Protein AF-A0A4U0UNI5-F1 (afdb_monomer_lite)

Sequence (519 aa):
MIDRSFALWQAINNDSYVEPMATLDQTYSFATGQVVNATLVQRPVWMQPNNVADIPSALEPFHSDAAGDFWTSTSARSIRTLGYTYADLGDGSVSAVKAAVNTLYGNSAGSSALSRRRDSHSEIERELPGASNPDAQAPAQVTNGKYQEYLANIVSQKFALNGSYAIYVFMGAFNDTPSEWSMSPNLVGTHAVFAALSTVDAASNPQMTRRQMDNGIQVSGTLPLTSMLLTKVQSGELPCMDIPTVTTYLLDNLQWRVGDFGGSEIPVEDVADLTITVVSAEVEPASAADEFPTWGDFTVLTNVTEGRPGDHTYSAAVTADQRTALTRTGTADATWTQIPAASIQAPTPLLEIRTITDENHPAAGQRGLFATQHLAPDSFICLYLGRVHTNTMSDQDPHSDYDLNLDHDLGLSVDAALSGNETRCTNDYRGIAERPNAEFRDCYVQVPCAKRSSGMKWERRVAVFVLSAGKAGKRKTGVKAGEEVLVSYGKGYWEGRKAVASFRRDEEMLRIAQLALDS

Organism: NCBI:txid329885

Structure (mmCIF, N/CA/C/O backbone):
data_AF-A0A4U0UNI5-F1
#
_entry.id   AF-A0A4U0UNI5-F1
#
loop_
_atom_site.group_PDB
_atom_site.id
_atom_site.type_symbol
_atom_site.label_atom_id
_atom_site.label_alt_id
_atom_site.label_comp_id
_atom_site.label_asym_id
_atom_site.label_entity_id
_atom_site.label_seq_id
_atom_site.pdbx_PDB_ins_code
_atom_site.Cartn_x
_atom_site.Cartn_y
_atom_site.Cartn_z
_atom_site.occupancy
_atom_site.B_iso_or_equiv
_atom_site.auth_seq_id
_atom_site.auth_comp_id
_atom_site.auth_asym_id
_atom_site.auth_atom_id
_atom_site.pdbx_PDB_model_num
ATOM 1 N N . MET A 1 1 ? 23.589 -11.539 -12.419 1.00 88.38 1 MET A N 1
ATOM 2 C CA . MET A 1 1 ? 22.417 -12.043 -11.665 1.00 88.38 1 MET A CA 1
ATOM 3 C C . MET A 1 1 ? 21.119 -11.375 -12.100 1.00 88.38 1 MET A C 1
ATOM 5 O O . MET A 1 1 ? 20.240 -12.118 -12.495 1.00 88.38 1 MET A O 1
ATOM 9 N N . ILE A 1 2 ? 20.995 -10.039 -12.107 1.00 94.62 2 ILE A N 1
ATOM 10 C CA . ILE A 1 2 ? 19.757 -9.353 -12.549 1.00 94.62 2 ILE A CA 1
ATOM 11 C C . ILE A 1 2 ? 19.350 -9.732 -13.982 1.00 94.62 2 ILE A C 1
ATOM 13 O O . ILE A 1 2 ? 18.231 -10.184 -14.193 1.00 94.62 2 ILE A O 1
ATOM 17 N N . ASP A 1 3 ? 20.282 -9.659 -14.937 1.00 95.56 3 ASP A N 1
ATOM 18 C CA . ASP A 1 3 ? 20.032 -10.073 -16.328 1.00 95.56 3 ASP A CA 1
ATOM 19 C C . ASP A 1 3 ? 19.614 -11.554 -16.445 1.00 95.56 3 ASP A C 1
ATOM 21 O O . ASP A 1 3 ? 18.668 -11.887 -17.149 1.00 95.56 3 ASP A O 1
ATOM 25 N N . ARG A 1 4 ? 20.241 -12.448 -15.664 1.00 95.75 4 ARG A N 1
ATOM 26 C CA . ARG A 1 4 ? 19.843 -13.865 -15.574 1.00 95.75 4 ARG A CA 1
ATOM 27 C C . ARG A 1 4 ? 18.408 -14.027 -15.077 1.00 95.75 4 ARG A C 1
ATOM 29 O O . ARG A 1 4 ? 17.668 -14.818 -15.649 1.00 95.75 4 ARG A O 1
ATOM 36 N N . SER A 1 5 ? 18.014 -13.301 -14.031 1.00 96.19 5 SER A N 1
ATOM 37 C CA . SER A 1 5 ? 16.638 -13.334 -13.522 1.00 96.19 5 SER A CA 1
ATOM 38 C C . SER A 1 5 ? 15.641 -12.840 -14.570 1.00 96.19 5 SER A C 1
ATOM 40 O O . SER A 1 5 ? 14.587 -13.448 -14.731 1.00 96.19 5 SER A O 1
ATOM 42 N N . PHE A 1 6 ? 15.993 -11.794 -15.324 1.00 95.56 6 PHE A N 1
ATOM 43 C CA . PHE A 1 6 ? 15.170 -11.309 -16.429 1.00 95.56 6 PHE A CA 1
ATOM 44 C C . PHE A 1 6 ? 15.046 -12.348 -17.551 1.00 95.56 6 PHE A C 1
ATOM 46 O O . PHE A 1 6 ? 13.936 -12.615 -17.996 1.00 95.56 6 PHE A O 1
ATOM 53 N N . ALA A 1 7 ? 16.136 -13.019 -17.933 1.00 95.56 7 ALA A N 1
ATOM 54 C CA . ALA A 1 7 ? 16.102 -14.078 -18.942 1.00 95.56 7 ALA A CA 1
ATOM 55 C C . ALA A 1 7 ? 15.221 -15.274 -18.525 1.00 95.56 7 ALA A C 1
ATOM 57 O O . ALA A 1 7 ? 14.460 -15.789 -19.343 1.00 95.56 7 ALA A O 1
ATOM 58 N N . LEU A 1 8 ? 15.282 -15.696 -17.254 1.00 96.19 8 LEU A N 1
ATOM 59 C CA . LEU A 1 8 ? 14.390 -16.731 -16.710 1.00 96.19 8 LEU A CA 1
ATOM 60 C C . LEU A 1 8 ? 12.924 -16.271 -16.750 1.00 96.19 8 LEU A C 1
ATOM 62 O O . LEU A 1 8 ? 12.052 -17.019 -17.189 1.00 96.19 8 LEU A O 1
ATOM 66 N N . TRP A 1 9 ? 12.656 -15.025 -16.346 1.00 96.19 9 TRP A N 1
ATOM 67 C CA . TRP A 1 9 ? 11.313 -14.446 -16.388 1.00 96.19 9 TRP A CA 1
ATOM 68 C C . TRP A 1 9 ? 10.768 -14.356 -17.817 1.00 96.19 9 TRP A C 1
ATOM 70 O O . TRP A 1 9 ? 9.623 -14.741 -18.036 1.00 96.19 9 TRP A O 1
ATOM 80 N N . GLN A 1 10 ? 11.578 -13.917 -18.787 1.00 94.94 10 GLN A N 1
ATOM 81 C CA . GLN A 1 10 ? 11.199 -13.838 -20.202 1.00 94.94 10 GLN A CA 1
ATOM 82 C C . GLN A 1 10 ? 10.888 -15.215 -20.791 1.00 94.94 10 GLN A C 1
ATOM 84 O O . GLN A 1 10 ? 9.986 -15.331 -21.614 1.00 94.94 10 GLN A O 1
ATOM 89 N N . ALA A 1 11 ? 11.623 -16.257 -20.391 1.00 95.12 11 ALA A N 1
ATOM 90 C CA . ALA A 1 11 ? 11.355 -17.612 -20.860 1.00 95.12 11 ALA A CA 1
ATOM 91 C C . ALA A 1 11 ? 10.009 -18.143 -20.342 1.00 95.12 11 ALA A C 1
ATOM 93 O O . ALA A 1 11 ? 9.309 -18.831 -21.077 1.00 95.12 11 ALA A O 1
ATOM 94 N N . ILE A 1 12 ? 9.628 -17.792 -19.107 1.00 95.88 12 ILE A N 1
ATOM 95 C CA . ILE A 1 12 ? 8.339 -18.170 -18.505 1.00 95.88 12 ILE A CA 1
ATOM 96 C C . ILE A 1 12 ? 7.184 -17.301 -19.033 1.00 95.88 12 ILE A C 1
ATOM 98 O O . ILE A 1 12 ? 6.089 -17.812 -19.246 1.00 95.88 12 ILE A O 1
ATOM 102 N N . ASN A 1 13 ? 7.422 -16.004 -19.250 1.00 94.62 13 ASN A N 1
ATOM 103 C CA . ASN A 1 13 ? 6.436 -15.001 -19.667 1.00 94.62 13 ASN A CA 1
ATOM 104 C C . ASN A 1 13 ? 6.743 -14.519 -21.091 1.00 94.62 13 ASN A C 1
ATOM 106 O O . ASN A 1 13 ? 6.965 -13.333 -21.334 1.00 94.62 13 ASN A O 1
ATOM 110 N N . ASN A 1 14 ? 6.812 -15.457 -22.031 1.00 88.94 14 ASN A N 1
ATOM 111 C CA . ASN A 1 14 ? 7.265 -15.211 -23.402 1.00 88.94 14 ASN A CA 1
ATOM 112 C C . ASN A 1 14 ? 6.404 -14.200 -24.184 1.00 88.94 14 ASN A C 1
ATOM 114 O O . ASN A 1 14 ? 6.926 -13.546 -25.088 1.00 88.94 14 ASN A O 1
ATOM 118 N N . ASP A 1 15 ? 5.138 -14.027 -23.810 1.00 89.12 15 ASP A N 1
ATOM 119 C CA . ASP A 1 15 ? 4.211 -13.079 -24.435 1.00 89.12 15 ASP A CA 1
ATOM 120 C C . ASP A 1 15 ? 4.256 -11.673 -23.807 1.00 89.12 15 ASP A C 1
ATOM 122 O O . ASP A 1 15 ? 3.679 -10.736 -24.356 1.00 89.12 15 ASP A O 1
ATOM 126 N N . SER A 1 16 ? 4.991 -11.493 -22.706 1.00 89.69 16 SER A N 1
ATOM 127 C CA . SER A 1 16 ? 5.115 -10.215 -21.998 1.00 89.69 16 SER A CA 1
ATOM 128 C C . SER A 1 16 ? 6.476 -9.570 -22.251 1.00 89.69 16 SER A C 1
ATOM 130 O O . SER A 1 16 ? 7.529 -10.203 -22.121 1.00 89.69 16 SER A O 1
ATOM 132 N N . TYR A 1 17 ? 6.485 -8.283 -22.598 1.00 89.00 17 TYR A N 1
ATOM 133 C CA . TYR A 1 17 ? 7.721 -7.523 -22.771 1.00 89.00 17 TYR A CA 1
ATOM 134 C C . TYR A 1 17 ? 7.521 -6.030 -22.473 1.00 89.00 17 TYR A C 1
ATOM 136 O O . TYR A 1 17 ? 6.522 -5.642 -21.880 1.00 89.00 17 TYR A O 1
ATOM 144 N N . VAL A 1 18 ? 8.510 -5.198 -22.809 1.00 86.75 18 VAL A N 1
ATOM 145 C CA . VAL A 1 18 ? 8.486 -3.750 -22.565 1.00 86.75 18 VAL A CA 1
ATOM 146 C C . VAL A 1 18 ? 7.312 -3.099 -23.302 1.00 86.75 18 VAL A C 1
ATOM 148 O O . VAL A 1 18 ? 7.299 -3.039 -24.531 1.00 86.75 18 VAL A O 1
ATOM 151 N N . GLU A 1 19 ? 6.375 -2.560 -22.529 1.00 84.38 19 GLU A N 1
ATOM 152 C CA . GLU A 1 19 ? 5.235 -1.781 -23.010 1.00 84.38 19 GLU A CA 1
ATOM 153 C C . GLU A 1 19 ? 5.532 -0.270 -22.973 1.00 84.38 19 GLU A C 1
ATOM 155 O O . GLU A 1 19 ? 6.396 0.170 -22.206 1.00 84.38 19 GLU A O 1
ATOM 160 N N . PRO A 1 20 ? 4.829 0.552 -23.774 1.00 81.75 20 PRO A N 1
ATOM 161 C CA . PRO A 1 20 ? 4.984 2.002 -23.745 1.00 81.75 20 PRO A CA 1
ATOM 162 C C . PRO A 1 20 ? 4.701 2.588 -22.354 1.00 81.75 20 PRO A C 1
ATOM 164 O O . PRO A 1 20 ? 3.594 2.453 -21.832 1.00 81.75 20 PRO A O 1
ATOM 167 N N . MET A 1 21 ? 5.675 3.295 -21.777 1.00 80.31 21 MET A N 1
ATOM 168 C CA . MET A 1 21 ? 5.549 3.907 -20.451 1.00 80.31 21 MET A CA 1
ATOM 169 C C . MET A 1 21 ? 6.150 5.312 -20.430 1.00 80.31 21 MET A C 1
ATOM 171 O O . MET A 1 21 ? 7.213 5.550 -20.999 1.00 80.31 21 MET A O 1
ATOM 175 N N . ALA A 1 22 ? 5.483 6.251 -19.757 1.00 81.62 22 ALA A N 1
ATOM 176 C CA . ALA A 1 22 ? 6.056 7.566 -19.488 1.00 81.62 22 ALA A CA 1
ATOM 177 C C . ALA A 1 22 ? 7.154 7.456 -18.419 1.00 81.62 22 ALA A C 1
ATOM 179 O O . ALA A 1 22 ? 6.966 6.828 -17.376 1.00 81.62 22 ALA A O 1
ATOM 180 N N . THR A 1 23 ? 8.301 8.080 -18.663 1.00 75.81 23 THR A N 1
ATOM 181 C CA . THR A 1 23 ? 9.397 8.160 -17.695 1.00 75.81 23 THR A CA 1
ATOM 182 C C . THR A 1 23 ? 8.963 8.942 -16.455 1.00 75.81 23 THR A C 1
ATOM 184 O O . THR A 1 23 ? 8.591 10.113 -16.522 1.00 75.81 23 THR A O 1
ATOM 187 N N . LEU A 1 24 ? 9.026 8.292 -15.293 1.00 76.38 24 LEU A N 1
ATOM 188 C CA . LEU A 1 24 ? 8.694 8.922 -14.009 1.00 76.38 24 LEU A CA 1
ATOM 189 C C . LEU A 1 24 ? 9.840 9.791 -13.476 1.00 76.38 24 LEU A C 1
ATOM 191 O O . LEU A 1 24 ? 9.609 10.754 -12.752 1.00 76.38 24 LEU A O 1
ATOM 195 N N . ASP A 1 25 ? 11.075 9.469 -13.857 1.00 74.19 25 ASP A N 1
ATOM 196 C CA . ASP A 1 25 ? 12.273 10.221 -13.497 1.00 74.19 25 ASP A CA 1
ATOM 197 C C . ASP A 1 25 ? 13.109 10.512 -14.741 1.00 74.19 25 ASP A C 1
ATOM 199 O O . ASP A 1 25 ? 13.105 9.751 -15.713 1.00 74.19 25 ASP A O 1
ATOM 203 N N . GLN A 1 26 ? 13.823 11.629 -14.695 1.00 76.75 26 GLN A N 1
ATOM 204 C CA . GLN A 1 26 ? 14.698 12.052 -15.773 1.00 76.75 26 GLN A CA 1
ATOM 205 C C . GLN A 1 26 ? 15.964 11.195 -15.788 1.00 76.75 26 GLN A C 1
ATOM 207 O O . GLN A 1 26 ? 16.600 10.963 -14.761 1.00 76.75 26 GLN A O 1
ATOM 212 N N . THR A 1 27 ? 16.367 10.795 -16.987 1.00 79.44 27 THR A N 1
ATOM 213 C CA . THR A 1 27 ? 17.672 10.190 -17.258 1.00 79.44 27 THR A CA 1
ATOM 214 C C . THR A 1 27 ? 18.502 11.134 -18.126 1.00 79.44 27 THR A C 1
ATOM 216 O O . THR A 1 27 ? 18.058 12.230 -18.469 1.00 79.44 27 THR A O 1
ATOM 219 N N . TYR A 1 28 ? 19.716 10.720 -18.492 1.00 80.56 28 TYR A N 1
ATOM 220 C CA . TYR A 1 28 ? 20.535 11.488 -19.429 1.00 80.56 28 TYR A CA 1
ATOM 221 C C . TYR A 1 28 ? 19.838 11.683 -20.790 1.00 80.56 28 TYR A C 1
ATOM 223 O O . TYR A 1 28 ? 19.841 12.791 -21.318 1.00 80.56 28 TYR A O 1
ATOM 231 N N . SER A 1 29 ? 19.199 10.631 -21.313 1.00 80.25 29 SER A N 1
ATOM 232 C CA . SER A 1 29 ? 18.622 10.612 -22.669 1.00 80.25 29 SER A CA 1
ATOM 233 C C . SER A 1 29 ? 17.116 10.878 -22.717 1.00 80.25 29 SER A C 1
ATOM 235 O O . SER A 1 29 ? 16.588 11.225 -23.769 1.00 80.25 29 SER A O 1
ATOM 237 N N . PHE A 1 30 ? 16.412 10.739 -21.589 1.00 78.75 30 PHE A N 1
ATOM 238 C CA . PHE A 1 30 ? 14.956 10.883 -21.527 1.00 78.75 30 PHE A CA 1
ATOM 239 C C . PHE A 1 30 ? 14.531 11.868 -20.440 1.00 78.75 30 PHE A C 1
ATOM 241 O O . PHE A 1 30 ? 14.861 11.691 -19.264 1.00 78.75 30 PHE A O 1
ATOM 248 N N . ALA A 1 31 ? 13.754 12.880 -20.827 1.00 77.06 31 ALA A N 1
ATOM 249 C CA . ALA A 1 31 ? 13.111 13.800 -19.892 1.00 77.06 31 ALA A CA 1
ATOM 250 C C . ALA A 1 31 ? 11.922 13.124 -19.199 1.00 77.06 31 ALA A C 1
ATOM 252 O O . ALA A 1 31 ? 11.341 12.195 -19.754 1.00 77.06 31 ALA A O 1
ATOM 253 N N . THR A 1 32 ? 11.531 13.597 -18.012 1.00 75.12 32 THR A N 1
ATOM 254 C CA . THR A 1 32 ? 10.307 13.144 -17.329 1.00 75.12 32 THR A CA 1
ATOM 255 C C . THR A 1 32 ? 9.075 13.340 -18.218 1.00 75.12 32 THR A C 1
ATOM 257 O O . THR A 1 32 ? 8.927 14.377 -18.864 1.00 75.12 32 THR A O 1
ATOM 260 N N . GLY A 1 33 ? 8.184 12.349 -18.240 1.00 73.50 33 GLY A N 1
ATOM 261 C CA . GLY A 1 33 ? 6.959 12.348 -19.041 1.00 73.50 33 GLY A CA 1
ATOM 262 C C . GLY A 1 33 ? 7.153 11.909 -20.496 1.00 73.50 33 GLY A C 1
ATOM 263 O O . GLY A 1 33 ? 6.165 11.685 -21.195 1.00 73.50 33 GLY A O 1
ATOM 264 N N . GLN A 1 34 ? 8.396 11.740 -20.958 1.00 76.88 34 GLN A N 1
ATOM 265 C CA . GLN A 1 34 ? 8.668 11.179 -22.277 1.00 76.88 34 GLN A CA 1
ATOM 266 C C . GLN A 1 34 ? 8.271 9.700 -22.302 1.00 76.88 34 GLN A C 1
ATOM 268 O O . GLN A 1 34 ? 8.616 8.937 -21.401 1.00 76.88 34 GLN A O 1
ATOM 273 N N . VAL A 1 35 ? 7.539 9.283 -23.335 1.00 81.31 35 VAL A N 1
ATOM 274 C CA . VAL A 1 35 ? 7.165 7.876 -23.507 1.00 81.31 35 VAL A CA 1
ATOM 275 C C . VAL A 1 35 ? 8.355 7.108 -24.071 1.00 81.31 35 VAL A C 1
ATOM 277 O O . VAL A 1 35 ? 8.865 7.456 -25.135 1.00 81.31 35 VAL A O 1
ATOM 280 N N . VAL A 1 36 ? 8.766 6.055 -23.368 1.00 82.38 36 VAL A N 1
ATOM 281 C CA . VAL A 1 36 ? 9.725 5.057 -23.849 1.00 82.38 36 VAL A CA 1
ATOM 282 C C . VAL A 1 36 ? 8.982 3.784 -24.241 1.00 82.38 36 VAL A C 1
ATOM 284 O O . VAL A 1 36 ? 8.024 3.396 -23.575 1.00 82.38 36 VAL A O 1
ATOM 287 N N . ASN A 1 37 ? 9.384 3.145 -25.339 1.00 80.75 37 ASN A N 1
ATOM 288 C CA . ASN A 1 37 ? 8.737 1.939 -25.861 1.00 80.75 37 ASN A CA 1
ATOM 289 C C . ASN A 1 37 ? 9.750 0.991 -26.530 1.00 80.75 37 ASN A C 1
ATOM 291 O O . ASN A 1 37 ? 10.853 1.398 -26.903 1.00 80.75 37 ASN A O 1
ATOM 295 N N . ALA A 1 38 ? 9.367 -0.280 -26.692 1.00 73.94 38 ALA A N 1
ATOM 296 C CA . ALA A 1 38 ? 10.158 -1.267 -27.432 1.00 73.94 38 ALA A CA 1
ATOM 297 C C . ALA A 1 38 ? 9.664 -1.514 -28.866 1.00 73.94 38 ALA A C 1
ATOM 299 O O . ALA A 1 38 ? 10.417 -2.043 -29.685 1.00 73.94 38 ALA A O 1
ATOM 300 N N . THR A 1 39 ? 8.430 -1.144 -29.193 1.00 61.56 39 THR A N 1
ATOM 301 C CA . THR A 1 39 ? 7.760 -1.487 -30.454 1.00 61.56 39 THR A CA 1
ATOM 302 C C . THR A 1 39 ? 7.202 -0.252 -31.140 1.00 61.56 39 THR A C 1
ATOM 304 O O . THR A 1 39 ? 6.859 0.729 -30.488 1.00 61.56 39 THR A O 1
ATOM 307 N N . LEU A 1 40 ? 7.043 -0.344 -32.466 1.00 55.25 40 LEU A N 1
ATOM 308 C CA . LEU A 1 40 ? 6.265 0.629 -33.227 1.00 55.25 40 LEU A CA 1
ATOM 309 C C . LEU A 1 40 ? 4.813 0.606 -32.744 1.00 55.25 40 LEU A C 1
ATOM 311 O O . LEU A 1 40 ? 4.056 -0.302 -33.092 1.00 55.25 40 LEU A O 1
ATOM 315 N N . VAL A 1 41 ? 4.414 1.592 -31.946 1.00 51.53 41 VAL A N 1
ATOM 316 C CA . VAL A 1 41 ? 3.010 1.755 -31.562 1.00 51.53 41 VAL A CA 1
ATOM 317 C C . VAL A 1 41 ? 2.323 2.507 -32.696 1.00 51.53 41 VAL A C 1
ATOM 319 O O . VAL A 1 41 ? 2.562 3.690 -32.893 1.00 51.53 41 VAL A O 1
ATOM 322 N N . GLN A 1 42 ? 1.464 1.853 -33.479 1.00 47.59 42 GLN A N 1
ATOM 323 C CA . GLN A 1 42 ? 0.624 2.593 -34.426 1.00 47.59 42 GLN A CA 1
ATOM 324 C C . GLN A 1 42 ? -0.464 3.343 -33.652 1.00 47.59 42 GLN A C 1
ATOM 326 O O . GLN A 1 42 ? -1.515 2.783 -33.342 1.00 47.59 42 GLN A O 1
ATOM 331 N N . ARG A 1 43 ? -0.219 4.616 -33.327 1.00 53.91 43 ARG A N 1
ATOM 332 C CA . ARG A 1 43 ? -1.251 5.513 -32.795 1.00 53.91 43 ARG A CA 1
ATOM 333 C C . ARG A 1 43 ? -1.892 6.336 -33.914 1.00 53.91 43 ARG A C 1
ATOM 335 O O . ARG A 1 43 ? -1.195 6.779 -34.827 1.00 53.91 43 ARG A O 1
ATOM 342 N N . PRO A 1 44 ? -3.216 6.570 -33.867 1.00 50.72 44 PRO A N 1
ATOM 343 C CA . PRO A 1 44 ? -3.853 7.507 -34.780 1.00 50.72 44 PRO A CA 1
ATOM 344 C C . PRO A 1 44 ? -3.316 8.933 -34.553 1.00 50.72 44 PRO A C 1
ATOM 346 O O . PRO A 1 44 ? -3.096 9.350 -33.419 1.00 50.72 44 PRO A O 1
ATOM 349 N N . VAL A 1 45 ? -3.119 9.682 -35.643 1.00 49.19 45 VAL A N 1
ATOM 350 C CA . VAL A 1 45 ? -2.361 10.954 -35.713 1.00 49.19 45 VAL A CA 1
ATOM 351 C C . VAL A 1 45 ? -2.801 12.011 -34.683 1.00 49.19 45 VAL A C 1
ATOM 353 O O . VAL A 1 45 ? -1.984 12.775 -34.185 1.00 49.19 45 VAL A O 1
ATOM 356 N N . TRP A 1 46 ? -4.078 12.038 -34.301 1.00 54.28 46 TRP A N 1
ATOM 357 C CA . TRP A 1 46 ? -4.627 12.964 -33.297 1.00 54.28 46 TRP A CA 1
ATOM 358 C C . TRP A 1 46 ? -4.255 12.630 -31.838 1.00 54.28 46 TRP A C 1
ATOM 360 O O . TRP A 1 46 ? -4.534 13.429 -30.950 1.00 54.28 46 TRP A O 1
ATOM 370 N N . MET A 1 47 ? -3.622 11.481 -31.579 1.00 51.03 47 MET A N 1
ATOM 371 C CA . MET A 1 47 ? -3.081 11.075 -30.271 1.00 51.03 47 MET A CA 1
ATOM 372 C C . MET A 1 47 ? -1.556 11.246 -30.159 1.00 51.03 47 MET A C 1
ATOM 374 O O . MET A 1 47 ? -0.975 10.812 -29.164 1.00 51.03 47 MET A O 1
ATOM 378 N N . GLN A 1 48 ? -0.900 11.858 -31.151 1.00 52.94 48 GLN A N 1
ATOM 379 C CA . GLN A 1 48 ? 0.540 12.129 -31.134 1.00 52.94 48 GLN A CA 1
ATOM 380 C C . GLN A 1 48 ? 0.807 13.590 -30.735 1.00 52.94 48 GLN A C 1
ATOM 382 O O . GLN A 1 48 ? 0.862 14.464 -31.606 1.00 52.94 48 GLN A O 1
ATOM 387 N N . PRO A 1 49 ? 0.978 13.914 -29.438 1.00 42.81 49 PRO A N 1
ATOM 388 C CA . PRO A 1 49 ? 1.457 15.233 -29.063 1.00 42.81 49 PRO A CA 1
ATOM 389 C C . PRO A 1 49 ? 2.903 15.384 -29.559 1.00 42.81 49 PRO A C 1
ATOM 391 O O . PRO A 1 49 ? 3.767 14.560 -29.273 1.00 42.81 49 PRO A O 1
ATOM 394 N N . ASN A 1 50 ? 3.166 16.456 -30.306 1.00 45.81 50 ASN A N 1
ATOM 395 C CA . ASN A 1 50 ? 4.503 16.912 -30.710 1.00 45.81 50 ASN A CA 1
ATOM 396 C C . ASN A 1 50 ? 5.266 16.080 -31.757 1.00 45.81 50 ASN A C 1
ATOM 398 O O . ASN A 1 50 ? 6.482 16.227 -31.854 1.00 45.81 50 ASN A O 1
ATOM 402 N N . ASN A 1 51 ? 4.588 15.298 -32.608 1.00 42.72 51 ASN A N 1
ATOM 403 C CA . ASN A 1 51 ? 5.215 14.709 -33.806 1.00 42.72 51 ASN A CA 1
ATOM 404 C C . ASN A 1 51 ? 6.420 13.783 -33.496 1.00 42.72 51 ASN A C 1
ATOM 406 O O . ASN A 1 51 ? 7.328 13.635 -34.316 1.00 42.72 51 ASN A O 1
ATOM 410 N N . VAL A 1 52 ? 6.452 13.179 -32.302 1.00 49.12 52 VAL A N 1
ATOM 411 C CA . VAL A 1 52 ? 7.456 12.173 -31.940 1.00 49.12 52 VAL A CA 1
ATOM 412 C C . VAL A 1 52 ? 6.977 10.851 -32.522 1.00 49.12 52 VAL A C 1
ATOM 414 O O . VAL A 1 52 ? 5.959 10.315 -32.093 1.00 49.12 52 VAL A O 1
ATOM 417 N N . ALA A 1 53 ? 7.664 10.359 -33.549 1.00 46.69 53 ALA A N 1
ATOM 418 C CA . ALA A 1 53 ? 7.368 9.050 -34.104 1.00 46.69 53 ALA A CA 1
ATOM 419 C C . ALA A 1 53 ? 7.508 7.988 -32.997 1.00 46.69 53 ALA A C 1
ATOM 421 O O . ALA A 1 53 ? 8.494 7.999 -32.261 1.00 46.69 53 ALA A O 1
ATOM 422 N N . ASP A 1 54 ? 6.528 7.086 -32.896 1.00 57.03 54 ASP A N 1
ATOM 423 C CA . ASP A 1 54 ? 6.478 5.943 -31.973 1.00 57.03 54 ASP A CA 1
ATOM 424 C C . ASP A 1 54 ? 7.556 4.889 -32.325 1.00 57.03 54 ASP A C 1
ATOM 426 O O . ASP A 1 54 ? 7.249 3.727 -32.554 1.00 57.03 54 ASP A O 1
ATOM 430 N N . ILE A 1 55 ? 8.818 5.295 -32.463 1.00 64.19 55 ILE A N 1
ATOM 431 C CA . ILE A 1 55 ? 9.965 4.454 -32.826 1.00 64.19 55 ILE A CA 1
ATOM 432 C C . ILE A 1 55 ? 10.505 3.795 -31.548 1.00 64.19 55 ILE A C 1
ATOM 434 O O . ILE A 1 55 ? 10.540 4.470 -30.512 1.00 64.19 55 ILE A O 1
ATOM 438 N N . PRO A 1 56 ? 10.954 2.521 -31.604 1.00 80.19 56 PRO A N 1
ATOM 439 C CA . PRO A 1 56 ? 11.652 1.876 -30.498 1.00 80.19 56 PRO A CA 1
ATOM 440 C C . PRO A 1 56 ? 12.703 2.800 -29.889 1.00 80.19 56 PRO A C 1
ATOM 442 O O . PRO A 1 56 ? 13.569 3.326 -30.591 1.00 80.19 56 PRO A O 1
ATOM 445 N N . SER A 1 57 ? 12.613 3.011 -28.581 1.00 87.75 57 SER A N 1
ATOM 446 C CA . SER A 1 57 ? 13.500 3.934 -27.881 1.00 87.75 57 SER A CA 1
ATOM 447 C C . SER A 1 57 ? 14.935 3.405 -27.882 1.00 87.75 57 SER A C 1
ATOM 449 O O . SER A 1 57 ? 15.183 2.243 -27.545 1.00 87.75 57 SER A O 1
ATOM 451 N N . ALA A 1 58 ? 15.878 4.266 -28.267 1.00 90.12 58 ALA A N 1
ATOM 452 C CA . ALA A 1 58 ? 17.301 3.958 -28.247 1.00 90.12 58 ALA A CA 1
ATOM 453 C C . ALA A 1 58 ? 17.793 3.788 -26.803 1.00 90.12 58 ALA A C 1
ATOM 455 O O . ALA A 1 58 ? 17.548 4.630 -25.939 1.00 90.12 58 ALA A O 1
ATOM 456 N N . LEU A 1 59 ? 18.516 2.704 -26.540 1.00 91.19 59 LEU A N 1
ATOM 457 C CA . LEU A 1 59 ? 19.213 2.458 -25.282 1.00 91.19 59 LEU A CA 1
ATOM 458 C C . LEU A 1 59 ? 20.581 3.136 -25.343 1.00 91.19 59 LEU A C 1
ATOM 460 O O . LEU A 1 59 ? 21.622 2.490 -25.436 1.00 91.19 59 LEU A O 1
ATOM 464 N N . GLU A 1 60 ? 20.582 4.462 -25.346 1.00 90.56 60 GLU A N 1
ATOM 465 C CA . GLU A 1 60 ? 21.822 5.228 -25.340 1.00 90.56 60 GLU A CA 1
ATOM 466 C C . GLU A 1 60 ? 22.652 4.952 -24.067 1.00 90.56 60 GLU A C 1
ATOM 468 O O . GLU A 1 60 ? 22.090 4.734 -22.989 1.00 90.56 60 GLU A O 1
ATOM 473 N N . PRO A 1 61 ? 23.995 4.977 -24.156 1.00 93.50 61 PRO A N 1
ATOM 474 C CA . PRO A 1 61 ? 24.818 5.231 -25.343 1.00 93.50 61 PRO A CA 1
ATOM 475 C C . PRO A 1 61 ? 25.248 3.933 -26.061 1.00 93.50 61 PRO A C 1
ATOM 477 O O . PRO A 1 61 ? 26.329 3.869 -26.647 1.00 93.50 61 PRO A O 1
ATOM 480 N N . PHE A 1 62 ? 24.469 2.852 -25.963 1.00 95.19 62 PHE A N 1
ATOM 481 C CA . PHE A 1 62 ? 24.896 1.535 -26.433 1.00 95.19 62 PHE A CA 1
ATOM 482 C C . PHE A 1 62 ? 24.666 1.381 -27.937 1.00 95.19 62 PHE A C 1
ATOM 484 O O . PHE A 1 62 ? 23.546 1.138 -28.382 1.00 95.19 62 PHE A O 1
ATOM 491 N N . HIS A 1 63 ? 25.737 1.473 -28.722 1.00 95.12 63 HIS A N 1
ATOM 492 C CA . HIS A 1 63 ? 25.682 1.248 -30.165 1.00 95.12 63 HIS A CA 1
ATOM 493 C C . HIS A 1 63 ? 25.628 -0.251 -30.513 1.00 95.12 63 HIS A C 1
ATOM 495 O O . HIS A 1 63 ? 26.345 -1.062 -29.918 1.00 95.12 63 HIS A O 1
ATOM 501 N N . SER A 1 64 ? 24.780 -0.620 -31.474 1.00 93.56 64 SER A N 1
ATOM 502 C CA . SER A 1 64 ? 24.605 -1.985 -31.983 1.00 93.56 64 SER A CA 1
ATOM 503 C C . SER A 1 64 ? 25.530 -2.336 -33.139 1.00 93.56 64 SER A C 1
ATOM 505 O O . SER A 1 64 ? 25.767 -3.517 -33.390 1.00 93.56 64 SER A O 1
ATOM 507 N N . ASP A 1 65 ? 26.078 -1.338 -33.828 1.00 93.25 65 ASP A N 1
ATOM 508 C CA . ASP A 1 65 ? 26.982 -1.549 -34.950 1.00 93.25 65 ASP A CA 1
ATOM 509 C C . ASP A 1 65 ? 27.998 -0.409 -35.135 1.00 93.25 65 ASP A C 1
ATOM 511 O O . ASP A 1 65 ? 28.060 0.554 -34.371 1.00 93.25 65 ASP A O 1
ATOM 515 N N . ALA A 1 66 ? 28.834 -0.551 -36.166 1.00 93.81 66 ALA A N 1
ATOM 516 C CA . ALA A 1 66 ? 29.848 0.431 -36.536 1.00 93.81 66 ALA A CA 1
ATOM 517 C C . ALA A 1 66 ? 29.286 1.652 -37.288 1.00 93.81 66 ALA A C 1
ATOM 519 O O . ALA A 1 66 ? 30.015 2.628 -37.465 1.00 93.81 66 ALA A O 1
ATOM 520 N N . ALA A 1 67 ? 28.033 1.600 -37.759 1.00 93.38 67 ALA A N 1
ATOM 521 C CA . ALA A 1 67 ? 27.368 2.739 -38.389 1.00 93.38 67 ALA A CA 1
ATOM 522 C C . ALA A 1 67 ? 26.880 3.756 -37.344 1.00 93.38 67 ALA A C 1
ATOM 524 O O . ALA A 1 67 ? 26.667 4.921 -37.677 1.00 93.38 67 ALA A O 1
ATOM 525 N N . GLY A 1 68 ? 26.789 3.332 -36.082 1.00 91.62 68 GLY A N 1
ATOM 526 C CA . GLY A 1 68 ? 26.384 4.166 -34.960 1.00 91.62 68 GLY A CA 1
ATOM 527 C C . GLY A 1 68 ? 24.919 3.986 -34.583 1.00 91.62 68 GLY A C 1
ATOM 528 O O . GLY A 1 68 ? 24.429 4.761 -33.762 1.00 91.62 68 GLY A O 1
ATOM 529 N N . ASP A 1 69 ? 24.237 2.967 -35.112 1.00 91.56 69 ASP A N 1
ATOM 530 C CA . ASP A 1 69 ? 22.880 2.640 -34.678 1.00 91.56 69 ASP A CA 1
ATOM 531 C C . ASP A 1 69 ? 22.891 2.211 -33.208 1.00 91.56 69 ASP A C 1
ATOM 533 O O . ASP A 1 69 ? 23.878 1.663 -32.713 1.00 91.56 69 ASP A O 1
ATOM 537 N N . PHE A 1 70 ? 21.808 2.491 -32.485 1.00 93.38 70 PHE A N 1
ATOM 538 C CA . PHE A 1 70 ? 21.682 2.151 -31.069 1.00 93.38 70 PHE A CA 1
ATOM 539 C C . PHE A 1 70 ? 20.943 0.831 -30.868 1.00 93.38 70 PHE A C 1
ATOM 541 O O . PHE A 1 70 ? 19.967 0.526 -31.558 1.00 93.38 70 PHE A O 1
ATOM 548 N N . TRP A 1 71 ? 21.342 0.092 -29.832 1.00 93.88 71 TRP A N 1
ATOM 549 C CA . TRP A 1 71 ? 20.519 -0.984 -29.299 1.00 93.88 71 TRP A CA 1
ATOM 550 C C . TRP A 1 71 ? 19.159 -0.433 -28.866 1.00 9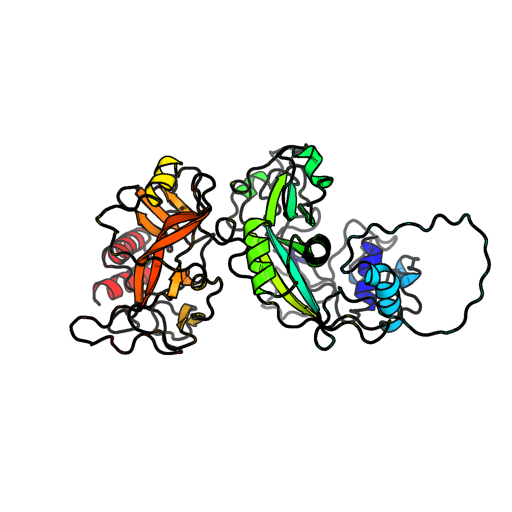3.88 71 TRP A C 1
ATOM 552 O O . TRP A 1 71 ? 19.041 0.645 -28.296 1.00 93.88 71 TRP A O 1
ATOM 562 N N . THR A 1 72 ? 18.123 -1.223 -29.089 1.00 92.00 72 THR A N 1
ATOM 563 C CA . THR A 1 72 ? 16.766 -1.043 -28.562 1.00 92.00 72 THR A CA 1
ATOM 564 C C . THR A 1 72 ? 16.405 -2.254 -27.710 1.00 92.00 72 THR A C 1
ATOM 566 O O . THR A 1 72 ? 16.968 -3.339 -27.912 1.00 92.00 72 THR A O 1
ATOM 569 N N . SER A 1 73 ? 15.421 -2.128 -26.812 1.00 91.25 73 SER A N 1
ATOM 570 C CA . SER A 1 73 ? 14.918 -3.278 -26.044 1.00 91.25 73 SER A CA 1
ATOM 571 C C . SER A 1 73 ? 14.528 -4.442 -26.963 1.00 91.25 73 SER A C 1
ATOM 573 O O . SER A 1 73 ? 14.859 -5.586 -26.681 1.00 91.25 73 SER A O 1
ATOM 575 N N . THR A 1 74 ? 13.926 -4.164 -28.123 1.00 89.75 74 THR A N 1
ATOM 576 C CA . THR A 1 74 ? 13.577 -5.205 -29.102 1.00 89.75 74 THR A CA 1
ATOM 577 C C . THR A 1 74 ? 14.803 -5.903 -29.684 1.00 89.75 74 THR A C 1
ATOM 579 O O . THR A 1 74 ? 14.858 -7.132 -29.678 1.00 89.75 74 THR A O 1
ATOM 582 N N . SER A 1 75 ? 15.815 -5.158 -30.137 1.00 91.06 75 SER A N 1
ATOM 583 C CA . SER A 1 75 ? 17.044 -5.768 -30.676 1.00 91.06 75 SER A CA 1
ATOM 584 C C . SER A 1 75 ? 17.847 -6.547 -29.624 1.00 91.06 75 SER A C 1
ATOM 586 O O . SER A 1 75 ? 18.513 -7.524 -29.961 1.00 91.06 75 SER A O 1
ATOM 588 N N . ALA A 1 76 ? 17.732 -6.163 -28.347 1.00 92.44 76 ALA A N 1
ATOM 589 C CA . ALA A 1 76 ? 18.392 -6.811 -27.217 1.00 92.44 76 ALA A CA 1
ATOM 590 C C . ALA A 1 76 ? 17.532 -7.894 -26.534 1.00 92.44 76 ALA A C 1
ATOM 592 O O . ALA A 1 76 ? 17.975 -8.502 -25.562 1.00 92.44 76 ALA A O 1
ATOM 593 N N . ARG A 1 77 ? 16.312 -8.173 -27.025 1.00 91.81 77 ARG A N 1
ATOM 594 C CA . ARG A 1 77 ? 15.367 -9.092 -26.365 1.00 91.81 77 ARG A CA 1
ATOM 595 C C . ARG A 1 77 ? 15.923 -10.504 -26.192 1.00 91.81 77 ARG A C 1
ATOM 597 O O . ARG A 1 77 ? 15.613 -11.160 -25.200 1.00 91.81 77 ARG A O 1
ATOM 604 N N . SER A 1 78 ? 16.703 -10.975 -27.165 1.00 92.00 78 SER A N 1
ATOM 605 C CA . SER A 1 78 ? 17.390 -12.263 -27.100 1.00 92.00 78 SER A CA 1
ATOM 606 C C . SER A 1 78 ? 18.837 -12.059 -26.673 1.00 92.00 78 SER A C 1
ATOM 608 O O . SER A 1 78 ? 19.654 -11.554 -27.441 1.00 92.00 78 SER A O 1
ATOM 610 N N . ILE A 1 79 ? 19.186 -12.548 -25.485 1.00 92.81 79 ILE A N 1
ATOM 611 C CA . ILE A 1 79 ? 20.568 -12.526 -24.981 1.00 92.81 79 ILE A CA 1
ATOM 612 C C . ILE A 1 79 ? 21.552 -13.285 -25.888 1.00 92.81 79 ILE A C 1
ATOM 614 O O . ILE A 1 79 ? 22.746 -12.991 -25.910 1.00 92.81 79 ILE A O 1
ATOM 618 N N . ARG A 1 80 ? 21.056 -14.219 -26.714 1.00 94.00 80 ARG A N 1
ATOM 619 C CA . ARG A 1 80 ? 21.883 -14.941 -27.692 1.00 94.00 80 ARG A CA 1
ATOM 620 C C . ARG A 1 80 ? 22.406 -14.024 -28.794 1.00 94.00 80 ARG A C 1
ATOM 622 O O . ARG A 1 80 ? 23.488 -14.282 -29.311 1.00 94.00 80 ARG A O 1
ATOM 629 N N . THR A 1 81 ? 21.688 -12.945 -29.112 1.00 94.00 81 THR A N 1
ATOM 630 C CA . THR A 1 81 ? 22.161 -11.892 -30.027 1.00 94.00 81 THR A CA 1
ATOM 631 C C . THR A 1 81 ? 23.433 -11.230 -29.496 1.00 94.00 81 THR A C 1
ATOM 633 O O . THR A 1 81 ? 24.290 -10.824 -30.272 1.00 94.00 81 THR A O 1
ATOM 636 N N . LEU A 1 82 ? 23.592 -11.189 -28.171 1.00 94.12 82 LEU A N 1
ATOM 637 C CA . LEU A 1 82 ? 24.759 -10.641 -27.481 1.00 94.12 82 LEU A CA 1
ATOM 638 C C . LEU A 1 82 ? 25.848 -11.701 -27.220 1.00 94.12 82 LEU A C 1
ATOM 640 O O . LEU A 1 82 ? 26.833 -11.429 -26.538 1.00 94.12 82 LEU A O 1
ATOM 644 N N . GLY A 1 83 ? 25.690 -12.916 -27.758 1.00 96.00 83 GLY A N 1
ATOM 645 C CA . GLY A 1 83 ? 26.706 -13.967 -27.713 1.00 96.00 83 GLY A CA 1
ATOM 646 C C . GLY A 1 83 ? 26.765 -14.774 -26.414 1.00 96.00 83 GLY A C 1
ATOM 647 O O . GLY A 1 83 ? 27.740 -15.496 -26.210 1.00 96.00 83 GLY A O 1
ATOM 648 N N . TYR A 1 84 ? 25.751 -14.697 -25.543 1.00 96.38 84 TYR A N 1
ATOM 649 C CA . TYR A 1 84 ? 25.725 -15.465 -24.292 1.00 96.38 84 TYR A CA 1
ATOM 650 C C . TYR A 1 84 ? 24.377 -16.150 -24.008 1.00 96.38 84 TYR A C 1
ATOM 652 O O . TYR A 1 84 ? 23.369 -15.930 -24.679 1.00 96.38 84 TYR A O 1
ATOM 660 N N . THR A 1 85 ? 24.384 -17.054 -23.022 1.00 96.00 85 THR A N 1
ATOM 661 C CA . THR A 1 85 ? 23.204 -17.760 -22.497 1.00 96.00 85 THR A CA 1
ATOM 662 C C . THR A 1 85 ? 23.439 -18.187 -21.045 1.00 96.00 85 THR A C 1
ATOM 664 O O . THR A 1 85 ? 24.569 -18.137 -20.556 1.00 96.00 85 THR A O 1
ATOM 667 N N . TYR A 1 86 ? 22.388 -18.659 -20.372 1.00 96.94 86 TYR A N 1
ATOM 668 C CA . TYR A 1 86 ? 22.452 -19.238 -19.027 1.00 96.94 86 TYR A CA 1
ATOM 669 C C . TYR A 1 86 ? 22.160 -20.739 -19.050 1.00 96.94 86 TYR A C 1
ATOM 671 O O . TYR A 1 86 ? 21.326 -21.189 -19.833 1.00 96.94 86 TYR A O 1
ATOM 679 N N . ALA A 1 87 ? 22.836 -21.505 -18.187 1.00 95.06 87 ALA A N 1
ATOM 680 C CA . ALA A 1 87 ? 22.646 -22.955 -18.082 1.00 95.06 87 ALA A CA 1
ATOM 681 C C . ALA A 1 87 ? 21.222 -23.319 -17.630 1.00 95.06 87 ALA A C 1
ATOM 683 O O . ALA A 1 87 ? 20.623 -24.254 -18.150 1.00 95.06 87 ALA A O 1
ATOM 684 N N . ASP A 1 88 ? 20.654 -22.521 -16.726 1.00 94.81 88 ASP A N 1
ATOM 685 C CA . ASP A 1 88 ? 19.331 -22.753 -16.131 1.00 94.81 88 ASP A CA 1
ATOM 686 C C . ASP A 1 88 ? 18.168 -22.455 -17.088 1.00 94.81 88 ASP A C 1
ATOM 688 O O . ASP A 1 88 ? 17.013 -22.681 -16.745 1.00 94.81 88 ASP A O 1
ATOM 692 N N . LEU A 1 89 ? 18.465 -21.956 -18.296 1.00 95.06 89 LEU A N 1
ATOM 693 C CA . LEU A 1 89 ? 17.477 -21.873 -19.368 1.00 95.06 89 LEU A CA 1
ATOM 694 C C . LEU A 1 89 ? 17.210 -23.239 -20.011 1.00 95.06 89 LEU A C 1
ATOM 696 O O . LEU A 1 89 ? 16.209 -23.376 -20.702 1.00 95.06 89 LEU A O 1
ATOM 700 N N . GLY A 1 90 ? 18.080 -24.236 -19.804 1.00 90.06 90 GLY A N 1
ATOM 701 C CA . GLY A 1 90 ? 17.927 -25.566 -20.389 1.00 90.06 90 GLY A CA 1
ATOM 702 C C . GLY A 1 90 ? 17.778 -25.512 -21.912 1.00 90.06 90 GLY A C 1
ATOM 703 O O . GLY A 1 90 ? 18.612 -24.935 -22.613 1.00 90.06 90 GLY A O 1
ATOM 704 N N . ASP A 1 91 ? 16.694 -26.098 -22.416 1.00 90.38 91 ASP A N 1
ATOM 705 C CA . ASP A 1 91 ? 16.295 -26.051 -23.828 1.00 90.38 91 ASP A CA 1
ATOM 706 C C . ASP A 1 91 ? 15.508 -24.778 -24.212 1.00 90.38 91 ASP A C 1
ATOM 708 O O . ASP A 1 91 ? 15.164 -24.585 -25.377 1.00 90.38 91 ASP A O 1
ATOM 712 N N . GLY A 1 92 ? 15.265 -23.883 -23.253 1.00 88.75 92 GLY A N 1
ATOM 713 C CA . GLY A 1 92 ? 14.491 -22.653 -23.402 1.00 88.75 92 GLY A CA 1
ATOM 714 C C . GLY A 1 92 ? 12.983 -22.836 -23.227 1.00 88.75 92 GLY A C 1
ATOM 715 O O . GLY A 1 92 ? 12.248 -21.860 -23.374 1.00 88.75 92 GLY A O 1
ATOM 716 N N . SER A 1 93 ? 12.506 -24.049 -22.928 1.00 94.00 93 SER A N 1
ATOM 717 C CA . SER A 1 93 ? 11.085 -24.305 -22.697 1.00 94.00 93 SER A CA 1
ATOM 718 C C . SER A 1 93 ? 10.622 -23.772 -21.337 1.00 94.00 93 SER A C 1
ATOM 720 O O . SER A 1 93 ? 11.354 -23.808 -20.347 1.00 94.00 93 SER A O 1
ATOM 722 N N . VAL A 1 94 ? 9.363 -23.324 -21.264 1.00 95.62 94 VAL A N 1
ATOM 723 C CA . VAL A 1 94 ? 8.737 -22.855 -20.012 1.00 95.62 94 VAL A CA 1
ATOM 724 C C . VAL A 1 94 ? 8.838 -23.918 -18.912 1.00 95.62 94 VAL A C 1
ATOM 726 O O . VAL A 1 94 ? 9.168 -23.587 -17.778 1.00 95.62 94 VAL A O 1
ATOM 729 N N . SER A 1 95 ? 8.596 -25.190 -19.249 1.00 95.00 95 SER A N 1
ATOM 730 C CA . SER A 1 95 ? 8.665 -26.316 -18.307 1.00 95.00 95 SER A CA 1
ATOM 731 C C . SER A 1 95 ? 10.082 -26.498 -17.746 1.00 95.00 95 SER A C 1
ATOM 733 O O . SER A 1 95 ? 10.261 -26.477 -16.526 1.00 95.00 95 SER A O 1
ATOM 735 N N . ALA A 1 96 ? 11.113 -26.556 -18.602 1.00 94.81 96 ALA A N 1
ATOM 736 C CA . ALA A 1 96 ? 12.497 -26.708 -18.144 1.00 94.81 96 ALA A CA 1
ATOM 737 C C . ALA A 1 96 ? 12.940 -25.550 -17.238 1.00 94.81 96 ALA A C 1
ATOM 739 O O . ALA A 1 96 ? 13.596 -25.770 -16.217 1.00 94.81 96 ALA A O 1
ATOM 740 N N . VAL A 1 97 ? 12.544 -24.320 -17.577 1.00 96.25 97 VAL A N 1
ATOM 741 C CA . VAL A 1 97 ? 12.874 -23.135 -16.779 1.00 96.25 97 VAL A CA 1
ATOM 742 C C . VAL A 1 97 ? 12.140 -23.136 -15.438 1.00 96.25 97 VAL A C 1
ATOM 744 O O . VAL A 1 97 ? 12.763 -22.848 -14.416 1.00 96.25 97 VAL A O 1
ATOM 747 N N . LYS A 1 98 ? 10.853 -23.507 -15.394 1.00 94.88 98 LYS A N 1
ATOM 748 C CA . LYS A 1 98 ? 10.113 -23.661 -14.128 1.00 94.88 98 LYS A CA 1
ATOM 749 C C . LYS A 1 98 ? 10.753 -24.719 -13.229 1.00 94.88 98 LYS A C 1
ATOM 751 O O . LYS A 1 98 ? 10.984 -24.449 -12.051 1.00 94.88 98 LYS A O 1
ATOM 756 N N . ALA A 1 99 ? 11.144 -25.862 -13.794 1.00 92.81 99 ALA A N 1
ATOM 757 C CA . ALA A 1 99 ? 11.852 -26.912 -13.062 1.00 92.81 99 ALA A CA 1
ATOM 758 C C . ALA A 1 99 ? 13.198 -26.445 -12.495 1.00 92.81 99 ALA A C 1
ATOM 760 O O . ALA A 1 99 ? 13.522 -26.728 -11.336 1.00 92.81 99 ALA A O 1
ATOM 761 N N . ALA A 1 100 ? 13.966 -25.682 -13.276 1.00 93.88 100 ALA A N 1
ATOM 762 C CA . ALA A 1 100 ? 15.212 -25.088 -12.809 1.00 93.88 100 ALA A CA 1
ATOM 763 C C . ALA A 1 100 ? 14.969 -24.076 -11.675 1.00 93.88 100 ALA A C 1
ATOM 765 O O . ALA A 1 100 ? 15.660 -24.121 -10.656 1.00 93.88 100 ALA A O 1
ATOM 766 N N . VAL A 1 101 ? 13.962 -23.204 -11.806 1.00 92.75 101 VAL A N 1
ATOM 767 C CA . VAL A 1 101 ? 13.580 -22.234 -10.765 1.00 92.75 101 VAL A CA 1
ATOM 768 C C . VAL A 1 101 ? 13.183 -22.946 -9.471 1.00 92.75 101 VAL A C 1
ATOM 770 O O . VAL A 1 101 ? 13.704 -22.597 -8.413 1.00 92.75 101 VAL A O 1
ATOM 773 N N . ASN A 1 102 ? 12.342 -23.976 -9.539 1.00 89.31 102 ASN A N 1
ATOM 774 C CA . ASN A 1 102 ? 11.935 -24.742 -8.361 1.00 89.31 102 ASN A CA 1
ATOM 775 C C . ASN A 1 102 ? 13.110 -25.473 -7.706 1.00 89.31 102 ASN A C 1
ATOM 777 O O . ASN A 1 102 ? 13.252 -25.443 -6.487 1.00 89.31 102 ASN A O 1
ATOM 781 N N . THR A 1 103 ? 14.003 -26.062 -8.501 1.00 89.00 103 THR A N 1
ATOM 782 C CA . THR A 1 103 ? 15.198 -26.743 -7.980 1.00 89.00 103 THR A CA 1
ATOM 783 C C . THR A 1 103 ? 16.128 -25.777 -7.242 1.00 89.00 103 THR A C 1
ATOM 785 O O . THR A 1 103 ? 16.677 -26.111 -6.194 1.00 89.00 103 THR A O 1
ATOM 788 N N . LEU A 1 104 ? 16.315 -24.572 -7.784 1.00 89.62 104 LEU A N 1
ATOM 789 C CA . LEU A 1 104 ? 17.246 -23.584 -7.239 1.00 89.62 104 LEU A CA 1
ATOM 790 C C . LEU A 1 104 ? 16.661 -22.781 -6.073 1.00 89.62 104 LEU A C 1
ATOM 792 O O . LEU A 1 104 ? 17.399 -22.414 -5.158 1.00 89.62 104 LEU A O 1
ATOM 796 N N . TYR A 1 105 ? 15.363 -22.476 -6.120 1.00 86.50 105 TYR A N 1
ATOM 797 C CA . TYR A 1 105 ? 14.731 -21.491 -5.238 1.00 86.50 105 TYR A CA 1
ATOM 798 C C . TYR A 1 105 ? 13.519 -22.033 -4.472 1.00 86.50 105 TYR A C 1
ATOM 800 O O . TYR A 1 105 ? 13.198 -21.493 -3.415 1.00 86.50 105 TYR A O 1
ATOM 808 N N . GLY A 1 106 ? 12.889 -23.115 -4.936 1.00 74.75 106 GLY A N 1
ATOM 809 C CA . GLY A 1 106 ? 11.669 -23.676 -4.341 1.00 74.75 106 GLY A CA 1
ATOM 810 C C . GLY A 1 106 ? 11.866 -24.172 -2.910 1.00 74.75 106 GLY A C 1
ATOM 811 O O . GLY A 1 106 ? 11.053 -23.876 -2.045 1.00 74.75 106 GLY A O 1
ATOM 812 N N . ASN A 1 107 ? 13.004 -24.807 -2.610 1.00 61.22 107 ASN A N 1
ATOM 813 C CA . ASN A 1 107 ? 13.313 -25.264 -1.246 1.00 61.22 107 ASN A CA 1
ATOM 814 C C . ASN A 1 107 ? 13.633 -24.122 -0.263 1.00 61.22 107 ASN A C 1
ATOM 816 O O . ASN A 1 107 ? 13.710 -24.372 0.933 1.00 61.22 107 ASN A O 1
ATOM 820 N N . SER A 1 108 ? 13.868 -22.897 -0.751 1.00 51.97 108 SER A N 1
ATOM 821 C CA . SER A 1 108 ? 14.145 -21.716 0.087 1.00 51.97 108 SER A CA 1
ATOM 822 C C . SER A 1 108 ? 12.922 -20.804 0.240 1.00 51.97 108 SER A C 1
ATOM 824 O O . SER A 1 108 ? 12.934 -19.894 1.071 1.00 51.97 108 SER A O 1
ATOM 826 N N . ALA A 1 109 ? 11.869 -21.026 -0.553 1.00 48.84 109 ALA A N 1
ATOM 827 C CA . ALA A 1 109 ? 10.623 -20.273 -0.510 1.00 48.84 109 ALA A CA 1
ATOM 828 C C . ALA A 1 109 ? 9.795 -20.722 0.708 1.00 48.84 109 ALA A C 1
ATOM 830 O O . ALA A 1 109 ? 8.930 -21.581 0.602 1.00 48.84 109 ALA A O 1
ATOM 831 N N . GLY A 1 110 ? 10.133 -20.198 1.891 1.00 44.94 110 GLY A N 1
ATOM 832 C CA . GLY A 1 110 ? 9.436 -20.502 3.152 1.00 44.94 110 GLY A CA 1
ATOM 833 C C . GLY A 1 110 ? 10.318 -21.035 4.288 1.00 44.94 110 GLY A C 1
ATOM 834 O O . GLY A 1 110 ? 9.835 -21.215 5.405 1.00 44.94 110 GLY A O 1
ATOM 835 N N . SER A 1 111 ? 11.618 -21.251 4.058 1.00 38.97 111 SER A N 1
ATOM 836 C CA . SER A 1 111 ? 12.556 -21.670 5.107 1.00 38.97 111 SER A CA 1
ATOM 837 C C . SER A 1 111 ? 13.766 -20.738 5.176 1.00 38.97 111 SER A C 1
ATOM 839 O O . SER A 1 111 ? 14.686 -20.823 4.368 1.00 38.97 111 SER A O 1
ATOM 841 N N . SER A 1 112 ? 13.812 -19.884 6.196 1.00 33.84 112 SER A N 1
ATOM 842 C CA . SER A 1 112 ? 14.993 -19.093 6.577 1.00 33.84 112 SER A CA 1
ATOM 843 C C . SER A 1 112 ? 16.040 -19.917 7.346 1.00 33.84 112 SER A C 1
ATOM 845 O O . SER A 1 112 ? 16.908 -19.365 8.022 1.00 33.84 112 SER A O 1
ATOM 847 N N . ALA A 1 113 ? 16.012 -21.249 7.243 1.00 34.56 113 ALA A N 1
ATOM 848 C CA . ALA A 1 113 ? 17.097 -22.071 7.748 1.00 34.56 113 ALA A CA 1
ATOM 849 C C . ALA A 1 113 ? 18.275 -21.967 6.773 1.00 34.56 113 ALA A C 1
ATOM 851 O O . ALA A 1 113 ? 18.268 -22.576 5.704 1.00 34.56 113 ALA A O 1
ATOM 852 N N . LEU A 1 114 ? 19.285 -21.182 7.158 1.00 30.73 114 LEU A N 1
ATOM 853 C CA . LEU A 1 114 ? 20.629 -21.193 6.583 1.00 30.73 114 LEU A CA 1
ATOM 854 C C . LEU A 1 114 ? 20.987 -22.612 6.127 1.00 30.73 114 LEU A C 1
ATOM 856 O O . LEU A 1 114 ? 21.089 -23.526 6.949 1.00 30.73 114 LEU A O 1
ATOM 860 N N . SER A 1 115 ? 21.163 -22.783 4.816 1.00 31.61 115 SER A N 1
ATOM 861 C CA . SER A 1 115 ? 21.655 -24.011 4.202 1.00 31.61 115 SER A CA 1
ATOM 862 C C . SER A 1 115 ? 22.891 -24.486 4.966 1.00 31.61 115 SER A C 1
ATOM 864 O O . SER A 1 115 ? 23.987 -23.954 4.769 1.00 31.61 115 SER A O 1
ATOM 866 N N . ARG A 1 116 ? 22.745 -25.505 5.826 1.00 27.62 116 ARG A N 1
ATOM 867 C CA . ARG A 1 116 ? 23.897 -26.266 6.310 1.00 27.62 116 ARG A CA 1
ATOM 868 C C . ARG A 1 116 ? 24.503 -26.908 5.074 1.00 27.62 116 ARG A C 1
ATOM 870 O O . ARG A 1 116 ? 24.010 -27.929 4.598 1.00 27.62 116 ARG A O 1
ATOM 877 N N . ARG A 1 117 ? 25.556 -26.289 4.533 1.00 28.86 117 ARG A N 1
ATOM 878 C CA . ARG A 1 117 ? 26.480 -26.983 3.640 1.00 28.86 117 ARG A CA 1
ATOM 879 C C . ARG A 1 117 ? 26.835 -28.284 4.354 1.00 28.86 117 ARG A C 1
ATOM 881 O O . ARG A 1 117 ? 27.356 -28.248 5.465 1.00 28.86 117 ARG A O 1
ATOM 888 N N . ARG A 1 118 ? 26.474 -29.424 3.761 1.00 28.80 118 ARG A N 1
ATOM 889 C CA . ARG A 1 118 ? 27.042 -30.710 4.163 1.00 28.80 118 ARG A CA 1
ATOM 890 C C . ARG A 1 118 ? 28.542 -30.578 3.941 1.00 28.80 118 ARG A C 1
ATOM 892 O O . ARG A 1 118 ? 28.984 -30.614 2.797 1.00 28.80 118 ARG A O 1
ATOM 899 N N . ASP A 1 119 ? 29.295 -30.397 5.018 1.00 28.95 119 ASP A N 1
ATOM 900 C CA . ASP A 1 119 ? 30.723 -30.673 5.003 1.00 28.95 119 ASP A CA 1
ATOM 901 C C . ASP A 1 119 ? 30.885 -32.156 4.671 1.00 28.95 119 ASP A C 1
ATOM 903 O O . ASP A 1 119 ? 30.585 -33.054 5.461 1.00 28.95 119 ASP A O 1
ATOM 907 N N . SER A 1 120 ? 31.286 -32.413 3.433 1.00 34.28 120 SER A N 1
ATOM 908 C CA . SER A 1 120 ? 31.617 -33.731 2.925 1.00 34.28 120 SER A CA 1
ATOM 909 C C . SER A 1 120 ? 32.999 -34.129 3.437 1.00 34.28 120 SER A C 1
ATOM 911 O O . SER A 1 120 ? 33.994 -33.977 2.737 1.00 34.28 120 SER A O 1
ATOM 913 N N . HIS A 1 121 ? 33.051 -34.638 4.666 1.00 32.19 121 HIS A N 1
ATOM 914 C CA . HIS A 1 121 ? 34.109 -35.540 5.121 1.00 32.19 121 HIS A CA 1
ATOM 915 C C . HIS A 1 121 ? 33.544 -36.527 6.152 1.00 32.19 121 HIS A C 1
ATOM 917 O O . HIS A 1 121 ? 33.726 -36.393 7.357 1.00 32.19 121 HIS A O 1
ATOM 923 N N . SER A 1 122 ? 32.825 -37.536 5.668 1.00 28.92 122 SER A N 1
ATOM 924 C CA . SER A 1 122 ? 32.886 -38.889 6.234 1.00 28.92 122 SER A CA 1
ATOM 925 C C . SER A 1 122 ? 32.284 -39.879 5.239 1.00 28.92 122 SER A C 1
ATOM 927 O O . SER A 1 122 ? 31.097 -39.845 4.922 1.00 28.92 122 SER A O 1
ATOM 929 N N . GLU A 1 123 ? 33.154 -40.733 4.709 1.00 32.81 123 GLU A N 1
ATOM 930 C CA . GLU A 1 123 ? 32.806 -41.937 3.967 1.00 32.81 123 GLU A CA 1
ATOM 931 C C . GLU A 1 123 ? 32.196 -42.949 4.938 1.00 32.81 123 GLU A C 1
ATOM 933 O O . GLU A 1 123 ? 32.915 -43.499 5.767 1.00 32.81 123 GLU A O 1
ATOM 938 N N . ILE A 1 124 ? 30.895 -43.217 4.821 1.00 28.80 124 ILE A N 1
ATOM 939 C CA . ILE A 1 124 ? 30.348 -44.561 5.030 1.00 28.80 124 ILE A CA 1
ATOM 940 C C . ILE A 1 124 ? 29.257 -44.759 3.981 1.00 28.80 124 ILE A C 1
ATOM 942 O O . ILE A 1 124 ? 28.189 -44.150 4.036 1.00 28.80 124 ILE A O 1
ATOM 946 N N . GLU A 1 125 ? 29.565 -45.619 3.017 1.00 30.16 125 GLU A N 1
ATOM 947 C CA . GLU A 1 125 ? 28.642 -46.161 2.031 1.00 30.16 125 GLU A CA 1
ATOM 948 C C . GLU A 1 125 ? 27.404 -46.754 2.715 1.00 30.16 125 GLU A C 1
ATOM 950 O O . GLU A 1 125 ? 27.498 -47.609 3.602 1.00 30.16 125 GLU A O 1
ATOM 955 N N . ARG A 1 126 ? 26.220 -46.343 2.260 1.00 26.09 126 ARG A N 1
ATOM 956 C CA . ARG A 1 126 ? 25.061 -47.231 2.250 1.00 26.09 126 ARG A CA 1
ATOM 957 C C . ARG A 1 126 ? 24.139 -46.865 1.094 1.00 26.09 126 ARG A C 1
ATOM 959 O O . ARG A 1 126 ? 23.743 -45.716 0.928 1.00 26.09 126 ARG A O 1
ATOM 966 N N . GLU A 1 127 ? 23.908 -47.880 0.278 1.00 22.92 127 GLU A N 1
ATOM 967 C CA . GLU A 1 127 ? 23.252 -47.877 -1.020 1.00 22.92 127 GLU A CA 1
ATOM 968 C C . GLU A 1 127 ? 21.840 -47.273 -1.008 1.00 22.92 127 GLU A C 1
ATOM 970 O O . GLU A 1 127 ? 21.073 -47.424 -0.056 1.00 22.92 127 GLU A O 1
ATOM 975 N N . LEU A 1 128 ? 21.499 -46.630 -2.128 1.00 25.58 128 LEU A N 1
ATOM 976 C CA . LEU A 1 128 ? 20.141 -46.258 -2.520 1.00 25.58 128 LEU A CA 1
ATOM 977 C C . LEU A 1 128 ? 19.257 -47.507 -2.647 1.00 25.58 128 LEU A C 1
ATOM 979 O O . LEU A 1 128 ? 19.659 -48.488 -3.274 1.00 25.58 128 LEU A O 1
ATOM 983 N N . PRO A 1 129 ? 18.000 -47.419 -2.194 1.00 24.91 129 PRO A N 1
ATOM 984 C CA . PRO A 1 129 ? 16.922 -47.755 -3.119 1.00 24.91 129 PRO A CA 1
ATOM 985 C C . PRO A 1 129 ? 15.738 -46.781 -3.036 1.00 24.91 129 PRO A C 1
ATOM 987 O O . PRO A 1 129 ? 15.253 -46.458 -1.956 1.00 24.91 129 PRO A O 1
ATOM 990 N N . GLY A 1 130 ? 15.212 -46.415 -4.207 1.00 21.86 130 GLY A N 1
ATOM 991 C CA . GLY A 1 130 ? 13.829 -45.955 -4.359 1.00 21.86 130 GLY A CA 1
ATOM 992 C C . GLY A 1 130 ? 13.670 -44.483 -4.723 1.00 21.86 130 GLY A C 1
ATOM 993 O O . GLY A 1 130 ? 13.712 -43.602 -3.874 1.00 21.86 130 GLY A O 1
ATOM 994 N N . ALA A 1 131 ? 13.420 -44.236 -6.007 1.00 31.56 131 ALA A N 1
ATOM 995 C CA . ALA A 1 131 ? 12.848 -42.996 -6.500 1.00 31.56 131 ALA A CA 1
ATOM 996 C C . ALA A 1 131 ? 11.418 -42.825 -5.955 1.00 31.56 131 ALA A C 1
ATOM 998 O O . ALA A 1 131 ? 10.514 -43.517 -6.414 1.00 31.56 131 ALA A O 1
ATOM 999 N N . SER A 1 132 ? 11.227 -41.918 -4.995 1.00 25.38 132 SER A N 1
ATOM 1000 C CA . SER A 1 132 ? 9.928 -41.318 -4.643 1.00 25.38 132 SER A CA 1
ATOM 1001 C C . SER A 1 132 ? 10.110 -40.287 -3.523 1.00 25.38 132 SER A C 1
ATOM 1003 O O . SER A 1 132 ? 10.206 -40.666 -2.358 1.00 25.38 132 SER A O 1
ATOM 1005 N N . ASN A 1 133 ? 10.239 -39.009 -3.898 1.00 25.88 133 ASN A N 1
ATOM 1006 C CA . ASN A 1 133 ? 9.549 -37.854 -3.296 1.00 25.88 133 ASN A CA 1
ATOM 1007 C C . ASN A 1 133 ? 10.189 -36.544 -3.791 1.00 25.88 133 ASN A C 1
ATOM 1009 O O . ASN A 1 133 ? 11.225 -36.140 -3.259 1.00 25.88 133 ASN A O 1
ATOM 1013 N N . PRO A 1 134 ? 9.591 -35.854 -4.777 1.00 32.00 134 PRO A N 1
ATOM 1014 C CA . PRO A 1 134 ? 9.857 -34.453 -5.039 1.00 32.00 134 PRO A CA 1
ATOM 1015 C C . PRO A 1 134 ? 8.829 -33.610 -4.272 1.00 32.00 134 PRO A C 1
ATOM 1017 O O . PRO A 1 134 ? 8.098 -32.839 -4.875 1.00 32.00 134 PRO A O 1
ATOM 1020 N N . ASP A 1 135 ? 8.733 -33.773 -2.953 1.00 29.64 135 ASP A N 1
ATOM 1021 C CA . ASP A 1 135 ? 7.948 -32.829 -2.161 1.00 29.64 135 ASP A CA 1
ATOM 1022 C C . ASP A 1 135 ? 8.870 -31.663 -1.820 1.00 29.64 135 ASP A C 1
ATOM 1024 O O . ASP A 1 135 ? 9.722 -31.756 -0.931 1.00 29.64 135 ASP A O 1
ATOM 1028 N N . ALA A 1 136 ? 8.703 -30.560 -2.552 1.00 37.09 136 ALA A N 1
ATOM 1029 C CA . ALA A 1 136 ? 8.990 -29.241 -2.013 1.00 37.09 136 ALA A CA 1
ATOM 1030 C C . ALA A 1 136 ? 8.196 -29.150 -0.703 1.00 37.09 136 ALA A C 1
ATOM 1032 O O . ALA A 1 136 ? 6.974 -29.024 -0.722 1.00 37.09 136 ALA A O 1
ATOM 1033 N N . GLN A 1 137 ? 8.867 -29.385 0.427 1.00 37.00 137 GLN A N 1
ATOM 1034 C CA . GLN A 1 137 ? 8.205 -29.513 1.719 1.00 37.00 137 GLN A CA 1
ATOM 1035 C C . GLN A 1 137 ? 7.495 -28.204 2.037 1.00 37.00 137 GLN A C 1
ATOM 1037 O O . GLN A 1 137 ? 8.117 -27.208 2.401 1.00 37.00 137 GLN A O 1
ATOM 1042 N N . ALA A 1 138 ? 6.175 -28.242 1.882 1.00 37.81 138 ALA A N 1
ATOM 1043 C CA . ALA A 1 138 ? 5.282 -27.199 2.316 1.00 37.81 138 ALA A CA 1
ATOM 1044 C C . ALA A 1 138 ? 5.522 -26.896 3.806 1.00 37.81 138 ALA A C 1
ATOM 1046 O O . ALA A 1 138 ? 5.876 -27.798 4.581 1.00 37.81 138 ALA A O 1
ATOM 1047 N N . PRO A 1 139 ? 5.338 -25.639 4.232 1.00 45.75 139 PRO A N 1
ATOM 1048 C CA . PRO A 1 139 ? 5.454 -25.287 5.636 1.00 45.75 139 PRO A CA 1
ATOM 1049 C C . PRO A 1 139 ? 4.510 -26.149 6.485 1.00 45.75 139 PRO A C 1
ATOM 1051 O O . PRO A 1 139 ? 3.419 -26.506 6.049 1.00 45.75 139 PRO A O 1
ATOM 1054 N N . ALA A 1 140 ? 4.951 -26.511 7.694 1.00 49.66 140 ALA A N 1
ATOM 1055 C CA . ALA A 1 140 ? 4.457 -27.630 8.513 1.00 49.66 140 ALA A CA 1
ATOM 1056 C C . ALA A 1 140 ? 2.959 -27.625 8.923 1.00 49.66 140 ALA A C 1
ATOM 1058 O O . ALA A 1 140 ? 2.544 -28.474 9.710 1.00 49.66 140 ALA A O 1
ATOM 1059 N N . GLN A 1 141 ? 2.134 -26.714 8.403 1.00 56.34 141 GLN A N 1
ATOM 1060 C CA . GLN A 1 141 ? 0.680 -26.692 8.571 1.00 56.34 141 GLN A CA 1
ATOM 1061 C C . GLN A 1 141 ? -0.020 -26.618 7.206 1.00 56.34 141 GLN A C 1
ATOM 1063 O O . GLN A 1 141 ? -0.613 -25.605 6.844 1.00 56.34 141 GLN A O 1
ATOM 1068 N N . VAL A 1 142 ? 0.044 -27.714 6.446 1.00 62.25 142 VAL A N 1
ATOM 1069 C CA . VAL A 1 142 ? -0.801 -27.909 5.261 1.00 62.25 142 VAL A CA 1
ATOM 1070 C C . VAL A 1 142 ? -2.156 -28.453 5.708 1.00 62.25 142 VAL A C 1
ATOM 1072 O O . VAL A 1 142 ? -2.228 -29.537 6.288 1.00 62.25 142 VAL A O 1
ATOM 1075 N N . THR A 1 143 ? -3.234 -27.730 5.418 1.00 61.12 143 THR A N 1
ATOM 1076 C CA . THR A 1 143 ? -4.615 -28.171 5.649 1.00 61.12 143 THR A CA 1
ATOM 1077 C C . THR A 1 143 ? -5.295 -28.367 4.298 1.00 61.12 143 THR A C 1
ATOM 1079 O O . THR A 1 143 ? -5.275 -27.475 3.460 1.00 61.12 143 THR A O 1
ATOM 1082 N N . ASN A 1 144 ? -5.877 -29.546 4.052 1.00 67.19 144 ASN A N 1
ATOM 1083 C CA . ASN A 1 144 ? -6.520 -29.894 2.772 1.00 67.19 144 ASN A CA 1
ATOM 1084 C C . ASN A 1 144 ? -5.635 -29.674 1.524 1.00 67.19 144 ASN A C 1
ATOM 1086 O O . ASN A 1 144 ? -6.134 -29.298 0.469 1.00 67.19 144 ASN A O 1
ATOM 1090 N N . GLY A 1 145 ? -4.324 -29.907 1.638 1.00 73.00 145 GLY A N 1
ATOM 1091 C CA . GLY A 1 145 ? -3.381 -29.726 0.527 1.00 73.00 145 GLY A CA 1
ATOM 1092 C C . GLY A 1 145 ? -2.951 -28.278 0.283 1.00 73.00 145 GLY A C 1
ATOM 1093 O O . GLY A 1 145 ? -2.175 -28.041 -0.631 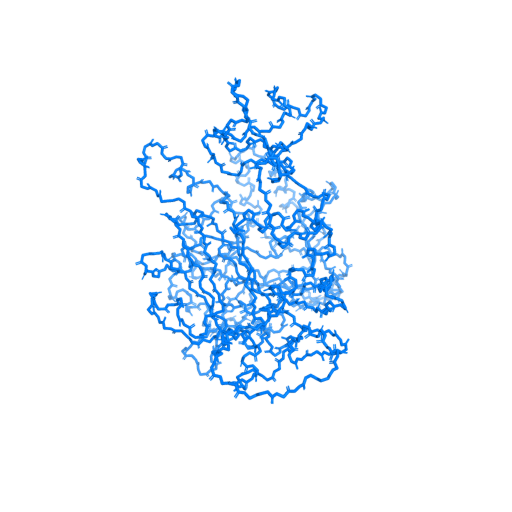1.00 73.00 145 GLY A O 1
ATOM 1094 N N . LYS A 1 146 ? -3.394 -27.324 1.107 1.00 81.06 146 LYS A N 1
ATOM 1095 C CA . LYS A 1 146 ? -3.037 -25.907 1.000 1.00 81.06 146 LYS A CA 1
ATOM 1096 C C . LYS A 1 146 ? -2.411 -25.378 2.283 1.00 81.06 146 LYS A C 1
ATOM 1098 O O . LYS A 1 146 ? -2.576 -25.969 3.349 1.00 81.06 146 LYS A O 1
ATOM 1103 N N . TYR A 1 147 ? -1.686 -24.273 2.191 1.00 82.81 147 TYR A N 1
ATOM 1104 C CA . TYR A 1 147 ? -1.038 -23.629 3.330 1.00 82.81 147 TYR A CA 1
ATOM 1105 C C . TYR A 1 147 ? -1.238 -22.113 3.297 1.00 82.81 147 TYR A C 1
ATOM 1107 O O . TYR A 1 147 ? -1.552 -21.543 2.257 1.00 82.81 147 TYR A O 1
ATOM 1115 N N . GLN A 1 148 ? -1.075 -21.462 4.447 1.00 84.81 148 GLN A N 1
ATOM 1116 C CA . GLN A 1 148 ? -1.257 -20.019 4.568 1.00 84.81 148 GLN A CA 1
ATOM 1117 C C . GLN A 1 148 ? 0.080 -19.288 4.412 1.00 84.81 148 GLN A C 1
ATOM 1119 O O . GLN A 1 148 ? 1.037 -19.573 5.134 1.00 84.81 148 GLN A O 1
ATOM 1124 N N . GLU A 1 149 ? 0.119 -18.315 3.508 1.00 90.19 149 GLU A N 1
ATOM 1125 C CA . GLU A 1 149 ? 1.224 -17.371 3.349 1.00 90.19 149 GLU A CA 1
ATOM 1126 C C . GLU A 1 149 ? 0.861 -16.007 3.938 1.00 90.19 149 GLU A C 1
ATOM 1128 O O . GLU A 1 149 ? -0.289 -15.572 3.861 1.00 90.19 149 GLU A O 1
ATOM 1133 N N . TYR A 1 150 ? 1.861 -15.325 4.499 1.00 92.44 150 TYR A N 1
ATOM 1134 C CA . TYR A 1 150 ? 1.776 -13.987 5.075 1.00 92.44 150 TYR A CA 1
ATOM 1135 C C . TYR A 1 150 ? 2.886 -13.104 4.511 1.00 92.44 150 TYR A C 1
ATOM 1137 O O . TYR A 1 150 ? 4.066 -13.464 4.544 1.00 92.44 150 TYR A O 1
ATOM 1145 N N . LEU A 1 151 ? 2.520 -11.916 4.037 1.00 91.94 151 LEU A N 1
ATOM 1146 C CA . LEU A 1 151 ? 3.431 -10.964 3.408 1.00 91.94 151 LEU A CA 1
ATOM 1147 C C . LEU A 1 151 ? 3.251 -9.575 4.023 1.00 91.94 151 LEU A C 1
ATOM 1149 O O . LEU A 1 151 ? 2.126 -9.153 4.279 1.00 91.94 151 LEU A O 1
ATOM 1153 N N . ALA A 1 152 ? 4.346 -8.842 4.203 1.00 91.56 152 ALA A N 1
ATOM 1154 C CA . ALA A 1 152 ? 4.326 -7.408 4.464 1.00 91.56 152 ALA A CA 1
ATOM 1155 C C . ALA A 1 152 ? 4.619 -6.656 3.162 1.00 91.56 152 ALA A C 1
ATOM 1157 O O . ALA A 1 152 ? 5.729 -6.726 2.633 1.00 91.56 152 ALA A O 1
ATOM 1158 N N . ASN A 1 153 ? 3.630 -5.930 2.654 1.00 88.81 153 ASN A N 1
ATOM 1159 C CA . ASN A 1 153 ? 3.784 -5.001 1.544 1.00 88.81 153 ASN A CA 1
ATOM 1160 C C . ASN A 1 153 ? 4.179 -3.633 2.087 1.00 88.81 153 ASN A C 1
ATOM 1162 O O . ASN A 1 153 ? 3.596 -3.156 3.054 1.00 88.81 153 ASN A O 1
ATOM 1166 N N . ILE A 1 154 ? 5.170 -3.013 1.467 1.00 88.50 154 ILE A N 1
ATOM 1167 C CA . ILE A 1 154 ? 5.747 -1.738 1.875 1.00 88.50 154 ILE A CA 1
ATOM 1168 C C . ILE A 1 154 ? 5.601 -0.782 0.703 1.00 88.50 154 ILE A C 1
ATOM 1170 O O . ILE A 1 154 ? 5.948 -1.145 -0.419 1.00 88.50 154 ILE A O 1
ATOM 1174 N N . VAL A 1 155 ? 5.113 0.424 0.965 1.00 86.44 155 VAL A N 1
ATOM 1175 C CA . VAL A 1 155 ? 5.096 1.544 0.022 1.00 86.44 155 VAL A CA 1
ATOM 1176 C C . VAL A 1 155 ? 5.797 2.719 0.685 1.00 86.44 155 VAL A C 1
ATOM 1178 O O . VAL A 1 155 ? 5.577 2.973 1.864 1.00 86.44 155 VAL A O 1
ATOM 1181 N N . SER A 1 156 ? 6.658 3.416 -0.048 1.00 84.19 156 SER A N 1
ATOM 1182 C CA . SER A 1 156 ? 7.301 4.652 0.405 1.00 84.19 156 SER A CA 1
ATOM 1183 C C . SER A 1 156 ? 7.716 5.508 -0.791 1.00 84.19 156 SER A C 1
ATOM 1185 O O . SER A 1 156 ? 7.644 5.060 -1.937 1.00 84.19 156 SER A O 1
ATOM 1187 N N . GLN A 1 157 ? 8.166 6.746 -0.573 1.00 83.81 157 GLN A N 1
ATOM 1188 C CA . GLN A 1 157 ? 8.672 7.567 -1.679 1.00 83.81 157 GLN A CA 1
ATOM 1189 C C . GLN A 1 157 ? 10.173 7.361 -1.929 1.00 83.81 157 GLN A C 1
ATOM 1191 O O . GLN A 1 157 ? 10.997 7.461 -1.016 1.00 83.81 157 GLN A O 1
ATOM 1196 N N . LYS A 1 158 ? 10.564 7.182 -3.198 1.00 83.12 158 LYS A N 1
ATOM 1197 C CA . LYS A 1 158 ? 11.963 7.016 -3.635 1.00 83.12 158 LYS A CA 1
ATOM 1198 C C . LYS A 1 158 ? 12.877 8.137 -3.138 1.00 83.12 158 LYS A C 1
ATOM 1200 O O . LYS A 1 158 ? 14.021 7.886 -2.783 1.00 83.12 158 LYS A O 1
ATOM 1205 N N . PHE A 1 159 ? 12.359 9.364 -3.116 1.00 80.56 159 PHE A N 1
ATOM 1206 C CA . PHE A 1 159 ? 13.089 10.577 -2.741 1.00 80.56 159 PHE A CA 1
ATOM 1207 C C . PHE A 1 159 ? 12.590 11.193 -1.429 1.00 80.56 159 PHE A C 1
ATOM 1209 O O . PHE A 1 159 ? 12.813 12.381 -1.202 1.00 80.56 159 PHE A O 1
ATOM 1216 N N . ALA A 1 160 ? 11.941 10.395 -0.565 1.00 74.44 160 ALA A N 1
ATOM 1217 C CA . ALA A 1 160 ? 11.514 10.834 0.770 1.00 74.44 160 ALA A CA 1
ATOM 1218 C C . ALA A 1 160 ? 12.672 11.480 1.553 1.00 74.44 160 ALA A C 1
ATOM 1220 O O . ALA A 1 160 ? 12.482 12.409 2.332 1.00 74.44 160 ALA A O 1
ATOM 1221 N N . LEU A 1 161 ? 13.893 10.994 1.313 1.00 75.44 161 LEU A N 1
ATOM 1222 C CA . LEU A 1 161 ? 15.108 11.384 2.011 1.00 75.44 161 LEU A CA 1
ATOM 1223 C C . LEU A 1 161 ? 16.185 11.822 1.009 1.00 75.44 161 LEU A C 1
ATOM 1225 O O . LEU A 1 161 ? 16.128 11.507 -0.179 1.00 75.44 161 LEU A O 1
ATOM 1229 N N . ASN A 1 162 ? 17.188 12.571 1.481 1.00 71.06 162 ASN A N 1
ATOM 1230 C CA . ASN A 1 162 ? 18.287 13.087 0.649 1.00 71.06 162 ASN A CA 1
ATOM 1231 C C . ASN A 1 162 ? 19.346 12.015 0.315 1.00 71.06 162 ASN A C 1
ATOM 1233 O O . ASN A 1 162 ? 20.548 12.255 0.440 1.00 71.06 162 ASN A O 1
ATOM 1237 N N . GLY A 1 163 ? 18.903 10.815 -0.043 1.00 79.12 163 GLY A N 1
ATOM 1238 C CA . GLY A 1 163 ? 19.763 9.670 -0.284 1.00 79.12 163 GLY A CA 1
ATOM 1239 C C . GLY A 1 163 ? 19.014 8.353 -0.148 1.00 79.12 163 GLY A C 1
ATOM 1240 O O . GLY A 1 163 ? 17.809 8.313 0.097 1.00 79.12 163 GLY A O 1
ATOM 1241 N N . SER A 1 164 ? 19.761 7.269 -0.325 1.00 88.94 164 SER A N 1
ATOM 1242 C CA . SER A 1 164 ? 19.243 5.921 -0.115 1.00 88.94 164 SER A CA 1
ATOM 1243 C C . SER A 1 164 ? 18.946 5.679 1.366 1.00 88.94 164 SER A C 1
ATOM 1245 O O . SER A 1 164 ? 19.675 6.153 2.238 1.00 88.94 164 SER A O 1
ATOM 1247 N N . TYR A 1 165 ? 17.911 4.896 1.638 1.00 91.12 165 TYR A N 1
ATOM 1248 C CA . TYR A 1 165 ? 17.526 4.488 2.986 1.00 91.12 165 TYR A CA 1
ATOM 1249 C C . TYR A 1 165 ? 17.019 3.049 2.981 1.00 91.12 165 TYR A C 1
ATOM 1251 O O . TYR A 1 165 ? 16.746 2.473 1.926 1.00 91.12 165 TYR A O 1
ATOM 1259 N N . ALA A 1 166 ? 16.910 2.453 4.159 1.00 93.88 166 ALA A N 1
ATOM 1260 C CA . ALA A 1 166 ? 16.446 1.089 4.332 1.00 93.88 166 ALA A CA 1
ATOM 1261 C C . ALA A 1 166 ? 15.362 1.022 5.407 1.00 93.88 166 ALA A C 1
ATOM 1263 O O . ALA A 1 166 ? 15.483 1.640 6.462 1.00 93.88 166 ALA A O 1
ATOM 1264 N N . ILE A 1 167 ? 14.318 0.247 5.130 1.00 94.50 167 ILE A N 1
ATOM 1265 C CA . ILE A 1 167 ? 13.240 -0.072 6.062 1.00 94.50 167 ILE A CA 1
ATOM 1266 C C . ILE A 1 167 ? 13.488 -1.493 6.558 1.00 94.50 167 ILE A C 1
ATOM 1268 O O . ILE A 1 167 ? 13.438 -2.450 5.784 1.00 94.50 167 ILE A O 1
ATOM 1272 N N . TYR A 1 168 ? 13.786 -1.625 7.842 1.00 95.12 168 TYR A N 1
ATOM 1273 C CA . TYR A 1 168 ? 14.049 -2.893 8.514 1.00 95.12 168 TYR A CA 1
ATOM 1274 C C . TYR A 1 168 ? 12.776 -3.347 9.206 1.00 95.12 168 TYR A C 1
ATOM 1276 O O . TYR A 1 168 ? 12.248 -2.599 10.023 1.00 95.12 168 TYR A O 1
ATOM 1284 N N . VAL A 1 169 ? 12.291 -4.549 8.898 1.00 95.38 169 VAL A N 1
ATOM 1285 C CA . VAL A 1 169 ? 11.091 -5.121 9.519 1.00 95.38 169 VAL A CA 1
ATOM 1286 C C . VAL A 1 169 ? 11.497 -6.272 10.431 1.00 95.38 169 VAL A C 1
ATOM 1288 O O . VAL A 1 169 ? 12.176 -7.205 10.004 1.00 95.38 169 VAL A O 1
ATOM 1291 N N . PHE A 1 170 ? 11.069 -6.211 11.685 1.00 93.56 170 PHE A N 1
ATOM 1292 C CA . PHE A 1 170 ? 11.377 -7.143 12.761 1.00 93.56 170 PHE A CA 1
ATOM 1293 C C . PHE A 1 170 ? 10.112 -7.842 13.261 1.00 93.56 170 PHE A C 1
ATOM 1295 O O . PHE A 1 170 ? 9.031 -7.257 13.265 1.00 93.56 170 PHE A O 1
ATOM 1302 N N . MET A 1 171 ? 10.266 -9.076 13.733 1.00 91.94 171 MET A N 1
ATOM 1303 C CA . MET A 1 171 ? 9.226 -9.877 14.372 1.00 91.94 171 MET A CA 1
ATOM 1304 C C . MET A 1 171 ? 9.698 -10.306 15.765 1.00 91.94 171 MET A C 1
ATOM 1306 O O . MET A 1 171 ? 10.273 -11.380 15.951 1.00 91.94 171 MET A O 1
ATOM 1310 N N . GLY A 1 172 ? 9.498 -9.415 16.732 1.00 83.75 172 GLY A N 1
ATOM 1311 C CA . GLY A 1 172 ? 9.987 -9.512 18.104 1.00 83.75 172 GLY A CA 1
ATOM 1312 C C . GLY A 1 172 ? 11.002 -8.418 18.447 1.00 83.75 172 GLY A C 1
ATOM 1313 O O . GLY A 1 172 ? 11.137 -7.417 17.744 1.00 83.75 172 GLY A O 1
ATOM 1314 N N . ALA A 1 173 ? 11.720 -8.610 19.555 1.00 81.31 173 ALA A N 1
ATOM 1315 C CA . ALA A 1 173 ? 12.691 -7.641 20.059 1.00 81.31 173 ALA A CA 1
ATOM 1316 C C . ALA A 1 173 ? 13.894 -7.460 19.116 1.00 81.31 173 ALA A C 1
ATOM 1318 O O . ALA A 1 173 ? 14.384 -8.421 18.523 1.00 81.31 173 ALA A O 1
ATOM 1319 N N . PHE A 1 174 ? 14.423 -6.245 19.037 1.00 86.69 174 PHE A N 1
ATOM 1320 C CA . PHE A 1 174 ? 15.641 -5.916 18.298 1.00 86.69 174 PHE A CA 1
ATOM 1321 C C . PHE A 1 174 ? 16.502 -4.944 19.130 1.00 86.69 174 PHE A C 1
ATOM 1323 O O . PHE A 1 174 ? 16.034 -4.418 20.139 1.00 86.69 174 PHE A O 1
ATOM 1330 N N . ASN A 1 175 ? 17.774 -4.753 18.763 1.00 82.62 175 ASN A N 1
ATOM 1331 C CA . ASN A 1 175 ? 18.657 -3.790 19.436 1.00 82.62 175 ASN A CA 1
ATOM 1332 C C . ASN A 1 175 ? 18.396 -2.377 18.894 1.00 82.62 175 ASN A C 1
ATOM 1334 O O . ASN A 1 175 ? 18.374 -2.202 17.682 1.00 82.62 175 ASN A O 1
ATOM 1338 N N . ASP A 1 176 ? 18.280 -1.364 19.753 1.00 81.69 176 ASP A N 1
ATOM 1339 C CA . ASP A 1 176 ? 18.106 0.037 19.337 1.00 81.69 176 ASP A CA 1
ATOM 1340 C C . ASP A 1 176 ? 19.315 0.619 18.571 1.00 81.69 176 ASP A C 1
ATOM 1342 O O . ASP A 1 176 ? 19.233 1.708 18.018 1.00 81.69 176 ASP A O 1
ATOM 1346 N N . THR A 1 177 ? 20.437 -0.102 18.492 1.00 85.94 177 THR A N 1
ATOM 1347 C CA . THR A 1 177 ? 21.645 0.307 17.758 1.00 85.94 177 THR A CA 1
ATOM 1348 C C . THR A 1 177 ? 21.489 0.076 16.243 1.00 85.94 177 THR A C 1
ATOM 1350 O O . THR A 1 177 ? 21.501 -1.083 15.814 1.00 85.94 177 THR A O 1
ATOM 1353 N N . PRO A 1 178 ? 21.427 1.124 15.390 1.00 89.12 178 PRO A N 1
ATOM 1354 C CA . PRO A 1 178 ? 21.074 0.964 13.973 1.00 89.12 178 PRO A CA 1
ATOM 1355 C C . PRO A 1 178 ? 22.053 0.128 13.146 1.00 89.12 178 PRO A C 1
ATOM 1357 O O . PRO A 1 178 ? 21.652 -0.609 12.246 1.00 89.12 178 PRO A O 1
ATOM 1360 N N . SER A 1 179 ? 23.343 0.180 13.477 1.00 87.25 179 SER A N 1
ATOM 1361 C CA . SER A 1 179 ? 24.375 -0.622 12.813 1.00 87.25 179 SER A CA 1
ATOM 1362 C C . SER A 1 179 ? 24.225 -2.132 13.044 1.00 87.25 179 SER A C 1
ATOM 1364 O O . SER A 1 179 ? 24.776 -2.921 12.278 1.00 87.25 179 SER A O 1
ATOM 1366 N N . GLU A 1 180 ? 23.462 -2.551 14.058 1.00 87.94 180 GLU A N 1
ATOM 1367 C CA . GLU A 1 180 ? 23.244 -3.960 14.398 1.00 87.94 180 GLU A CA 1
ATOM 1368 C C . GLU A 1 180 ? 21.947 -4.534 13.811 1.00 87.94 180 GLU A C 1
ATOM 1370 O O . GLU A 1 180 ? 21.760 -5.752 13.797 1.00 87.94 180 GLU A O 1
ATOM 1375 N N . TRP A 1 181 ? 21.052 -3.691 13.286 1.00 92.19 181 TRP A N 1
ATOM 1376 C CA . TRP A 1 181 ? 19.726 -4.104 12.812 1.00 92.19 181 TRP A CA 1
ATOM 1377 C C . TRP A 1 181 ? 19.762 -5.195 11.747 1.00 92.19 181 TRP A C 1
ATOM 1379 O O . TRP A 1 181 ? 18.976 -6.138 11.814 1.00 92.19 181 TRP A O 1
ATOM 1389 N N . SER A 1 182 ? 20.707 -5.102 10.807 1.00 90.75 182 SER A N 1
ATOM 1390 C CA . SER A 1 182 ? 20.896 -6.089 9.732 1.00 90.75 182 SER A CA 1
ATOM 1391 C C . SER A 1 182 ? 21.237 -7.498 10.235 1.00 90.75 182 SER A C 1
ATOM 1393 O O . SER A 1 182 ? 21.016 -8.473 9.521 1.00 90.75 182 SER A O 1
ATOM 1395 N N . MET A 1 183 ? 21.744 -7.607 11.465 1.00 89.31 183 MET A N 1
ATOM 1396 C CA . MET A 1 183 ? 22.158 -8.860 12.098 1.00 89.31 183 MET A CA 1
ATOM 1397 C C . MET A 1 183 ? 21.188 -9.307 13.200 1.00 89.31 183 MET A C 1
ATOM 1399 O O . MET A 1 183 ? 21.454 -10.295 13.887 1.00 89.31 183 MET A O 1
ATOM 1403 N N . SER A 1 184 ? 20.077 -8.588 13.397 1.00 91.38 184 SER A N 1
ATOM 1404 C CA . SER A 1 184 ? 19.095 -8.922 14.427 1.00 91.38 184 SER A CA 1
ATOM 1405 C C . SER A 1 184 ? 18.485 -10.306 14.162 1.00 91.38 184 SER A C 1
ATOM 1407 O O . SER A 1 184 ? 18.016 -10.561 13.052 1.00 91.38 184 SER A O 1
ATOM 1409 N N . PRO A 1 185 ? 18.411 -11.198 15.170 1.00 89.25 185 PRO A N 1
ATOM 1410 C CA . PRO A 1 185 ? 17.836 -12.534 15.000 1.00 89.25 185 PRO A CA 1
ATOM 1411 C C . PRO A 1 185 ? 16.332 -12.503 14.700 1.00 89.25 185 PRO A C 1
ATOM 1413 O O . PRO A 1 185 ? 15.796 -13.461 14.154 1.00 89.25 185 PRO A O 1
ATOM 1416 N N . ASN A 1 186 ? 15.657 -11.405 15.050 1.00 91.88 186 ASN A N 1
ATOM 1417 C CA . ASN A 1 186 ? 14.241 -11.190 14.770 1.00 91.88 186 ASN A CA 1
ATOM 1418 C C . ASN A 1 186 ? 14.017 -10.342 13.505 1.00 91.88 186 ASN A C 1
ATOM 1420 O O . ASN A 1 186 ? 12.881 -9.957 13.242 1.00 91.88 186 ASN A O 1
ATOM 1424 N N . LEU A 1 187 ? 15.055 -10.018 12.720 1.00 94.62 187 LEU A N 1
ATOM 1425 C CA . LEU A 1 187 ? 14.876 -9.345 11.431 1.00 94.62 187 LEU A CA 1
ATOM 1426 C C . LEU A 1 187 ? 14.162 -10.290 10.454 1.00 94.62 187 LEU A C 1
ATOM 1428 O O . LEU A 1 187 ? 14.661 -11.366 10.133 1.00 94.62 187 LEU A O 1
ATOM 1432 N N . VAL A 1 188 ? 12.999 -9.868 9.964 1.00 94.50 188 VAL A N 1
ATOM 1433 C CA . VAL A 1 188 ? 12.266 -10.554 8.891 1.00 94.50 188 VAL A CA 1
ATOM 1434 C C . VAL A 1 188 ? 12.919 -10.248 7.550 1.00 94.50 188 VAL A C 1
ATOM 1436 O O . VAL A 1 188 ? 13.149 -11.141 6.739 1.00 94.50 188 VAL A O 1
ATOM 1439 N N . GLY A 1 189 ? 13.209 -8.971 7.308 1.00 94.00 189 GLY A N 1
ATOM 1440 C CA . GLY A 1 189 ? 13.797 -8.526 6.058 1.00 94.00 189 GLY A CA 1
ATOM 1441 C C . GLY A 1 189 ? 14.003 -7.021 6.002 1.00 94.00 189 GLY A C 1
ATOM 1442 O O . GLY A 1 189 ? 13.581 -6.268 6.883 1.00 94.00 189 GLY A O 1
ATOM 1443 N N . THR A 1 190 ? 14.654 -6.595 4.926 1.00 95.06 190 THR A N 1
ATOM 1444 C CA . THR A 1 190 ? 15.000 -5.198 4.677 1.00 95.06 190 THR A CA 1
ATOM 1445 C C . THR A 1 190 ? 14.500 -4.790 3.300 1.00 95.06 190 THR A C 1
ATOM 1447 O O . THR A 1 190 ? 14.833 -5.429 2.302 1.00 95.06 190 THR A O 1
ATOM 1450 N N . HIS A 1 191 ? 13.742 -3.698 3.235 1.00 94.62 191 HIS A N 1
ATOM 1451 C CA . HIS A 1 191 ? 13.424 -3.025 1.982 1.00 94.62 191 HIS A CA 1
ATOM 1452 C C . HIS A 1 191 ? 14.355 -1.826 1.798 1.00 94.62 191 HIS A C 1
ATOM 1454 O O . HIS A 1 191 ? 14.247 -0.829 2.508 1.00 94.62 191 HIS A O 1
ATOM 1460 N N . ALA A 1 192 ? 15.305 -1.948 0.873 1.00 93.19 192 ALA A N 1
ATOM 1461 C CA . ALA A 1 192 ? 16.266 -0.897 0.562 1.00 93.19 192 ALA A CA 1
ATOM 1462 C C . ALA A 1 192 ? 15.759 -0.027 -0.592 1.00 93.19 192 ALA A C 1
ATOM 1464 O O . ALA A 1 192 ? 15.558 -0.513 -1.707 1.00 93.19 192 ALA A O 1
ATOM 1465 N N . VAL A 1 193 ? 15.613 1.269 -0.336 1.00 91.25 193 VAL A N 1
ATOM 1466 C CA . VAL A 1 193 ? 15.265 2.265 -1.346 1.00 91.25 193 VAL A CA 1
ATOM 1467 C C . VAL A 1 193 ? 16.546 2.864 -1.903 1.00 91.25 193 VAL A C 1
ATOM 1469 O O . VAL A 1 193 ? 17.278 3.580 -1.218 1.00 91.25 193 VAL A O 1
ATOM 1472 N N . PHE A 1 194 ? 16.818 2.551 -3.169 1.00 87.81 194 PHE A N 1
ATOM 1473 C CA . PHE A 1 194 ? 17.990 3.043 -3.878 1.00 87.81 194 PHE A CA 1
ATOM 1474 C C . PHE A 1 194 ? 17.697 4.390 -4.550 1.00 87.81 194 PHE A C 1
ATOM 1476 O O . PHE A 1 194 ? 16.975 4.475 -5.550 1.00 87.81 194 PHE A O 1
ATOM 1483 N N . ALA A 1 195 ? 18.292 5.443 -4.000 1.00 81.88 195 ALA A N 1
ATOM 1484 C CA . ALA A 1 195 ? 18.227 6.807 -4.505 1.00 81.88 195 ALA A CA 1
ATOM 1485 C C . ALA A 1 195 ? 19.638 7.395 -4.647 1.00 81.88 195 ALA A C 1
ATOM 1487 O O . ALA A 1 195 ? 20.527 7.124 -3.833 1.00 81.88 195 ALA A O 1
ATOM 1488 N N . ALA A 1 196 ? 19.845 8.199 -5.692 1.00 66.50 196 ALA A N 1
ATOM 1489 C CA . ALA A 1 196 ? 21.125 8.852 -5.941 1.00 66.50 196 ALA A CA 1
ATOM 1490 C C . ALA A 1 196 ? 21.500 9.802 -4.788 1.00 66.50 196 ALA A C 1
ATOM 1492 O O . ALA A 1 196 ? 20.642 10.482 -4.227 1.00 66.50 196 ALA A O 1
ATOM 1493 N N . LEU A 1 197 ? 22.792 9.859 -4.449 1.00 52.19 197 LEU A N 1
ATOM 1494 C CA . LEU A 1 197 ? 23.333 10.839 -3.506 1.00 52.19 197 LEU A CA 1
ATOM 1495 C C . LEU A 1 197 ? 23.299 12.233 -4.147 1.00 52.19 197 LEU A C 1
ATOM 1497 O O . LEU A 1 197 ? 23.731 12.404 -5.285 1.00 52.19 197 LEU A O 1
ATOM 1501 N N . SER A 1 198 ? 22.851 13.248 -3.408 1.00 49.25 198 SER A N 1
ATOM 1502 C CA . SER A 1 198 ? 22.762 14.645 -3.870 1.00 49.25 198 SER A CA 1
ATOM 1503 C C . SER A 1 198 ? 24.111 15.363 -4.038 1.00 49.25 198 SER A C 1
ATOM 1505 O O . SER A 1 198 ? 24.149 16.584 -4.170 1.00 49.25 198 SER A O 1
ATOM 1507 N N . THR A 1 199 ? 25.234 14.640 -4.055 1.00 40.19 199 THR A N 1
ATOM 1508 C CA . THR A 1 199 ? 26.600 15.195 -4.022 1.00 40.19 199 THR A CA 1
ATOM 1509 C C . THR A 1 199 ? 27.110 15.721 -5.370 1.00 40.19 199 THR A C 1
ATOM 1511 O O . THR A 1 199 ? 28.315 15.756 -5.599 1.00 40.19 199 THR A O 1
ATOM 1514 N N . VAL A 1 200 ? 26.225 16.150 -6.267 1.00 37.88 200 VAL A N 1
ATOM 1515 C CA . VAL A 1 200 ? 26.584 16.872 -7.497 1.00 37.88 200 VAL A CA 1
ATOM 1516 C C . VAL A 1 200 ? 25.820 18.193 -7.534 1.00 37.88 200 VAL A C 1
ATOM 1518 O O . VAL A 1 200 ? 24.600 18.204 -7.384 1.00 37.88 200 VAL A O 1
ATOM 1521 N N . ASP A 1 201 ? 26.588 19.284 -7.644 1.00 40.31 20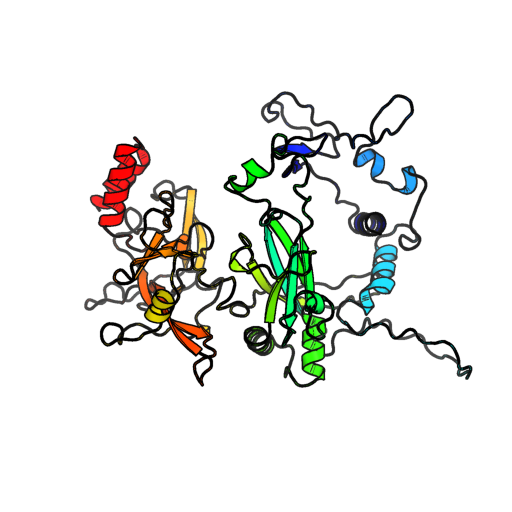1 ASP A N 1
ATOM 1522 C CA . ASP A 1 201 ? 26.222 20.705 -7.563 1.00 40.31 201 ASP A CA 1
ATOM 1523 C C . ASP A 1 201 ? 24.719 21.018 -7.529 1.00 40.31 201 ASP A C 1
ATOM 1525 O O . ASP A 1 201 ? 24.008 20.929 -8.536 1.00 40.31 201 ASP A O 1
ATOM 1529 N N . ALA A 1 202 ? 24.268 21.507 -6.370 1.00 40.62 202 ALA A N 1
ATOM 1530 C CA . ALA A 1 202 ? 22.896 21.929 -6.083 1.00 40.62 202 ALA A CA 1
ATOM 1531 C C . ALA A 1 202 ? 22.307 22.927 -7.104 1.00 40.62 202 ALA A C 1
ATOM 1533 O O . ALA A 1 202 ? 21.092 22.997 -7.253 1.00 40.62 202 ALA A O 1
ATOM 1534 N N . ALA A 1 203 ? 23.147 23.669 -7.835 1.00 39.97 203 ALA A N 1
ATOM 1535 C CA . ALA A 1 203 ? 22.723 24.614 -8.872 1.00 39.97 203 ALA A CA 1
ATOM 1536 C C . ALA A 1 203 ? 22.318 23.948 -10.205 1.00 39.97 203 ALA A C 1
ATOM 1538 O O . ALA A 1 203 ? 21.668 24.579 -11.034 1.00 39.97 203 ALA A O 1
ATOM 1539 N N . SER A 1 204 ? 22.691 22.683 -10.412 1.00 45.59 204 SER A N 1
ATOM 1540 C CA . SER A 1 204 ? 22.380 21.894 -11.614 1.00 45.59 204 SER A CA 1
ATOM 1541 C C . SER A 1 204 ? 21.480 20.692 -11.325 1.00 45.59 204 SER A C 1
ATOM 1543 O O . SER A 1 204 ? 21.129 19.956 -12.244 1.00 45.59 204 SER A O 1
ATOM 1545 N N . ASN A 1 205 ? 21.103 20.492 -10.057 1.00 44.62 205 ASN A N 1
ATOM 1546 C CA . ASN A 1 205 ? 20.361 19.325 -9.613 1.00 44.62 205 ASN A CA 1
ATOM 1547 C C . ASN A 1 205 ? 18.844 19.609 -9.587 1.00 44.62 205 ASN A C 1
ATOM 1549 O O . ASN A 1 205 ? 18.353 20.222 -8.633 1.00 44.62 205 ASN A O 1
ATOM 1553 N N . PRO A 1 206 ? 18.062 19.129 -10.574 1.00 47.06 206 PRO A N 1
ATOM 1554 C CA . PRO A 1 206 ? 16.609 19.271 -10.574 1.00 47.06 206 PRO A CA 1
ATOM 1555 C C . PRO A 1 206 ? 15.914 18.510 -9.429 1.00 47.06 206 PRO A C 1
ATOM 1557 O O . PRO A 1 206 ? 14.694 18.558 -9.353 1.00 47.06 206 PRO A O 1
ATOM 1560 N N . GLN A 1 207 ? 16.631 17.807 -8.540 1.00 48.12 207 GLN A N 1
ATOM 1561 C CA . GLN A 1 207 ? 16.051 17.098 -7.391 1.00 48.12 207 GLN A CA 1
ATOM 1562 C C . GLN A 1 207 ? 15.773 17.993 -6.169 1.00 48.12 207 GLN A C 1
ATOM 1564 O O . GLN A 1 207 ? 14.853 17.685 -5.413 1.00 48.12 207 GLN A O 1
ATOM 1569 N N . MET A 1 208 ? 16.479 19.121 -5.973 1.00 40.78 208 MET A N 1
ATOM 1570 C CA . MET A 1 208 ? 16.159 20.047 -4.863 1.00 40.78 208 MET A CA 1
ATOM 1571 C C . MET A 1 208 ? 14.805 20.740 -5.061 1.00 40.78 208 MET A C 1
ATOM 1573 O O . MET A 1 208 ? 14.052 20.900 -4.105 1.00 40.78 208 MET A O 1
ATOM 1577 N N . THR A 1 209 ? 14.459 21.083 -6.302 1.00 45.00 209 THR A N 1
ATOM 1578 C CA . THR A 1 209 ? 13.139 21.617 -6.675 1.00 45.00 209 THR A CA 1
ATOM 1579 C C . THR A 1 209 ? 12.031 20.556 -6.653 1.00 45.00 209 THR A C 1
ATOM 1581 O O . THR A 1 209 ? 10.857 20.910 -6.671 1.00 45.00 209 THR A O 1
ATOM 1584 N N . ARG A 1 210 ? 12.365 19.257 -6.568 1.00 50.88 210 ARG A N 1
ATOM 1585 C CA . ARG A 1 210 ? 11.399 18.138 -6.563 1.00 50.88 210 ARG A CA 1
ATOM 1586 C C . ARG A 1 210 ? 10.936 17.689 -5.180 1.00 50.88 210 ARG A C 1
ATOM 1588 O O . ARG A 1 210 ? 9.930 16.996 -5.110 1.00 50.88 210 ARG A O 1
ATOM 1595 N N . ARG A 1 211 ? 11.571 18.142 -4.088 1.00 46.66 211 ARG A N 1
ATOM 1596 C CA . ARG A 1 211 ? 10.954 18.069 -2.743 1.00 46.66 211 ARG A CA 1
ATOM 1597 C C . ARG A 1 211 ? 9.625 18.838 -2.663 1.00 46.66 211 ARG A C 1
ATOM 1599 O O . ARG A 1 211 ? 8.890 18.659 -1.705 1.00 46.66 211 ARG A O 1
ATOM 1606 N N . GLN A 1 212 ? 9.355 19.704 -3.644 1.00 42.38 212 GLN A N 1
ATOM 1607 C CA . GLN A 1 212 ? 8.147 20.523 -3.770 1.00 42.38 212 GLN A CA 1
ATOM 1608 C C . GLN A 1 212 ? 7.178 20.030 -4.862 1.00 42.38 212 GLN A C 1
ATOM 1610 O O . GLN A 1 212 ? 6.244 20.753 -5.195 1.00 42.38 212 GLN A O 1
ATOM 1615 N N . MET A 1 213 ? 7.389 18.851 -5.466 1.00 43.84 213 MET A N 1
ATOM 1616 C CA . MET A 1 213 ? 6.379 18.271 -6.362 1.00 43.84 213 MET A CA 1
ATOM 1617 C C . MET A 1 213 ? 5.324 17.525 -5.539 1.00 43.84 213 MET A C 1
ATOM 1619 O O . MET A 1 213 ? 5.674 16.628 -4.780 1.00 43.84 213 MET A O 1
ATOM 1623 N N . ASP A 1 214 ? 4.049 17.860 -5.755 1.00 43.59 214 ASP A N 1
ATOM 1624 C CA . ASP A 1 214 ? 2.864 17.333 -5.048 1.00 43.59 214 ASP A CA 1
ATOM 1625 C C . ASP A 1 214 ? 2.684 15.798 -5.089 1.00 43.59 214 ASP A C 1
ATOM 1627 O O . ASP A 1 214 ? 1.837 15.278 -4.377 1.00 43.59 214 ASP A O 1
ATOM 1631 N N . ASN A 1 215 ? 3.465 15.052 -5.884 1.00 53.09 215 ASN A N 1
ATOM 1632 C CA . ASN A 1 215 ? 3.372 13.590 -6.015 1.00 53.09 215 ASN A CA 1
ATOM 1633 C C . ASN A 1 215 ? 4.770 12.950 -6.132 1.00 53.09 215 ASN A C 1
ATOM 1635 O O . ASN A 1 215 ? 5.327 12.852 -7.230 1.00 53.09 215 ASN A O 1
ATOM 1639 N N . GLY A 1 216 ? 5.356 12.505 -5.017 1.00 67.88 216 GLY A N 1
ATOM 1640 C CA . GLY A 1 216 ? 6.637 11.789 -5.022 1.00 67.88 216 GLY A CA 1
ATOM 1641 C C . GLY A 1 216 ? 6.574 10.446 -5.769 1.00 67.88 216 GLY A C 1
ATOM 1642 O O . GLY A 1 216 ? 5.526 9.809 -5.848 1.00 67.88 216 GLY A O 1
ATOM 1643 N N . ILE A 1 217 ? 7.705 9.980 -6.319 1.00 80.50 217 ILE A N 1
ATOM 1644 C CA . ILE A 1 217 ? 7.773 8.659 -6.972 1.00 80.50 217 ILE A CA 1
ATOM 1645 C C . ILE A 1 217 ? 7.622 7.576 -5.906 1.00 80.50 217 ILE A C 1
ATOM 1647 O O . ILE A 1 217 ? 8.533 7.381 -5.099 1.00 80.50 217 ILE A O 1
ATOM 1651 N N . GLN A 1 218 ? 6.504 6.857 -5.928 1.00 84.25 218 GLN A N 1
ATOM 1652 C CA . GLN A 1 218 ? 6.282 5.725 -5.037 1.00 84.25 218 GLN A CA 1
ATOM 1653 C C . GLN A 1 218 ? 7.126 4.519 -5.458 1.00 84.25 218 GLN A C 1
ATOM 1655 O O . GLN A 1 218 ? 7.262 4.199 -6.640 1.00 84.25 218 GLN A O 1
ATOM 1660 N N . VAL A 1 219 ? 7.696 3.849 -4.466 1.00 85.88 219 VAL A N 1
ATOM 1661 C CA . VAL A 1 219 ? 8.375 2.563 -4.593 1.00 85.88 219 VAL A CA 1
ATOM 1662 C C . VAL A 1 219 ? 7.700 1.568 -3.671 1.00 85.88 219 VAL A C 1
ATOM 1664 O O . VAL A 1 219 ? 7.229 1.927 -2.592 1.00 85.88 219 VAL A O 1
ATOM 1667 N N . SER A 1 220 ? 7.646 0.317 -4.114 1.00 87.94 220 SER A N 1
ATOM 1668 C CA . SER A 1 220 ? 7.019 -0.761 -3.368 1.00 87.94 220 SER A CA 1
ATOM 1669 C C . SER A 1 220 ? 7.965 -1.936 -3.170 1.00 87.94 220 SER A C 1
ATOM 1671 O O . SER A 1 220 ? 8.796 -2.239 -4.029 1.00 87.94 220 SER A O 1
ATOM 1673 N N . GLY A 1 221 ? 7.787 -2.647 -2.064 1.00 87.25 221 GLY A N 1
ATOM 1674 C CA . GLY A 1 221 ? 8.453 -3.912 -1.786 1.00 87.25 221 GLY A CA 1
ATOM 1675 C C . GLY A 1 221 ? 7.535 -4.884 -1.066 1.00 87.25 221 GLY A C 1
ATOM 1676 O O . GLY A 1 221 ? 6.559 -4.483 -0.442 1.00 87.25 221 GLY A O 1
ATOM 1677 N N . THR A 1 222 ? 7.884 -6.164 -1.119 1.00 93.19 222 THR A N 1
ATOM 1678 C CA . THR A 1 222 ? 7.164 -7.224 -0.410 1.00 93.19 222 THR A CA 1
ATOM 1679 C C . THR A 1 222 ? 8.164 -8.056 0.377 1.00 93.19 222 THR A C 1
ATOM 1681 O O . THR A 1 222 ? 9.163 -8.519 -0.176 1.00 93.19 222 THR A O 1
ATOM 1684 N N . LEU A 1 223 ? 7.903 -8.237 1.670 1.00 94.50 223 LEU A N 1
ATOM 1685 C CA . LEU A 1 223 ? 8.695 -9.072 2.565 1.00 94.50 223 LEU A CA 1
ATOM 1686 C C . LEU A 1 223 ? 7.868 -10.290 3.001 1.00 94.50 223 LEU A C 1
ATOM 1688 O O . LEU A 1 223 ? 6.798 -10.110 3.587 1.00 94.50 223 LEU A O 1
ATOM 1692 N N . PRO A 1 224 ? 8.335 -11.524 2.751 1.00 93.00 224 PRO A N 1
ATOM 1693 C CA . PRO A 1 224 ? 7.659 -12.717 3.243 1.00 93.00 224 PRO A CA 1
ATOM 1694 C C . PRO A 1 224 ? 7.820 -12.846 4.764 1.00 93.00 224 PRO A C 1
ATOM 1696 O O . PRO A 1 224 ? 8.934 -12.820 5.284 1.00 93.00 224 PRO A O 1
ATOM 1699 N N . LEU A 1 225 ? 6.706 -13.007 5.480 1.00 94.44 225 LEU A N 1
ATOM 1700 C CA . LEU A 1 225 ? 6.669 -13.148 6.942 1.00 94.44 225 LEU A CA 1
ATOM 1701 C C . LEU A 1 225 ? 6.629 -14.618 7.385 1.00 94.44 225 LEU A C 1
ATOM 1703 O O . LEU A 1 225 ? 7.058 -14.947 8.492 1.00 94.44 225 LEU A O 1
ATOM 1707 N N . THR A 1 226 ? 6.127 -15.502 6.522 1.00 92.62 226 THR A N 1
ATOM 1708 C CA . THR A 1 226 ? 5.768 -16.895 6.830 1.00 92.62 226 THR A CA 1
ATOM 1709 C C . THR A 1 226 ? 6.907 -17.704 7.435 1.00 92.62 226 THR A C 1
ATOM 1711 O O . THR A 1 226 ? 6.709 -18.358 8.455 1.00 92.62 226 THR A O 1
ATOM 1714 N N . SER A 1 227 ? 8.121 -17.623 6.884 1.00 86.75 227 SER A N 1
ATOM 1715 C CA . SER A 1 227 ? 9.283 -18.360 7.408 1.00 86.75 227 SER A CA 1
ATOM 1716 C C . SER A 1 227 ? 9.595 -18.000 8.866 1.00 86.75 227 SER A C 1
ATOM 1718 O O . SER A 1 227 ? 9.905 -18.870 9.686 1.00 86.75 227 SER A O 1
ATOM 1720 N N . MET A 1 228 ? 9.498 -16.709 9.205 1.00 91.06 228 MET A N 1
ATOM 1721 C CA . MET A 1 228 ? 9.728 -16.239 10.569 1.00 91.06 228 MET A CA 1
ATOM 1722 C C . MET A 1 228 ? 8.572 -16.662 11.481 1.00 91.06 228 MET A C 1
ATOM 1724 O O . MET A 1 228 ? 8.826 -17.207 12.549 1.00 91.06 228 MET A O 1
ATOM 1728 N N . LEU A 1 229 ? 7.319 -16.527 11.035 1.00 91.62 229 LEU A N 1
ATOM 1729 C CA . LEU A 1 229 ? 6.145 -16.995 11.782 1.00 91.62 229 LEU A CA 1
ATOM 1730 C C . LEU A 1 229 ? 6.230 -18.491 12.110 1.00 91.62 229 LEU A C 1
ATOM 1732 O O . LEU A 1 229 ? 6.019 -18.882 13.252 1.00 91.62 229 LEU A O 1
ATOM 1736 N N . LEU A 1 230 ? 6.633 -19.330 11.156 1.00 88.12 230 LEU A N 1
ATOM 1737 C CA . LEU A 1 230 ? 6.841 -20.762 11.394 1.00 88.12 230 LEU A CA 1
ATOM 1738 C C . LEU A 1 230 ? 7.943 -21.027 12.416 1.00 88.12 230 LEU A C 1
ATOM 1740 O O . LEU A 1 230 ? 7.813 -21.936 13.231 1.00 88.12 230 LEU A O 1
ATOM 1744 N N . THR A 1 231 ? 9.008 -20.223 12.404 1.00 87.31 231 THR A N 1
ATOM 1745 C CA . THR A 1 231 ? 10.054 -20.292 13.433 1.00 87.31 231 THR A CA 1
ATOM 1746 C C . THR A 1 231 ? 9.474 -19.964 14.812 1.00 87.31 231 THR A C 1
ATOM 1748 O O . THR A 1 231 ? 9.790 -20.654 15.780 1.00 87.31 231 THR A O 1
ATOM 1751 N N . LYS A 1 232 ? 8.564 -18.984 14.899 1.00 86.25 232 LYS A N 1
ATOM 1752 C CA . LYS A 1 232 ? 7.834 -18.642 16.132 1.00 86.25 232 LYS A CA 1
ATOM 1753 C C . LYS A 1 232 ? 6.857 -19.735 16.569 1.00 86.25 232 LYS A C 1
ATOM 1755 O O . LYS A 1 232 ? 6.699 -19.954 17.768 1.00 86.25 232 LYS A O 1
ATOM 1760 N N . VAL A 1 233 ? 6.261 -20.479 15.633 1.00 85.94 233 VAL A N 1
ATOM 1761 C CA . VAL A 1 233 ? 5.478 -21.685 15.963 1.00 85.94 233 VAL A CA 1
ATOM 1762 C C . VAL A 1 233 ? 6.371 -22.780 16.533 1.00 85.94 233 VAL A C 1
ATOM 1764 O O . VAL A 1 233 ? 6.064 -23.361 17.570 1.00 85.94 233 VAL A O 1
ATOM 1767 N N . GLN A 1 234 ? 7.511 -23.038 15.893 1.00 85.00 234 GLN A N 1
ATOM 1768 C CA . GLN A 1 234 ? 8.461 -24.059 16.338 1.00 85.00 234 GLN A CA 1
ATOM 1769 C C . GLN A 1 234 ? 9.078 -23.741 17.707 1.00 85.00 234 GLN A C 1
ATOM 1771 O O . GLN A 1 234 ? 9.334 -24.665 18.478 1.00 85.00 234 GLN A O 1
ATOM 1776 N N . SER A 1 235 ? 9.304 -22.461 18.026 1.00 84.81 235 SER A N 1
ATOM 1777 C CA . SER A 1 235 ? 9.788 -22.036 19.346 1.00 84.81 235 SER A CA 1
ATOM 1778 C C . SER A 1 235 ? 8.699 -22.022 20.425 1.00 84.81 235 SER A C 1
ATOM 1780 O O . SER A 1 235 ? 9.025 -21.961 21.610 1.00 84.81 235 SER A O 1
ATOM 1782 N N . GLY A 1 236 ? 7.420 -22.107 20.041 1.00 83.06 236 GLY A N 1
ATOM 1783 C CA . GLY A 1 236 ? 6.271 -22.015 20.944 1.00 83.06 236 GLY A CA 1
ATOM 1784 C C . GLY A 1 236 ? 5.850 -20.582 21.296 1.00 83.06 236 GLY A C 1
ATOM 1785 O O . GLY A 1 236 ? 4.974 -20.404 22.138 1.00 83.06 236 GLY A O 1
ATOM 1786 N N . GLU A 1 237 ? 6.446 -19.565 20.664 1.00 83.50 237 GLU A N 1
ATOM 1787 C CA . GLU A 1 237 ? 6.051 -18.153 20.804 1.00 83.50 237 GLU A CA 1
ATOM 1788 C C . GLU A 1 237 ? 4.723 -17.839 20.089 1.00 83.50 237 GLU A C 1
ATOM 1790 O O . GLU A 1 237 ? 4.005 -16.930 20.501 1.00 83.50 237 GLU A O 1
ATOM 1795 N N . LEU A 1 238 ? 4.392 -18.592 19.035 1.00 84.50 238 LEU A N 1
ATOM 1796 C CA . LEU A 1 238 ? 3.153 -18.485 18.264 1.00 84.50 238 LEU A CA 1
ATOM 1797 C C . LEU A 1 238 ? 2.405 -19.834 18.297 1.00 84.50 238 LEU A C 1
ATOM 1799 O O . LEU A 1 238 ? 2.986 -20.846 17.918 1.00 84.50 238 LEU A O 1
ATOM 1803 N N . PRO A 1 239 ? 1.129 -19.906 18.713 1.00 79.12 239 PRO A N 1
ATOM 1804 C CA . PRO A 1 239 ? 0.433 -21.193 18.819 1.00 79.12 239 PRO A CA 1
ATOM 1805 C C . PRO A 1 239 ? 0.201 -21.922 17.482 1.00 79.12 239 PRO A C 1
ATOM 1807 O O . PRO A 1 239 ? 0.320 -23.146 17.415 1.00 79.12 239 PRO A O 1
ATOM 1810 N N . CYS A 1 240 ? -0.158 -21.194 16.423 1.00 82.25 240 CYS A N 1
ATOM 1811 C CA . CYS A 1 240 ? -0.508 -21.746 15.110 1.00 82.25 240 CYS A CA 1
ATOM 1812 C C . CYS A 1 240 ? -0.465 -20.667 14.014 1.00 82.25 240 CYS A C 1
ATOM 1814 O O . CYS A 1 240 ? -0.359 -19.477 14.304 1.00 82.25 240 CYS A O 1
ATOM 1816 N N . MET A 1 241 ? -0.563 -21.099 12.752 1.00 83.19 241 MET A N 1
ATOM 1817 C CA . MET A 1 241 ? -0.534 -20.236 11.564 1.00 83.19 241 MET A CA 1
ATOM 1818 C C . MET A 1 241 ? -1.922 -19.769 11.097 1.00 83.19 241 MET A C 1
ATOM 1820 O O . MET A 1 241 ? -2.033 -19.263 9.980 1.00 83.19 241 MET A O 1
ATOM 1824 N N . ASP A 1 242 ? -2.987 -19.944 11.888 1.00 80.69 242 ASP A N 1
ATOM 1825 C CA . ASP A 1 242 ? -4.303 -19.421 11.501 1.00 80.69 242 ASP A CA 1
ATOM 1826 C C . ASP A 1 242 ? -4.349 -17.886 11.547 1.00 80.69 242 ASP A C 1
ATOM 1828 O O . ASP A 1 242 ? -3.611 -17.243 12.298 1.00 80.69 242 ASP A O 1
ATOM 1832 N N . ILE A 1 243 ? -5.209 -17.303 10.707 1.00 78.62 243 ILE A N 1
ATOM 1833 C CA . ILE A 1 243 ? -5.262 -15.851 10.497 1.00 78.62 243 ILE A CA 1
ATOM 1834 C C . ILE A 1 243 ? -5.496 -15.096 11.817 1.00 78.62 243 ILE A C 1
ATOM 1836 O O . ILE A 1 243 ? -4.691 -14.217 12.115 1.00 78.62 243 ILE A O 1
ATOM 1840 N N . PRO A 1 244 ? -6.505 -15.418 12.657 1.00 74.31 244 PRO A N 1
ATOM 1841 C CA . PRO A 1 244 ? -6.727 -14.682 13.906 1.00 74.31 244 PRO A CA 1
ATOM 1842 C C . PRO A 1 244 ? -5.529 -14.711 14.866 1.00 74.31 244 PRO A C 1
ATOM 1844 O O . PRO A 1 244 ? -5.200 -13.692 15.486 1.00 74.31 244 PRO A O 1
ATOM 1847 N N . THR A 1 245 ? -4.861 -15.860 14.984 1.00 75.25 245 THR A N 1
ATOM 1848 C CA . THR A 1 245 ? -3.714 -16.035 15.882 1.00 75.25 245 THR A CA 1
ATOM 1849 C C . THR A 1 245 ? -2.494 -15.279 15.367 1.00 75.25 245 THR A C 1
ATOM 1851 O O . THR A 1 245 ? -1.853 -14.557 16.134 1.00 75.25 245 THR A O 1
ATOM 1854 N N . VAL A 1 246 ? -2.207 -15.372 14.066 1.00 81.06 246 VAL A N 1
ATOM 1855 C CA . VAL A 1 246 ? -1.111 -14.631 13.429 1.00 81.06 246 VAL A CA 1
ATOM 1856 C C . VAL A 1 246 ? -1.358 -13.126 13.483 1.00 81.06 246 VAL A C 1
ATOM 1858 O O . VAL A 1 246 ? -0.449 -12.388 13.854 1.00 81.06 246 VAL A O 1
ATOM 1861 N N . THR A 1 247 ? -2.575 -12.656 13.194 1.00 77.31 247 THR A N 1
ATOM 1862 C CA . THR A 1 247 ? -2.944 -11.235 13.304 1.00 77.31 247 THR A CA 1
ATOM 1863 C C . THR A 1 247 ? -2.667 -10.697 14.704 1.00 77.31 247 THR A C 1
ATOM 1865 O O . THR A 1 247 ? -1.992 -9.679 14.847 1.00 77.31 247 THR A O 1
ATOM 1868 N N . THR A 1 248 ? -3.130 -11.405 15.739 1.00 73.62 248 THR A N 1
ATOM 1869 C CA . THR A 1 248 ? -2.920 -11.002 17.140 1.00 73.62 248 THR A CA 1
ATOM 1870 C C . THR A 1 248 ? -1.435 -10.989 17.499 1.00 73.62 248 THR A C 1
ATOM 1872 O O . THR A 1 248 ? -0.953 -10.052 18.125 1.00 73.62 248 THR A O 1
ATOM 1875 N N . TYR A 1 249 ? -0.680 -11.998 17.067 1.00 79.94 249 TYR A N 1
ATOM 1876 C CA . TYR A 1 249 ? 0.754 -12.063 17.334 1.00 79.94 249 TYR A CA 1
ATOM 1877 C C . TYR A 1 249 ? 1.529 -10.929 16.655 1.00 79.94 249 TYR A C 1
ATOM 1879 O O . TYR A 1 249 ? 2.406 -10.316 17.269 1.00 79.94 249 TYR A O 1
ATOM 1887 N N . LEU A 1 250 ? 1.215 -10.643 15.390 1.00 84.56 250 LEU A N 1
ATOM 1888 C CA . LEU A 1 250 ? 1.889 -9.604 14.621 1.00 84.56 250 LEU A CA 1
ATOM 1889 C C . LEU A 1 250 ? 1.574 -8.198 15.144 1.00 84.56 250 LEU A C 1
ATOM 1891 O O . LEU A 1 250 ? 2.467 -7.359 15.091 1.00 84.56 250 LEU A O 1
ATOM 1895 N N . LEU A 1 251 ? 0.384 -7.953 15.705 1.00 74.12 251 LEU A N 1
ATOM 1896 C CA . LEU A 1 251 ? 0.049 -6.686 16.375 1.00 74.12 251 LEU A CA 1
ATOM 1897 C C . LEU A 1 251 ? 1.090 -6.315 17.448 1.00 74.12 251 LEU A C 1
ATOM 1899 O O . LEU A 1 251 ? 1.557 -5.179 17.512 1.00 74.12 251 LEU A O 1
ATOM 1903 N N . ASP A 1 252 ? 1.491 -7.289 18.267 1.00 73.31 252 ASP A N 1
ATOM 1904 C CA . ASP A 1 252 ? 2.412 -7.056 19.383 1.00 73.31 252 ASP A CA 1
ATOM 1905 C C . ASP A 1 252 ? 3.891 -7.124 18.962 1.00 73.31 252 ASP A C 1
ATOM 1907 O O . ASP A 1 252 ? 4.758 -6.480 19.565 1.00 73.31 252 ASP A O 1
ATOM 1911 N N . ASN A 1 253 ? 4.201 -7.908 17.924 1.00 84.00 253 ASN A N 1
ATOM 1912 C CA . ASN A 1 253 ? 5.574 -8.307 17.613 1.00 84.00 253 ASN A CA 1
ATOM 1913 C C . ASN A 1 253 ? 6.116 -7.752 16.295 1.00 84.00 253 ASN A C 1
ATOM 1915 O O . ASN A 1 253 ? 7.334 -7.758 16.117 1.00 84.00 253 ASN A O 1
ATOM 1919 N N . LEU A 1 254 ? 5.280 -7.256 15.379 1.00 87.19 254 LEU A N 1
ATOM 1920 C CA . LEU A 1 254 ? 5.757 -6.671 14.129 1.00 87.19 254 LEU A CA 1
ATOM 1921 C C . LEU A 1 254 ? 6.208 -5.227 14.364 1.00 87.19 254 LEU A C 1
ATOM 1923 O O . LEU A 1 254 ? 5.444 -4.347 14.766 1.00 87.19 254 LEU A O 1
ATOM 1927 N N . GLN A 1 255 ? 7.489 -4.975 14.137 1.00 85.12 255 GLN A N 1
ATOM 1928 C CA . GLN A 1 255 ? 8.111 -3.674 14.358 1.00 85.12 255 GLN A CA 1
ATOM 1929 C C . GLN A 1 255 ? 8.938 -3.304 13.136 1.00 85.12 255 GLN A C 1
ATOM 1931 O O . GLN A 1 255 ? 9.405 -4.177 12.415 1.00 85.12 255 GLN A O 1
ATOM 1936 N N . TRP A 1 256 ? 9.150 -2.020 12.887 1.00 91.62 256 TRP A N 1
ATOM 1937 C CA . TRP A 1 256 ? 10.097 -1.602 11.861 1.00 91.62 256 TRP A CA 1
ATOM 1938 C C . TRP A 1 256 ? 10.810 -0.322 12.251 1.00 91.62 256 TRP A C 1
ATOM 1940 O O . TRP A 1 256 ? 10.368 0.426 13.132 1.00 91.62 256 TRP A O 1
ATOM 1950 N N . ARG A 1 257 ? 11.943 -0.108 11.594 1.00 90.00 257 ARG A N 1
ATOM 1951 C CA . ARG A 1 257 ? 12.782 1.078 11.716 1.00 90.00 257 ARG A CA 1
ATOM 1952 C C . ARG A 1 257 ? 13.290 1.502 10.356 1.00 90.00 257 ARG A C 1
ATOM 1954 O O . ARG A 1 257 ? 13.417 0.672 9.455 1.00 90.00 257 ARG A O 1
ATOM 1961 N N . VAL A 1 258 ? 13.583 2.788 10.224 1.00 92.31 258 VAL A N 1
ATOM 1962 C CA . VAL A 1 258 ? 14.225 3.332 9.032 1.00 92.31 258 VAL A CA 1
ATOM 1963 C C . VAL A 1 258 ? 15.639 3.733 9.401 1.00 92.31 258 VAL A C 1
ATOM 1965 O O . VAL A 1 258 ? 15.875 4.293 10.466 1.00 92.31 258 VAL A O 1
ATOM 1968 N N . GLY A 1 259 ? 16.592 3.407 8.539 1.00 89.69 259 GLY A N 1
ATOM 1969 C CA . GLY A 1 259 ? 17.972 3.838 8.696 1.00 89.69 259 GLY A CA 1
ATOM 1970 C C . GLY A 1 259 ? 18.551 4.328 7.384 1.00 89.69 259 GLY A C 1
ATOM 1971 O O . GLY A 1 259 ? 18.158 3.871 6.305 1.00 89.69 259 GLY A O 1
ATOM 1972 N N . ASP A 1 260 ? 19.505 5.246 7.479 1.00 85.94 260 ASP A N 1
ATOM 1973 C CA . ASP A 1 260 ? 20.402 5.519 6.364 1.00 85.94 260 ASP A CA 1
ATOM 1974 C C . ASP A 1 260 ? 21.462 4.409 6.236 1.00 85.94 260 ASP A C 1
ATOM 1976 O O . ASP A 1 260 ? 21.590 3.505 7.066 1.00 85.94 260 ASP A O 1
ATOM 1980 N N . PHE A 1 261 ? 22.261 4.480 5.174 1.00 82.75 261 PHE A N 1
ATOM 1981 C CA . PHE A 1 261 ? 23.417 3.595 4.997 1.00 82.75 261 PHE A CA 1
ATOM 1982 C C . PHE A 1 261 ? 24.678 4.093 5.728 1.00 82.75 261 PHE A C 1
ATOM 1984 O O . PHE A 1 261 ? 25.739 3.485 5.607 1.00 82.75 261 PHE A O 1
ATOM 1991 N N . GLY A 1 262 ? 24.570 5.192 6.482 1.00 80.25 262 GLY A N 1
ATOM 1992 C CA . GLY A 1 262 ? 25.604 5.719 7.372 1.00 80.25 262 GLY A CA 1
ATOM 1993 C C . GLY A 1 262 ? 25.562 5.117 8.781 1.00 80.25 262 GLY A C 1
ATOM 1994 O O . GLY A 1 262 ? 26.466 5.381 9.571 1.00 80.25 262 GLY A O 1
ATOM 1995 N N . GLY A 1 263 ? 24.553 4.294 9.090 1.00 79.06 263 GLY A N 1
ATOM 1996 C CA . GLY A 1 263 ? 24.375 3.669 10.401 1.00 79.06 263 GLY A CA 1
ATOM 1997 C C . GLY A 1 263 ? 23.595 4.533 11.392 1.00 79.06 263 GLY A C 1
ATOM 1998 O O . GLY A 1 263 ? 23.733 4.330 12.598 1.00 79.06 263 GLY A O 1
ATOM 1999 N N . SER A 1 264 ? 22.794 5.482 10.900 1.00 85.50 264 SER A N 1
ATOM 2000 C CA . SER A 1 264 ? 21.916 6.322 11.716 1.00 85.50 264 SER A CA 1
ATOM 2001 C C . SER A 1 264 ? 20.453 5.929 11.535 1.00 85.50 264 SER A C 1
ATOM 2003 O O . SER A 1 264 ? 20.008 5.618 10.428 1.00 85.50 264 SER A O 1
ATOM 2005 N N . GLU A 1 265 ? 19.696 5.973 12.630 1.00 88.56 265 GLU A N 1
ATOM 2006 C CA . GLU A 1 265 ? 18.238 5.865 12.600 1.00 88.56 265 GLU A CA 1
ATOM 2007 C C . GLU A 1 265 ? 17.624 7.124 11.990 1.00 88.56 265 GLU A C 1
ATOM 2009 O O . GLU A 1 265 ? 18.058 8.246 12.260 1.00 88.56 265 GLU A O 1
ATOM 2014 N N . ILE A 1 266 ? 16.586 6.913 11.190 1.00 84.19 266 ILE A N 1
ATOM 2015 C CA . ILE A 1 266 ? 15.703 7.950 10.682 1.00 84.19 266 ILE A CA 1
ATOM 2016 C C . ILE A 1 266 ? 14.332 7.721 11.325 1.00 84.19 266 ILE A C 1
ATOM 2018 O O . ILE A 1 266 ? 13.799 6.609 11.211 1.00 84.19 266 ILE A O 1
ATOM 2022 N N . PRO A 1 267 ? 13.749 8.735 11.987 1.00 80.31 267 PRO A N 1
ATOM 2023 C CA . PRO A 1 267 ? 12.389 8.642 12.496 1.00 80.31 267 PRO A CA 1
ATOM 2024 C C . PRO A 1 267 ? 11.419 8.244 11.379 1.00 80.31 267 PRO A C 1
ATOM 2026 O O . PRO A 1 267 ? 11.469 8.771 10.269 1.00 80.31 267 PRO A O 1
ATOM 2029 N N . VAL A 1 268 ? 10.540 7.282 11.656 1.00 76.75 268 VAL A N 1
ATOM 2030 C CA . VAL A 1 268 ? 9.594 6.739 10.664 1.00 76.75 268 VAL A CA 1
ATOM 2031 C C . VAL A 1 268 ? 8.681 7.849 10.131 1.00 76.75 268 VAL A C 1
ATOM 2033 O O . VAL A 1 268 ? 8.343 7.855 8.951 1.00 76.75 268 VAL A O 1
ATOM 2036 N N . GLU A 1 269 ? 8.325 8.805 10.990 1.00 74.38 269 GLU A N 1
ATOM 2037 C CA . GLU A 1 269 ? 7.525 9.989 10.676 1.00 74.38 269 GLU A CA 1
ATOM 2038 C C . GLU A 1 269 ? 8.181 10.952 9.675 1.00 74.38 269 GLU A C 1
ATOM 2040 O O . GLU A 1 269 ? 7.471 11.724 9.031 1.00 74.38 269 GLU A O 1
ATOM 2045 N N . ASP A 1 270 ? 9.503 10.883 9.506 1.00 73.38 270 ASP A N 1
ATOM 2046 C CA . ASP A 1 270 ? 10.239 11.708 8.545 1.00 73.38 270 ASP A CA 1
ATOM 2047 C C . ASP A 1 270 ? 10.232 11.094 7.132 1.00 73.38 270 ASP A C 1
ATOM 2049 O O . ASP A 1 270 ? 10.732 11.700 6.180 1.00 73.38 270 ASP A O 1
ATOM 2053 N N . VAL A 1 271 ? 9.663 9.894 6.964 1.00 75.19 271 VAL A N 1
ATOM 2054 C CA . VAL A 1 271 ? 9.556 9.210 5.671 1.00 75.19 271 VAL A CA 1
ATOM 2055 C C . VAL A 1 271 ? 8.158 9.392 5.093 1.00 75.19 271 VAL A C 1
ATOM 2057 O O . VAL A 1 271 ? 7.199 8.741 5.505 1.00 75.19 271 VAL A O 1
ATOM 2060 N N . ALA A 1 272 ? 8.059 10.261 4.087 1.00 69.75 272 ALA A N 1
ATOM 2061 C CA . ALA A 1 272 ? 6.809 10.526 3.383 1.00 69.75 272 ALA A CA 1
ATOM 2062 C C . ALA A 1 272 ? 6.190 9.250 2.780 1.00 69.75 272 ALA A C 1
ATOM 2064 O O . ALA A 1 272 ? 6.883 8.428 2.166 1.00 69.75 272 ALA A O 1
ATOM 2065 N N . ASP A 1 273 ? 4.872 9.128 2.950 1.00 71.38 273 ASP A N 1
ATOM 2066 C CA . ASP A 1 273 ? 4.004 8.048 2.465 1.00 71.38 273 ASP A CA 1
ATOM 2067 C C . ASP A 1 273 ? 4.447 6.625 2.832 1.00 71.38 273 ASP A C 1
ATOM 2069 O O . ASP A 1 273 ? 4.070 5.664 2.157 1.00 71.38 273 ASP A O 1
ATOM 2073 N N . LEU A 1 274 ? 5.236 6.457 3.901 1.00 80.62 274 LEU A N 1
ATOM 2074 C CA . LEU A 1 274 ? 5.624 5.131 4.366 1.00 80.62 274 LEU A CA 1
ATOM 2075 C C . LEU A 1 274 ? 4.410 4.372 4.917 1.00 80.62 274 LEU A C 1
ATOM 2077 O O . LEU A 1 274 ? 3.932 4.634 6.020 1.00 80.62 274 LEU A O 1
ATOM 2081 N N . THR A 1 275 ? 3.957 3.379 4.158 1.00 80.44 275 THR A N 1
ATOM 2082 C CA . THR A 1 275 ? 2.867 2.476 4.524 1.00 80.44 275 THR A CA 1
ATOM 2083 C C . THR A 1 275 ? 3.364 1.042 4.537 1.00 80.44 275 THR A C 1
ATOM 2085 O O . THR A 1 275 ? 4.077 0.612 3.630 1.00 80.44 275 THR A O 1
ATOM 2088 N N . ILE A 1 276 ? 2.967 0.287 5.560 1.00 84.00 276 ILE A N 1
ATOM 2089 C CA . ILE A 1 276 ? 3.188 -1.155 5.634 1.00 84.00 276 ILE A CA 1
ATOM 2090 C C . ILE A 1 276 ? 1.821 -1.814 5.774 1.00 84.00 276 ILE A C 1
ATOM 2092 O O . ILE A 1 276 ? 1.036 -1.439 6.638 1.00 84.00 276 ILE A O 1
ATOM 2096 N N . THR A 1 277 ? 1.527 -2.787 4.921 1.00 81.94 277 THR A N 1
ATOM 2097 C CA . THR A 1 277 ? 0.267 -3.531 4.921 1.00 81.94 277 THR A CA 1
ATOM 2098 C C . THR A 1 277 ? 0.573 -5.011 4.971 1.00 81.94 277 THR A C 1
ATOM 2100 O O . THR A 1 277 ? 1.294 -5.529 4.118 1.00 81.94 277 THR A O 1
ATOM 2103 N N . VAL A 1 278 ? 0.013 -5.707 5.955 1.00 86.25 278 VAL A N 1
ATOM 2104 C CA . VAL A 1 278 ? 0.142 -7.160 6.042 1.00 86.25 278 VAL A CA 1
ATOM 2105 C C . VAL A 1 278 ? -1.028 -7.813 5.327 1.00 86.25 278 VAL A C 1
ATOM 2107 O O . VAL A 1 278 ? -2.184 -7.466 5.558 1.00 86.25 278 VAL A O 1
ATOM 2110 N N . VAL A 1 279 ? -0.723 -8.763 4.452 1.00 82.38 279 VAL A N 1
ATOM 2111 C CA . VAL A 1 279 ? -1.709 -9.566 3.730 1.00 82.38 279 VAL A CA 1
ATOM 2112 C C . VAL A 1 279 ? -1.448 -11.042 3.963 1.00 82.38 279 VAL A C 1
ATOM 2114 O O . VAL A 1 279 ? -0.329 -11.449 4.279 1.00 82.38 279 VAL A O 1
ATOM 2117 N N . SER A 1 280 ? -2.484 -11.846 3.775 1.00 88.31 280 SER A N 1
ATOM 2118 C CA . SER A 1 280 ? -2.381 -13.295 3.758 1.00 88.31 280 SER A CA 1
ATOM 2119 C C . SER A 1 280 ? -3.085 -13.877 2.543 1.00 88.31 280 SER A C 1
ATOM 2121 O O . SER A 1 280 ? -4.034 -13.281 2.040 1.00 88.31 280 SER A O 1
ATOM 2123 N N . ALA A 1 281 ? -2.622 -15.029 2.076 1.00 85.88 281 ALA A N 1
ATOM 2124 C CA . ALA A 1 281 ? -3.264 -15.780 1.005 1.00 85.88 281 ALA A CA 1
ATOM 2125 C C . ALA A 1 281 ? -3.128 -17.281 1.260 1.00 85.88 281 ALA A C 1
ATOM 2127 O O . ALA A 1 281 ? -2.117 -17.746 1.790 1.00 85.88 281 ALA A O 1
ATOM 2128 N N . GLU A 1 282 ? -4.156 -18.032 0.880 1.00 87.06 282 GLU A N 1
ATOM 2129 C CA . GLU A 1 282 ? -4.087 -19.489 0.840 1.00 87.06 282 GLU A CA 1
ATOM 2130 C C . GLU A 1 282 ? -3.333 -19.908 -0.430 1.00 87.06 282 GLU A C 1
ATOM 2132 O O . GLU A 1 282 ? -3.627 -19.414 -1.519 1.00 87.06 282 GLU A O 1
ATOM 2137 N N . VAL A 1 283 ? -2.360 -20.804 -0.299 1.00 86.38 283 VAL A N 1
ATOM 2138 C CA . VAL A 1 283 ? -1.502 -21.251 -1.398 1.00 86.38 283 VAL A CA 1
ATOM 2139 C C . VAL A 1 283 ? -1.582 -22.760 -1.546 1.00 86.38 283 VAL A C 1
ATOM 2141 O O . VAL A 1 283 ? -1.438 -23.519 -0.586 1.00 86.38 283 VAL A O 1
ATOM 2144 N N . GLU A 1 284 ? -1.804 -23.193 -2.780 1.00 86.19 284 GLU A N 1
ATOM 2145 C CA . GLU A 1 284 ? -1.716 -24.587 -3.187 1.00 86.19 284 GLU A CA 1
ATOM 2146 C C . GLU A 1 284 ? -0.302 -24.859 -3.726 1.00 86.19 284 GLU A C 1
ATOM 2148 O O . GLU A 1 284 ? 0.128 -24.171 -4.661 1.00 86.19 284 GLU A O 1
ATOM 2153 N N . PRO A 1 285 ? 0.453 -25.811 -3.144 1.00 84.19 285 PRO A N 1
ATOM 2154 C CA . PRO A 1 285 ? 1.775 -26.185 -3.632 1.00 84.19 285 PRO A CA 1
ATOM 2155 C C . PRO A 1 285 ? 1.748 -26.621 -5.100 1.00 84.19 285 PRO A C 1
ATOM 2157 O O . PRO A 1 285 ? 0.742 -27.120 -5.602 1.00 84.19 285 PRO A O 1
ATOM 2160 N N . ALA A 1 286 ? 2.885 -26.485 -5.782 1.00 84.94 286 ALA A N 1
ATOM 2161 C CA . ALA A 1 286 ? 3.048 -27.045 -7.118 1.00 84.94 286 ALA A CA 1
ATOM 2162 C C . ALA A 1 286 ? 2.884 -28.574 -7.085 1.00 84.94 286 ALA A C 1
ATOM 2164 O O . ALA A 1 286 ? 3.476 -29.240 -6.234 1.00 84.94 286 ALA A O 1
ATOM 2165 N N . SER A 1 287 ? 2.115 -29.129 -8.025 1.00 83.06 287 SER A N 1
ATOM 2166 C CA . SER A 1 287 ? 1.875 -30.577 -8.099 1.00 83.06 287 SER A CA 1
ATOM 2167 C C . SER A 1 287 ? 2.977 -31.328 -8.857 1.00 83.06 287 SER A C 1
ATOM 2169 O O . SER A 1 287 ? 3.132 -32.542 -8.709 1.00 83.06 287 SER A O 1
ATOM 2171 N N . ALA A 1 288 ? 3.776 -30.593 -9.636 1.00 86.38 288 ALA A N 1
ATOM 2172 C CA . ALA A 1 288 ? 4.900 -31.100 -10.404 1.00 86.38 288 ALA A CA 1
ATOM 2173 C C . ALA A 1 288 ? 6.122 -30.177 -10.305 1.00 86.38 288 ALA A C 1
ATOM 2175 O O . ALA A 1 288 ? 6.026 -28.987 -9.997 1.00 86.38 288 ALA A O 1
ATOM 2176 N N . ALA A 1 289 ? 7.298 -30.734 -10.605 1.00 86.94 289 ALA A N 1
ATOM 2177 C CA . ALA A 1 289 ? 8.564 -30.009 -10.529 1.00 86.94 289 ALA A CA 1
ATOM 2178 C C . ALA A 1 289 ? 8.628 -28.807 -11.483 1.00 86.94 289 ALA A C 1
ATOM 2180 O O . ALA A 1 289 ? 9.371 -27.874 -11.212 1.00 86.94 289 ALA A O 1
ATOM 2181 N N . ASP A 1 290 ? 7.865 -28.811 -12.572 1.00 90.88 290 ASP A N 1
ATOM 2182 C CA . ASP A 1 290 ? 7.790 -27.762 -13.588 1.00 90.88 290 ASP A CA 1
ATOM 2183 C C . ASP A 1 290 ? 6.523 -26.896 -13.485 1.00 90.88 290 ASP A C 1
ATOM 2185 O O . ASP A 1 290 ? 6.200 -26.139 -14.403 1.00 90.88 290 ASP A O 1
ATOM 2189 N N . GLU A 1 291 ? 5.828 -26.952 -12.352 1.00 90.12 291 GLU A N 1
ATOM 2190 C CA . GLU A 1 291 ? 4.696 -26.086 -12.031 1.00 90.12 291 GLU A CA 1
ATOM 2191 C C . GLU A 1 291 ? 5.053 -25.091 -10.925 1.00 90.12 291 GLU A C 1
ATOM 2193 O O . GLU A 1 291 ? 5.970 -25.309 -10.141 1.00 90.12 291 GLU A O 1
ATOM 2198 N N . PHE A 1 292 ? 4.332 -23.974 -10.848 1.00 89.25 292 PHE A N 1
ATOM 2199 C CA . PHE A 1 292 ? 4.453 -23.043 -9.724 1.00 89.25 292 PHE A CA 1
ATOM 2200 C C . PHE A 1 292 ? 3.240 -23.166 -8.799 1.00 89.25 292 PHE A C 1
ATOM 2202 O O . PHE A 1 292 ? 2.180 -23.587 -9.266 1.00 89.25 292 PHE A O 1
ATOM 2209 N N . PRO A 1 293 ? 3.375 -22.791 -7.513 1.00 88.06 293 PRO A N 1
ATOM 2210 C CA . PRO A 1 293 ? 2.246 -22.743 -6.594 1.00 88.06 293 PRO A CA 1
ATOM 2211 C C . PRO A 1 293 ? 1.130 -21.834 -7.110 1.00 88.06 293 PRO A C 1
ATOM 2213 O O . PRO A 1 293 ? 1.394 -20.802 -7.737 1.00 88.06 293 PRO A O 1
ATOM 2216 N N . THR A 1 294 ? -0.112 -22.190 -6.794 1.00 87.31 294 THR A N 1
ATOM 2217 C CA . THR A 1 294 ? -1.283 -21.369 -7.115 1.00 87.31 294 THR A CA 1
ATOM 2218 C C . THR A 1 294 ? -1.704 -20.587 -5.880 1.00 87.31 294 THR A C 1
ATOM 2220 O O . THR A 1 294 ? -1.936 -21.166 -4.821 1.00 87.31 294 THR A O 1
ATOM 2223 N N . TRP A 1 295 ? -1.794 -19.267 -6.015 1.00 87.62 295 TRP A N 1
ATOM 2224 C CA . TRP A 1 295 ? -2.185 -18.361 -4.938 1.00 87.62 295 TRP A CA 1
ATOM 2225 C C . TRP A 1 295 ? -3.679 -18.052 -5.026 1.00 87.62 295 TRP A C 1
ATOM 2227 O O . TRP A 1 295 ? -4.188 -17.760 -6.109 1.00 87.62 295 TRP A O 1
ATOM 2237 N N . GLY A 1 296 ? -4.370 -18.118 -3.890 1.00 83.06 296 GLY A N 1
ATOM 2238 C CA . GLY A 1 296 ? -5.728 -17.609 -3.731 1.00 83.06 296 GLY A CA 1
ATOM 2239 C C . GLY A 1 296 ? -5.767 -16.090 -3.550 1.00 83.06 296 GLY A C 1
ATOM 2240 O O . GLY A 1 296 ? -4.755 -15.397 -3.675 1.00 83.06 296 GLY A O 1
ATOM 2241 N N . ASP A 1 297 ? -6.952 -15.573 -3.226 1.00 83.44 297 ASP A N 1
ATOM 2242 C CA . ASP A 1 297 ? -7.153 -14.142 -3.004 1.00 83.44 297 ASP A CA 1
ATOM 2243 C C . ASP A 1 297 ? -6.380 -13.639 -1.778 1.00 83.44 297 ASP A C 1
ATOM 2245 O O . ASP A 1 297 ? -6.355 -14.267 -0.714 1.00 83.44 297 ASP A O 1
ATOM 2249 N N . PHE A 1 298 ? -5.779 -12.457 -1.919 1.00 79.12 298 PHE A N 1
ATOM 2250 C CA . PHE A 1 298 ? -5.107 -11.784 -0.816 1.00 79.12 298 PHE A CA 1
ATOM 2251 C C . PHE A 1 298 ? -6.124 -11.116 0.108 1.00 79.12 298 PHE A C 1
ATOM 2253 O O . PHE A 1 298 ? -6.899 -10.256 -0.306 1.00 79.12 298 PHE A O 1
ATOM 2260 N N . THR A 1 299 ? -6.061 -11.465 1.388 1.00 76.12 299 THR A N 1
ATOM 2261 C CA . THR A 1 299 ? -6.836 -10.838 2.459 1.00 76.12 299 THR A CA 1
ATOM 2262 C C . THR A 1 299 ? -5.921 -9.953 3.294 1.00 76.12 299 THR A C 1
ATOM 2264 O O . THR A 1 299 ? -4.911 -10.423 3.820 1.00 76.12 299 THR A O 1
ATOM 2267 N N . VAL A 1 300 ? -6.268 -8.673 3.436 1.00 73.00 300 VAL A N 1
ATOM 2268 C CA . VAL A 1 300 ? -5.552 -7.743 4.321 1.00 73.00 300 VAL A CA 1
ATOM 2269 C C . VAL A 1 300 ? -5.797 -8.140 5.775 1.00 73.00 300 VAL A C 1
ATOM 2271 O O . VAL A 1 300 ? -6.941 -8.291 6.202 1.00 73.00 300 VAL A O 1
ATOM 2274 N N . LEU A 1 301 ? -4.722 -8.291 6.547 1.00 68.50 301 LEU A N 1
ATOM 2275 C CA . LEU A 1 301 ? -4.794 -8.475 7.991 1.00 68.50 301 LEU A CA 1
ATOM 2276 C C . LEU A 1 301 ? -4.972 -7.105 8.635 1.00 68.50 301 LEU A C 1
ATOM 2278 O O . LEU A 1 301 ? -4.004 -6.428 8.990 1.00 68.50 301 LEU A O 1
ATOM 2282 N N . THR A 1 302 ? -6.231 -6.696 8.758 1.00 50.47 302 THR A N 1
ATOM 2283 C CA . THR A 1 302 ? -6.589 -5.453 9.434 1.00 50.47 302 THR A CA 1
ATOM 2284 C C . THR A 1 302 ? -6.048 -5.492 10.864 1.00 50.47 302 THR A C 1
ATOM 2286 O O . THR A 1 302 ? -6.051 -6.539 11.512 1.00 50.47 302 THR A O 1
ATOM 2289 N N . ASN A 1 303 ? -5.559 -4.353 11.339 1.00 52.88 303 ASN A N 1
ATOM 2290 C CA . ASN A 1 303 ? -5.094 -4.110 12.705 1.00 52.88 303 ASN A CA 1
ATOM 2291 C C . ASN A 1 303 ? -3.645 -4.507 13.024 1.00 52.88 303 ASN A C 1
ATOM 2293 O O . ASN A 1 303 ? -3.105 -4.017 14.002 1.00 52.88 303 ASN A O 1
ATOM 2297 N N . VAL A 1 304 ? -2.942 -5.290 12.197 1.00 50.75 304 VAL A N 1
ATOM 2298 C CA . VAL A 1 304 ? -1.518 -5.620 12.461 1.00 50.75 304 VAL A CA 1
ATOM 2299 C C . VAL A 1 304 ? -0.630 -4.372 12.535 1.00 50.75 304 VAL A C 1
ATOM 2301 O O . VAL A 1 304 ? 0.367 -4.344 13.253 1.00 50.75 304 VAL A O 1
ATOM 2304 N N . THR A 1 305 ? -1.002 -3.327 11.803 1.00 48.16 305 THR A N 1
ATOM 2305 C CA . THR A 1 305 ? -0.334 -2.029 11.844 1.00 48.16 305 THR A CA 1
ATOM 2306 C C . THR A 1 305 ? -1.134 -0.975 12.609 1.00 48.16 305 THR A C 1
ATOM 2308 O O . THR A 1 305 ? -0.759 0.184 12.552 1.00 48.16 305 THR A O 1
ATOM 2311 N N . GLU A 1 306 ? -2.190 -1.327 13.356 1.00 42.09 306 GLU A N 1
ATOM 2312 C CA . GLU A 1 306 ? -2.975 -0.368 14.158 1.00 42.09 306 GLU A CA 1
ATOM 2313 C C . GLU A 1 306 ? -2.091 0.304 15.226 1.00 42.09 306 GLU A C 1
ATOM 2315 O O . GLU A 1 306 ? -1.304 -0.349 15.913 1.00 42.09 306 GLU A O 1
ATOM 2320 N N . GLY A 1 307 ? -2.170 1.632 15.351 1.00 43.97 307 GLY A N 1
ATOM 2321 C CA . GLY A 1 307 ? -1.229 2.430 16.156 1.00 43.97 307 GLY A CA 1
ATOM 2322 C C . GLY A 1 307 ? 0.146 2.649 15.502 1.00 43.97 307 GLY A C 1
ATOM 2323 O O . GLY A 1 307 ? 1.063 3.181 16.135 1.00 43.97 307 GLY A O 1
ATOM 2324 N N . ARG A 1 308 ? 0.293 2.225 14.244 1.00 49.25 308 ARG A N 1
ATOM 2325 C CA . ARG A 1 308 ? 1.414 2.402 13.311 1.00 49.25 308 ARG A CA 1
ATOM 2326 C C . ARG A 1 308 ? 0.782 2.617 11.882 1.00 49.25 308 ARG A C 1
ATOM 2328 O O . ARG A 1 308 ? -0.434 2.766 11.835 1.00 49.25 308 ARG A O 1
ATOM 2335 N N . PRO A 1 309 ? 1.463 2.803 10.725 1.00 37.31 309 PRO A N 1
ATOM 2336 C CA . PRO A 1 309 ? 0.839 3.288 9.481 1.00 37.31 309 PRO A CA 1
ATOM 2337 C C . PRO A 1 309 ? -0.431 2.520 9.086 1.00 37.31 309 PRO A C 1
ATOM 2339 O O . PRO A 1 309 ? -0.410 1.293 8.972 1.00 37.31 309 PRO A O 1
ATOM 2342 N N . GLY A 1 310 ? -1.527 3.266 8.907 1.00 49.44 310 GLY A N 1
ATOM 2343 C CA . GLY A 1 310 ? -2.908 2.763 8.878 1.00 49.44 310 GLY A CA 1
ATOM 2344 C C . GLY A 1 310 ? -3.781 3.316 10.015 1.00 49.44 310 GLY A C 1
ATOM 2345 O O . GLY A 1 310 ? -4.996 3.164 9.973 1.00 49.44 310 GLY A O 1
ATOM 2346 N N . ASP A 1 311 ? -3.173 3.988 10.995 1.00 67.00 311 ASP A N 1
ATOM 2347 C CA . ASP A 1 311 ? -3.826 4.812 12.018 1.00 67.00 311 ASP A CA 1
ATOM 2348 C C . ASP A 1 311 ? -3.648 6.324 11.721 1.00 67.00 311 ASP A C 1
ATOM 2350 O O . ASP A 1 311 ? -2.981 6.697 10.752 1.00 67.00 311 ASP A O 1
ATOM 2354 N N . HIS A 1 312 ? -4.205 7.217 12.550 1.00 68.75 312 HIS A N 1
ATOM 2355 C CA . HIS A 1 312 ? -3.864 8.641 12.497 1.00 68.75 312 HIS A CA 1
ATOM 2356 C C . HIS A 1 312 ? -2.350 8.847 12.558 1.00 68.75 312 HIS A C 1
ATOM 2358 O O . HIS A 1 312 ? -1.673 8.363 13.469 1.00 68.75 312 HIS A O 1
ATOM 2364 N N . THR A 1 313 ? -1.829 9.654 11.640 1.00 73.75 313 THR A N 1
ATOM 2365 C CA . THR A 1 313 ? -0.504 10.258 11.806 1.00 73.75 313 THR A CA 1
ATOM 2366 C C . THR A 1 313 ? -0.654 11.588 12.540 1.00 73.75 313 THR A C 1
ATOM 2368 O O . THR A 1 313 ? -1.745 12.146 12.605 1.00 73.75 313 THR A O 1
ATOM 2371 N N . TYR A 1 314 ? 0.419 12.109 13.130 1.00 77.06 314 TYR A N 1
ATOM 2372 C CA . TYR A 1 314 ? 0.406 13.409 13.805 1.00 77.06 314 TYR A CA 1
ATOM 2373 C C . TYR A 1 314 ? 1.442 14.323 13.157 1.00 77.06 314 TYR A C 1
ATOM 2375 O O . TYR A 1 314 ? 2.571 13.896 12.915 1.00 77.06 314 TYR A O 1
ATOM 2383 N N . SER A 1 315 ? 1.090 15.585 12.916 1.00 79.94 315 SER A N 1
ATOM 2384 C CA . SER A 1 315 ? 2.054 16.597 12.496 1.00 79.94 315 SER A CA 1
ATOM 2385 C C . SER A 1 315 ? 3.127 16.798 13.569 1.00 79.94 315 SER A C 1
ATOM 2387 O O . SER A 1 315 ? 2.897 16.595 14.769 1.00 79.94 315 SER A O 1
ATOM 2389 N N . ALA A 1 316 ? 4.304 17.258 13.145 1.00 72.31 316 ALA A N 1
ATOM 2390 C CA . ALA A 1 316 ? 5.387 17.610 14.060 1.00 72.31 316 ALA A CA 1
ATOM 2391 C C . ALA A 1 316 ? 5.001 18.743 15.033 1.00 72.31 316 ALA A C 1
ATOM 2393 O O . ALA A 1 316 ? 5.588 18.854 16.108 1.00 72.31 316 ALA A O 1
ATOM 2394 N N . ALA A 1 317 ? 4.003 19.567 14.689 1.00 76.94 317 ALA A N 1
ATOM 2395 C CA . ALA A 1 317 ? 3.526 20.645 15.549 1.00 76.94 317 ALA A CA 1
ATOM 2396 C C . ALA A 1 317 ? 2.570 20.159 16.655 1.00 76.94 317 ALA A C 1
ATOM 2398 O O . ALA A 1 317 ? 2.397 20.865 17.651 1.00 76.94 317 ALA A O 1
ATOM 2399 N N . VAL A 1 318 ? 1.977 18.960 16.537 1.00 78.44 318 VAL A N 1
ATOM 2400 C CA . VAL A 1 318 ? 1.134 18.403 17.606 1.00 78.44 318 VAL A CA 1
ATOM 2401 C C . VAL A 1 318 ? 1.997 17.921 18.771 1.00 78.44 318 VAL A C 1
ATOM 2403 O O . VAL A 1 318 ? 2.701 16.906 18.687 1.00 78.44 318 VAL A O 1
ATOM 2406 N N . THR A 1 319 ? 1.878 18.617 19.899 1.00 78.06 319 THR A N 1
ATOM 2407 C CA . THR A 1 319 ? 2.668 18.375 21.114 1.00 78.06 319 THR A CA 1
ATOM 2408 C C . THR A 1 319 ? 2.293 17.073 21.828 1.00 78.06 319 THR A C 1
ATOM 2410 O O . THR A 1 319 ? 1.165 16.584 21.746 1.00 78.06 319 THR A O 1
ATOM 2413 N N . ALA A 1 320 ? 3.224 16.522 22.613 1.00 73.69 320 ALA A N 1
ATOM 2414 C CA . ALA A 1 320 ? 2.965 15.339 23.438 1.00 73.69 320 ALA A CA 1
ATOM 2415 C C . ALA A 1 320 ? 1.843 15.562 24.473 1.00 73.69 320 ALA A C 1
ATOM 2417 O O . ALA A 1 320 ? 1.103 14.625 24.790 1.00 73.69 320 ALA A O 1
ATOM 2418 N N . ASP A 1 321 ? 1.685 16.792 24.968 1.00 79.50 321 ASP A N 1
ATOM 2419 C CA . ASP A 1 321 ? 0.621 17.159 25.906 1.00 79.50 321 ASP A CA 1
ATOM 2420 C C . ASP A 1 321 ? -0.752 17.151 25.235 1.00 79.50 321 ASP A C 1
ATOM 2422 O O . ASP A 1 321 ? -1.689 16.589 25.799 1.00 79.50 321 ASP A O 1
ATOM 2426 N N . GLN A 1 322 ? -0.859 17.679 24.011 1.00 85.50 322 GLN A N 1
ATOM 2427 C CA . GLN A 1 322 ? -2.077 17.588 23.199 1.00 85.50 322 GLN A CA 1
ATOM 2428 C C . GLN A 1 322 ? -2.450 16.127 22.915 1.00 85.50 322 GLN A C 1
ATOM 2430 O O . GLN A 1 322 ? -3.584 15.722 23.167 1.00 85.50 322 GLN A O 1
ATOM 2435 N N . ARG A 1 323 ? -1.485 15.291 22.504 1.00 81.69 323 ARG A N 1
ATOM 2436 C CA . ARG A 1 323 ? -1.720 13.846 22.294 1.00 81.69 323 ARG A CA 1
ATOM 2437 C C . ARG A 1 323 ? -2.141 13.139 23.580 1.00 81.69 323 ARG A C 1
ATOM 2439 O O . ARG A 1 323 ? -2.994 12.261 23.574 1.00 81.69 323 ARG A O 1
ATOM 2446 N N . THR A 1 324 ? -1.555 13.518 24.713 1.00 80.69 324 THR A N 1
ATOM 2447 C CA . THR A 1 324 ? -1.940 12.965 26.016 1.00 80.69 324 THR A CA 1
ATOM 2448 C C . THR A 1 324 ? -3.337 13.434 26.421 1.00 80.69 324 THR A C 1
ATOM 2450 O O . THR A 1 324 ? -4.089 12.661 27.012 1.00 80.69 324 THR A O 1
ATOM 2453 N N . ALA A 1 325 ? -3.715 14.671 26.105 1.00 86.25 325 ALA A N 1
ATOM 2454 C CA . ALA A 1 325 ? -5.032 15.208 26.417 1.00 86.25 325 ALA A CA 1
ATOM 2455 C C . ALA A 1 325 ? -6.158 14.485 25.660 1.00 86.25 325 ALA A C 1
ATOM 2457 O O . ALA A 1 325 ? -7.171 14.194 26.287 1.00 86.25 325 ALA A O 1
ATOM 2458 N N . LEU A 1 326 ? -5.932 14.058 24.409 1.00 86.69 326 LEU A N 1
ATOM 2459 C CA . LEU A 1 326 ? -6.865 13.199 23.653 1.00 86.69 326 LEU A CA 1
ATOM 2460 C C . LEU A 1 326 ? -7.169 11.855 24.341 1.00 86.69 326 LEU A C 1
ATOM 2462 O O . LEU A 1 326 ? -8.132 11.178 23.996 1.00 86.69 326 LEU A O 1
ATOM 2466 N N . THR A 1 327 ? -6.352 11.451 25.317 1.00 84.00 327 THR A N 1
ATOM 2467 C CA . THR A 1 327 ? -6.503 10.175 26.039 1.00 84.00 327 THR A CA 1
ATOM 2468 C C . THR A 1 327 ? -7.191 10.325 27.390 1.00 84.00 327 THR A C 1
ATOM 2470 O O . THR A 1 327 ? -7.405 9.345 28.110 1.00 84.00 327 THR A O 1
ATOM 2473 N N . ARG A 1 328 ? -7.491 11.564 27.788 1.00 79.50 328 ARG A N 1
ATOM 2474 C CA . ARG A 1 328 ? -8.193 11.841 29.036 1.00 79.50 328 ARG A CA 1
ATOM 2475 C C . ARG A 1 328 ? -9.686 11.688 28.778 1.00 79.50 328 ARG A C 1
ATOM 2477 O O . ARG A 1 328 ? -10.231 12.344 27.904 1.00 79.50 328 ARG A O 1
ATOM 2484 N N . THR A 1 329 ? -10.325 10.828 29.558 1.00 67.81 329 THR A N 1
ATOM 2485 C CA . THR A 1 329 ? -11.784 10.719 29.624 1.00 67.81 329 THR A CA 1
ATOM 2486 C C . THR A 1 329 ? -12.275 11.635 30.742 1.00 67.81 329 THR A C 1
ATOM 2488 O O . THR A 1 329 ? -11.878 11.458 31.901 1.00 67.81 329 THR A O 1
ATOM 2491 N N . GLY A 1 330 ? -13.076 12.635 30.405 1.00 68.00 330 GLY A N 1
ATOM 2492 C CA . GLY A 1 330 ? -13.759 13.514 31.344 1.00 68.00 330 GLY A CA 1
ATOM 2493 C C . GLY A 1 330 ? -15.149 13.008 31.749 1.00 68.00 330 GLY A C 1
ATOM 2494 O O . GLY A 1 330 ? -15.493 11.834 31.651 1.00 68.00 330 GLY A O 1
ATOM 2495 N N . THR A 1 331 ? -15.967 13.914 32.281 1.00 66.12 331 THR A N 1
ATOM 2496 C CA . THR A 1 331 ? -17.395 13.664 32.545 1.00 66.12 331 THR A CA 1
ATOM 2497 C C . THR A 1 331 ? -18.288 14.094 31.379 1.00 66.12 331 THR A C 1
ATOM 2499 O O . THR A 1 331 ? -19.415 13.616 31.275 1.00 66.12 331 THR A O 1
ATOM 2502 N N . ALA A 1 332 ? -17.800 14.981 30.504 1.00 66.12 332 ALA A N 1
ATOM 2503 C CA . ALA A 1 332 ? -18.534 15.500 29.346 1.00 66.12 332 ALA A CA 1
ATOM 2504 C C . ALA A 1 332 ? -18.602 14.501 28.172 1.00 66.12 332 ALA A C 1
ATOM 2506 O O . ALA A 1 332 ? -19.544 14.526 27.386 1.00 66.12 332 ALA A O 1
ATOM 2507 N N . ASP A 1 333 ? -17.632 13.597 28.097 1.00 75.56 333 ASP A N 1
ATOM 2508 C CA . ASP A 1 333 ? -17.412 12.583 27.058 1.00 75.56 333 ASP A CA 1
ATOM 2509 C C . ASP A 1 333 ? -17.763 11.160 27.545 1.00 75.56 333 ASP A C 1
ATOM 2511 O O . ASP A 1 333 ? -17.678 10.194 26.791 1.00 75.56 333 ASP A O 1
ATOM 2515 N N . ALA A 1 334 ? -18.254 11.014 28.783 1.00 71.75 334 ALA A N 1
ATOM 2516 C CA . ALA A 1 334 ? -18.614 9.728 29.394 1.00 71.75 334 ALA A CA 1
ATOM 2517 C C . ALA A 1 334 ? -19.718 8.953 28.644 1.00 71.75 334 ALA A C 1
ATOM 2519 O O . ALA A 1 334 ? -19.956 7.779 28.922 1.00 71.75 334 ALA A O 1
ATOM 2520 N N . THR A 1 335 ? -20.417 9.616 27.719 1.00 79.69 335 THR A N 1
ATOM 2521 C CA . THR A 1 335 ? -21.477 9.031 26.881 1.00 79.69 335 THR A CA 1
ATOM 2522 C C . THR A 1 335 ? -20.996 8.629 25.489 1.00 79.69 335 THR A C 1
ATOM 2524 O O . THR A 1 335 ? -21.772 8.052 24.727 1.00 79.69 335 THR A O 1
ATOM 2527 N N . TRP A 1 336 ? -19.741 8.926 25.139 1.00 89.50 336 TRP A N 1
ATOM 2528 C CA . TRP A 1 336 ? -19.191 8.581 23.836 1.00 89.50 336 TRP A CA 1
ATOM 2529 C C . TRP A 1 336 ? -19.020 7.077 23.695 1.00 89.50 336 TRP A C 1
ATOM 2531 O O . TRP A 1 336 ? -18.655 6.365 24.634 1.00 89.50 336 TRP A O 1
ATOM 2541 N N . THR A 1 337 ? -19.286 6.588 22.489 1.00 91.25 337 THR A N 1
ATOM 2542 C CA . THR A 1 337 ? -19.185 5.166 22.193 1.00 91.25 337 THR A CA 1
ATOM 2543 C C . THR A 1 337 ? -17.721 4.736 22.229 1.00 91.25 337 THR A C 1
ATOM 2545 O O . THR A 1 337 ? -16.874 5.309 21.546 1.00 91.25 337 THR A O 1
ATOM 2548 N N . GLN A 1 338 ? -17.428 3.705 23.016 1.00 92.31 338 GLN A N 1
ATOM 2549 C CA . GLN A 1 338 ? -16.155 2.994 22.975 1.00 92.31 338 GLN A CA 1
ATOM 2550 C C . GLN A 1 338 ? -16.229 1.933 21.880 1.00 92.31 338 GLN A C 1
ATOM 2552 O O . GLN A 1 338 ? -17.009 0.986 21.991 1.00 92.31 338 GLN A O 1
ATOM 2557 N N . ILE A 1 339 ? -15.454 2.108 20.814 1.00 89.75 339 ILE A N 1
ATOM 2558 C CA . ILE A 1 339 ? -15.434 1.184 19.685 1.00 89.75 339 ILE A CA 1
ATOM 2559 C C . ILE A 1 339 ? -14.551 -0.016 20.043 1.00 89.75 339 ILE A C 1
ATOM 2561 O O . ILE A 1 339 ? -13.379 0.167 20.385 1.00 89.75 339 ILE A O 1
ATOM 2565 N N . PRO A 1 340 ? -15.078 -1.251 19.979 1.00 80.81 340 PRO A N 1
ATOM 2566 C CA . PRO A 1 340 ? -14.259 -2.443 20.144 1.00 80.81 340 PRO A CA 1
ATOM 2567 C C . PRO A 1 340 ? -13.252 -2.565 18.996 1.00 80.81 340 PRO A C 1
ATOM 2569 O O . PRO A 1 340 ? -13.636 -2.412 17.839 1.00 80.81 340 PRO A O 1
ATOM 2572 N N . ALA A 1 341 ? -12.005 -2.940 19.292 1.00 74.31 341 ALA A N 1
ATOM 2573 C CA . ALA A 1 341 ? -10.955 -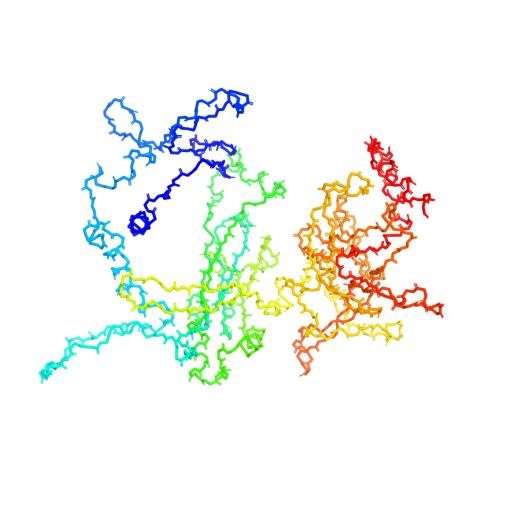3.111 18.278 1.00 74.31 341 ALA A CA 1
ATOM 2574 C C . ALA A 1 341 ? -11.378 -4.042 17.122 1.00 74.31 341 ALA A C 1
ATOM 2576 O O . ALA A 1 341 ? -11.124 -3.756 15.961 1.00 74.31 341 ALA A O 1
ATOM 2577 N N . ALA A 1 342 ? -12.135 -5.107 17.411 1.00 73.75 342 ALA A N 1
ATOM 2578 C CA . ALA A 1 342 ? -12.644 -6.031 16.390 1.00 73.75 342 ALA A CA 1
ATOM 2579 C C . ALA A 1 342 ? -13.631 -5.397 15.382 1.00 73.75 342 ALA A C 1
ATOM 2581 O O . ALA A 1 342 ? -13.888 -5.973 14.325 1.00 73.75 342 ALA A O 1
ATOM 2582 N N . SER A 1 343 ? -14.227 -4.247 15.721 1.00 76.12 343 SER A N 1
ATOM 2583 C CA . SER A 1 343 ? -15.113 -3.490 14.824 1.00 76.12 343 SER A CA 1
ATOM 2584 C C . SER A 1 343 ? -14.342 -2.556 13.891 1.00 76.12 343 SER A C 1
ATOM 2586 O O . SER A 1 343 ? -14.898 -2.113 12.893 1.00 76.12 343 SER A O 1
ATOM 2588 N N . ILE A 1 344 ? -13.082 -2.253 14.208 1.00 78.88 344 ILE A N 1
ATOM 2589 C CA . ILE A 1 344 ? -12.214 -1.400 13.402 1.00 78.88 344 ILE A CA 1
ATOM 2590 C C . ILE A 1 344 ? -11.543 -2.313 12.375 1.00 78.88 344 ILE A C 1
ATOM 2592 O O . ILE A 1 344 ? -10.752 -3.181 12.727 1.00 78.88 344 ILE A O 1
ATOM 2596 N N . GLN A 1 345 ? -11.949 -2.178 11.114 1.00 68.69 345 GLN A N 1
ATOM 2597 C CA . GLN A 1 345 ? -11.428 -2.939 9.979 1.00 68.69 345 GLN A CA 1
ATOM 2598 C C . GLN A 1 345 ? -11.093 -1.953 8.860 1.00 68.69 345 GLN A C 1
ATOM 2600 O O . GLN A 1 345 ? -11.873 -1.034 8.602 1.00 68.69 345 GLN A O 1
ATOM 2605 N N . ALA A 1 346 ? -9.941 -2.138 8.215 1.00 65.81 346 ALA A N 1
ATOM 2606 C CA . ALA A 1 346 ? -9.450 -1.285 7.136 1.00 65.81 346 ALA A CA 1
ATOM 2607 C C . ALA A 1 346 ? -8.871 -2.146 5.984 1.00 65.81 346 ALA A C 1
ATOM 2609 O O . ALA A 1 346 ? -7.788 -2.711 6.149 1.00 65.81 346 ALA A O 1
ATOM 2610 N N . PRO A 1 347 ? -9.553 -2.260 4.827 1.00 71.69 347 PRO A N 1
ATOM 2611 C CA . PRO A 1 347 ? -10.830 -1.624 4.525 1.00 71.69 347 PRO A CA 1
ATOM 2612 C C . PRO A 1 347 ? -12.004 -2.263 5.280 1.00 71.69 347 PRO A C 1
ATOM 2614 O O . PRO A 1 347 ? -11.958 -3.439 5.646 1.00 71.69 347 PRO A O 1
ATOM 2617 N N . THR A 1 348 ? -13.068 -1.497 5.513 1.00 79.69 348 THR A N 1
ATOM 2618 C CA . THR A 1 348 ? -14.281 -2.030 6.153 1.00 79.69 348 THR A CA 1
ATOM 2619 C C . THR A 1 348 ? -15.151 -2.768 5.130 1.00 79.69 348 THR A C 1
ATOM 2621 O O . THR A 1 348 ? -15.482 -2.203 4.088 1.00 79.69 348 THR A O 1
ATOM 2624 N N . PRO A 1 349 ? -15.614 -4.003 5.406 1.00 84.31 349 PRO A N 1
ATOM 2625 C CA . PRO A 1 349 ? -16.487 -4.729 4.484 1.00 84.31 349 PRO A CA 1
ATOM 2626 C C . PRO A 1 349 ? -17.895 -4.126 4.407 1.00 84.31 349 PRO A C 1
ATOM 2628 O O . PRO A 1 349 ? -18.690 -4.545 3.570 1.00 84.31 349 PRO A O 1
ATOM 2631 N N . LEU A 1 350 ? -18.229 -3.172 5.287 1.00 90.25 350 LEU A N 1
ATOM 2632 C CA . LEU A 1 350 ? -19.531 -2.501 5.350 1.00 90.25 350 LEU A CA 1
ATOM 2633 C C . LEU A 1 350 ? -19.753 -1.506 4.211 1.00 90.25 350 LEU A C 1
ATOM 2635 O O . LEU A 1 350 ? -20.895 -1.102 3.971 1.00 90.25 350 LEU A O 1
ATOM 2639 N N . LEU A 1 351 ? -18.672 -1.080 3.558 1.00 92.38 351 LEU A N 1
ATOM 2640 C CA . LEU A 1 351 ? -18.673 0.019 2.612 1.00 92.38 351 LEU A CA 1
ATOM 2641 C C . LEU A 1 351 ? -17.914 -0.340 1.344 1.00 92.38 351 LEU A C 1
ATOM 2643 O O . LEU A 1 351 ? -16.992 -1.148 1.344 1.00 92.38 351 LEU A O 1
ATOM 2647 N N . GLU A 1 352 ? -18.281 0.330 0.266 1.00 93.19 352 GLU A N 1
ATOM 2648 C CA . GLU A 1 352 ? -17.512 0.341 -0.964 1.00 93.19 352 GLU A CA 1
ATOM 2649 C C . GLU A 1 352 ? -17.503 1.743 -1.570 1.00 93.19 352 GLU A C 1
ATOM 2651 O O . GLU A 1 352 ? -18.482 2.493 -1.497 1.00 93.19 352 GLU A O 1
ATOM 2656 N N . ILE A 1 353 ? -16.378 2.102 -2.180 1.00 92.19 353 ILE A N 1
ATOM 2657 C CA . ILE A 1 353 ? -16.228 3.373 -2.882 1.00 92.19 353 ILE A CA 1
ATOM 2658 C C . ILE A 1 353 ? -16.667 3.173 -4.330 1.00 92.19 353 ILE A C 1
ATOM 2660 O O . ILE A 1 353 ? -16.125 2.326 -5.041 1.00 92.19 353 ILE A O 1
ATOM 2664 N N . ARG A 1 354 ? -17.601 3.998 -4.803 1.00 93.94 354 ARG A N 1
ATOM 2665 C CA . ARG A 1 354 ? -18.044 3.993 -6.204 1.00 93.94 354 ARG A CA 1
ATOM 2666 C C . ARG A 1 354 ? -17.801 5.354 -6.848 1.00 93.94 354 ARG A C 1
ATOM 2668 O O . ARG A 1 354 ? -17.849 6.385 -6.181 1.00 93.94 354 ARG A O 1
ATOM 2675 N N . THR A 1 355 ? -17.541 5.369 -8.156 1.00 95.44 355 THR A N 1
ATOM 2676 C CA . THR A 1 355 ? -17.609 6.616 -8.936 1.00 95.44 355 THR A CA 1
ATOM 2677 C C . THR A 1 355 ? -19.068 6.998 -9.126 1.00 95.44 355 THR A C 1
ATOM 2679 O O . THR A 1 355 ? -19.874 6.171 -9.557 1.00 95.44 355 THR A O 1
ATOM 2682 N N . ILE A 1 356 ? -19.398 8.251 -8.844 1.00 93.06 356 ILE A N 1
ATOM 2683 C CA . ILE A 1 356 ? -20.739 8.785 -9.042 1.00 93.06 356 ILE A CA 1
ATOM 2684 C C . ILE A 1 356 ? -20.902 9.137 -10.518 1.00 93.06 356 ILE A C 1
ATOM 2686 O O . ILE A 1 356 ? -20.182 9.976 -11.053 1.00 93.06 356 ILE A O 1
ATOM 2690 N N . THR A 1 357 ? -21.844 8.470 -11.178 1.00 93.50 357 THR A N 1
ATOM 2691 C CA . THR A 1 357 ? -22.109 8.630 -12.618 1.00 93.50 357 THR A CA 1
ATOM 2692 C C . THR A 1 357 ? -23.403 9.384 -12.915 1.00 93.50 357 THR A C 1
ATOM 2694 O O . THR A 1 357 ? -23.623 9.761 -14.061 1.00 93.50 357 THR A O 1
ATOM 2697 N N . ASP A 1 358 ? -24.247 9.625 -11.908 1.00 91.88 358 ASP A N 1
ATOM 2698 C CA . ASP A 1 358 ? -25.449 10.446 -12.059 1.00 91.88 358 ASP A CA 1
ATOM 2699 C C . ASP A 1 358 ? -25.059 11.921 -12.192 1.00 91.88 358 ASP A C 1
ATOM 2701 O O . ASP A 1 358 ? -24.532 12.516 -11.254 1.00 91.88 358 ASP A O 1
ATOM 2705 N N . GLU A 1 359 ? -25.332 12.511 -13.354 1.00 92.19 359 GLU A N 1
ATOM 2706 C CA . GLU A 1 359 ? -25.036 13.915 -13.663 1.00 92.19 359 GLU A CA 1
ATOM 2707 C C . GLU A 1 359 ? -25.818 14.907 -12.785 1.00 92.19 359 GLU A C 1
ATOM 2709 O O . GLU A 1 359 ? -25.415 16.062 -12.656 1.00 92.19 359 GLU A O 1
ATOM 2714 N N . ASN A 1 360 ? -26.924 14.480 -12.161 1.00 89.38 360 ASN A N 1
ATOM 2715 C CA . ASN A 1 360 ? -27.689 15.326 -11.239 1.00 89.38 360 ASN A CA 1
ATOM 2716 C C . ASN A 1 360 ? -27.098 15.345 -9.827 1.00 89.38 360 ASN A C 1
ATOM 2718 O O . ASN A 1 360 ? -27.491 16.176 -9.006 1.00 89.38 360 ASN A O 1
ATOM 2722 N N . HIS A 1 361 ? -26.170 14.437 -9.534 1.00 91.81 361 HIS A N 1
ATOM 2723 C CA . HIS A 1 361 ? -25.511 14.384 -8.247 1.00 91.81 361 HIS A CA 1
ATOM 2724 C C . HIS A 1 361 ? -24.526 15.560 -8.110 1.00 91.81 361 HIS A C 1
ATOM 2726 O O . HIS A 1 361 ? -23.694 15.756 -8.997 1.00 91.81 361 HIS A O 1
ATOM 2732 N N . PRO A 1 362 ? -24.523 16.323 -6.998 1.00 87.75 362 PRO A N 1
ATOM 2733 C CA . PRO A 1 362 ? -23.598 17.451 -6.813 1.00 87.75 362 PRO A CA 1
ATOM 2734 C C . PRO A 1 362 ? -22.112 17.079 -6.924 1.00 87.75 362 PRO A C 1
ATOM 2736 O O . PRO A 1 362 ? -21.289 17.912 -7.284 1.00 87.75 362 PRO A O 1
ATOM 2739 N N . ALA A 1 363 ? -21.783 15.821 -6.629 1.00 87.75 363 ALA A N 1
ATOM 2740 C CA . ALA A 1 363 ? -20.450 15.230 -6.766 1.00 87.75 363 ALA A CA 1
ATOM 2741 C C . ALA A 1 363 ? -20.306 14.297 -7.996 1.00 87.75 363 ALA A C 1
ATOM 2743 O O . ALA A 1 363 ? -19.566 13.314 -7.947 1.00 87.75 363 ALA A O 1
ATOM 2744 N N . ALA A 1 364 ? -21.036 14.552 -9.089 1.00 90.12 364 ALA A N 1
ATOM 2745 C CA . ALA A 1 364 ? -20.908 13.795 -10.339 1.00 90.12 364 ALA A CA 1
ATOM 2746 C C . ALA A 1 364 ? -19.444 13.736 -10.821 1.00 90.12 364 ALA A C 1
ATOM 2748 O O . ALA A 1 364 ? -18.724 14.733 -10.807 1.00 90.12 364 ALA A O 1
ATOM 2749 N N . GLY A 1 365 ? -18.980 12.549 -11.217 1.00 88.69 365 GLY A N 1
ATOM 2750 C CA . GLY A 1 365 ? -17.587 12.291 -11.600 1.00 88.69 365 GLY A CA 1
ATOM 2751 C C . GLY A 1 365 ? -16.617 12.100 -10.426 1.00 88.69 365 GLY A C 1
ATOM 2752 O O . GLY A 1 365 ? -15.494 11.641 -10.641 1.00 88.69 365 GLY A O 1
ATOM 2753 N N . GLN A 1 366 ? -17.038 12.388 -9.190 1.00 89.62 366 GLN A N 1
ATOM 2754 C CA . GLN A 1 366 ? -16.253 12.147 -7.978 1.00 89.62 366 GLN A CA 1
ATOM 2755 C C . GLN A 1 366 ? -16.581 10.776 -7.359 1.00 89.62 366 GLN A C 1
ATOM 2757 O O . GLN A 1 366 ? -17.171 9.896 -7.997 1.00 89.62 366 GLN A O 1
ATOM 2762 N N . ARG A 1 367 ? -16.138 10.556 -6.117 1.00 92.75 367 ARG A N 1
ATOM 2763 C CA . ARG A 1 367 ? -16.340 9.311 -5.370 1.00 92.75 367 ARG A CA 1
ATOM 2764 C C . ARG A 1 367 ? -17.447 9.480 -4.334 1.00 92.75 367 ARG A C 1
ATOM 2766 O O . ARG A 1 367 ? -17.532 10.518 -3.689 1.00 92.75 367 ARG A O 1
ATOM 2773 N N . GLY A 1 368 ? -18.257 8.442 -4.170 1.00 93.75 368 GLY A N 1
ATOM 2774 C CA . GLY A 1 368 ? -19.236 8.319 -3.093 1.00 93.75 368 GLY A CA 1
ATOM 2775 C C . GLY A 1 368 ? -19.026 7.020 -2.328 1.00 93.75 368 GLY A C 1
ATOM 2776 O O . GLY A 1 368 ? -18.453 6.058 -2.855 1.00 93.75 368 GLY A O 1
ATOM 2777 N N . LEU A 1 369 ? -19.484 7.004 -1.082 1.00 95.12 369 LEU A N 1
ATOM 2778 C CA . LEU A 1 369 ? -19.346 5.875 -0.171 1.00 95.12 369 LEU A CA 1
ATOM 2779 C C . LEU A 1 369 ? -20.687 5.157 -0.032 1.00 95.12 369 LEU A C 1
ATOM 2781 O O . LEU A 1 369 ? -21.657 5.754 0.421 1.00 95.12 369 LEU A O 1
ATOM 2785 N N . PHE A 1 370 ? -20.760 3.885 -0.415 1.00 97.62 370 PHE A N 1
ATOM 2786 C CA . PHE A 1 370 ? -22.016 3.134 -0.486 1.00 97.62 370 PHE A CA 1
ATOM 2787 C C . PHE A 1 370 ? -22.006 1.956 0.476 1.00 97.62 370 PHE A C 1
ATOM 2789 O O . PHE A 1 370 ? -20.997 1.268 0.614 1.00 97.62 370 PHE A O 1
ATOM 2796 N N . ALA A 1 371 ? -23.138 1.702 1.128 1.00 97.38 371 ALA A N 1
ATOM 2797 C CA . ALA A 1 371 ? -23.273 0.560 2.019 1.00 97.38 371 ALA A CA 1
ATOM 2798 C C . ALA A 1 371 ? -23.334 -0.749 1.214 1.00 97.38 371 ALA A C 1
ATOM 2800 O O . ALA A 1 371 ? -24.168 -0.896 0.322 1.00 97.38 371 ALA A O 1
ATOM 2801 N N . THR A 1 372 ? -22.498 -1.732 1.539 1.00 96.31 372 THR A N 1
ATOM 2802 C CA . THR A 1 372 ? -22.528 -3.068 0.900 1.00 96.31 372 THR A CA 1
ATOM 2803 C C . THR A 1 372 ? -23.637 -3.950 1.476 1.00 96.31 372 THR A C 1
ATOM 2805 O O . THR A 1 372 ? -24.135 -4.864 0.821 1.00 96.31 372 THR A O 1
ATOM 2808 N N . GLN A 1 373 ? -24.069 -3.643 2.699 1.00 95.88 373 GLN A N 1
ATOM 2809 C CA . GLN A 1 373 ? -25.128 -4.334 3.424 1.00 95.88 373 GLN A CA 1
ATOM 2810 C C . GLN A 1 373 ? -26.014 -3.351 4.198 1.00 95.88 373 GLN A C 1
ATOM 2812 O O . GLN A 1 373 ? -25.765 -2.150 4.229 1.00 95.88 373 GLN A O 1
ATOM 2817 N N . HIS A 1 374 ? -27.083 -3.849 4.821 1.00 96.81 374 HIS A N 1
ATOM 2818 C CA . HIS A 1 374 ? -27.921 -3.010 5.672 1.00 96.81 374 HIS A CA 1
ATOM 2819 C C . HIS A 1 374 ? -27.175 -2.604 6.954 1.00 96.81 374 HIS A C 1
ATOM 2821 O O . HIS A 1 374 ? -26.711 -3.465 7.700 1.00 96.81 374 HIS A O 1
ATOM 2827 N N . LEU A 1 375 ? -27.113 -1.299 7.224 1.00 96.88 375 LEU A N 1
ATOM 2828 C CA . LEU A 1 375 ? -26.523 -0.716 8.426 1.00 96.88 375 LEU A CA 1
ATOM 2829 C C . LEU A 1 375 ? -27.637 -0.226 9.357 1.00 96.88 375 LEU A C 1
ATOM 2831 O O . LEU A 1 375 ? -28.485 0.584 8.966 1.00 96.88 375 LEU A O 1
ATOM 2835 N N . ALA A 1 376 ? -27.652 -0.740 10.584 1.00 95.75 376 ALA A N 1
ATOM 2836 C CA . ALA A 1 376 ? -28.692 -0.447 11.562 1.00 95.75 376 ALA A CA 1
ATOM 2837 C C . ALA A 1 376 ? -28.584 0.996 12.100 1.00 95.75 376 ALA A C 1
ATOM 2839 O O . ALA A 1 376 ? -27.498 1.567 12.129 1.00 95.75 376 ALA A O 1
ATOM 2840 N N . PRO A 1 377 ? -29.685 1.611 12.569 1.00 95.62 377 PRO A N 1
ATOM 2841 C CA . PRO A 1 377 ? -29.610 2.903 13.245 1.00 95.62 377 PRO A CA 1
ATOM 2842 C C . PRO A 1 377 ? -28.633 2.880 14.425 1.00 95.62 377 PRO A C 1
ATOM 2844 O O . PRO A 1 377 ? -28.623 1.918 15.189 1.00 95.62 377 PRO A O 1
ATOM 2847 N N . ASP A 1 378 ? -27.888 3.973 14.605 1.00 94.38 378 ASP A N 1
ATOM 2848 C CA . ASP A 1 378 ? -26.909 4.158 15.687 1.00 94.38 378 ASP A CA 1
ATOM 2849 C C . ASP A 1 378 ? -25.682 3.223 15.641 1.00 94.38 378 ASP A C 1
ATOM 2851 O O . ASP A 1 378 ? -24.900 3.182 16.589 1.00 94.38 378 ASP A O 1
ATOM 2855 N N . SER A 1 379 ? -25.476 2.482 14.544 1.00 94.62 379 SER A N 1
ATOM 2856 C CA . SER A 1 379 ? -24.298 1.626 14.393 1.00 94.62 379 SER A CA 1
ATOM 2857 C C . SER A 1 379 ? -23.062 2.412 13.954 1.00 94.62 379 SER A C 1
ATOM 2859 O O . SER A 1 379 ? -23.139 3.286 13.087 1.00 94.62 379 SER A O 1
ATOM 2861 N N . PHE A 1 380 ? -21.907 2.030 14.499 1.00 95.31 380 PHE A N 1
ATOM 2862 C CA . PHE A 1 380 ? -20.594 2.404 13.975 1.00 95.31 380 PHE A CA 1
ATOM 2863 C C . PHE A 1 380 ? -20.417 1.884 12.541 1.00 95.31 380 PHE A C 1
ATOM 2865 O O . PHE A 1 380 ? -20.845 0.767 12.240 1.00 95.31 380 PHE A O 1
ATOM 2872 N N . ILE A 1 381 ? -19.799 2.687 11.671 1.00 94.12 381 ILE A N 1
ATOM 2873 C CA . ILE A 1 381 ? -19.487 2.306 10.289 1.00 94.12 381 ILE A CA 1
ATOM 2874 C C . ILE A 1 381 ? -17.972 2.176 10.099 1.00 94.12 381 ILE A C 1
ATOM 2876 O O . ILE A 1 381 ? -17.482 1.098 9.766 1.00 94.12 381 ILE A O 1
ATOM 2880 N N . CYS A 1 382 ? -17.233 3.275 10.269 1.00 91.81 382 CYS A N 1
ATOM 2881 C CA . CYS A 1 382 ? -15.789 3.326 10.041 1.00 91.81 382 CYS A CA 1
ATOM 2882 C C . CYS A 1 382 ? -15.182 4.575 10.699 1.00 91.81 382 CYS A C 1
ATOM 2884 O O . CYS A 1 382 ? -15.851 5.607 10.792 1.00 91.81 382 CYS A O 1
ATOM 2886 N N . LEU A 1 383 ? -13.928 4.492 11.152 1.00 92.06 383 LEU A N 1
ATOM 2887 C CA . LEU A 1 383 ? -13.187 5.649 11.667 1.00 92.06 383 LEU A CA 1
ATOM 2888 C C . LEU A 1 383 ? -12.910 6.649 10.544 1.00 92.06 383 LEU A C 1
ATOM 2890 O O . LEU A 1 383 ? -12.667 6.239 9.414 1.00 92.06 383 LEU A O 1
ATOM 2894 N N . TYR A 1 384 ? -12.897 7.940 10.871 1.00 92.56 384 TYR A N 1
ATOM 2895 C CA . TYR A 1 384 ? -12.345 8.960 9.989 1.00 92.56 384 TYR A CA 1
ATOM 2896 C C . TYR A 1 384 ? -10.851 9.061 10.251 1.00 92.56 384 TYR A C 1
ATOM 2898 O O . TYR A 1 384 ? -10.471 9.528 11.320 1.00 92.56 384 TYR A O 1
ATOM 2906 N N . LEU A 1 385 ? -10.016 8.578 9.328 1.00 87.44 385 LEU A N 1
ATOM 2907 C CA . LEU A 1 385 ? -8.557 8.556 9.472 1.00 87.44 385 LEU A CA 1
ATOM 2908 C C . LEU A 1 385 ? -7.891 9.630 8.606 1.00 87.44 385 LEU A C 1
ATOM 2910 O O . LEU A 1 385 ? -8.459 10.095 7.623 1.00 87.44 385 LEU A O 1
ATOM 2914 N N . GLY A 1 386 ? -6.685 10.039 8.995 1.00 83.44 386 GLY A N 1
ATOM 2915 C CA . GLY A 1 386 ? -5.985 11.186 8.419 1.00 83.44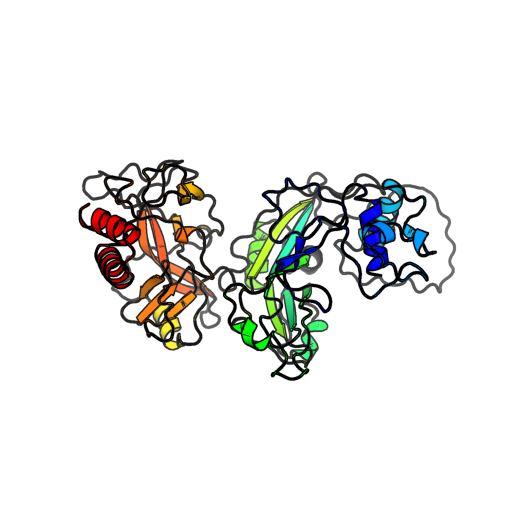 386 GLY A CA 1
ATOM 2916 C C . GLY A 1 386 ? -4.813 11.648 9.284 1.00 83.44 386 GLY A C 1
ATOM 2917 O O . GLY A 1 386 ? -4.534 11.054 10.330 1.00 83.44 386 GLY A O 1
ATOM 2918 N N . ARG A 1 387 ? -4.141 12.716 8.859 1.00 84.62 387 ARG A N 1
ATOM 2919 C CA . ARG A 1 387 ? -3.060 13.382 9.588 1.00 84.62 387 ARG A CA 1
ATOM 2920 C C . ARG A 1 387 ? -3.651 14.381 10.575 1.00 84.62 387 ARG A C 1
ATOM 2922 O O . ARG A 1 387 ? -4.257 15.367 10.176 1.00 84.62 387 ARG A O 1
ATOM 2929 N N . VAL A 1 388 ? -3.448 14.154 11.866 1.00 87.75 388 VAL A N 1
ATOM 2930 C CA . VAL A 1 388 ? -3.825 15.089 12.927 1.00 87.75 388 VAL A CA 1
ATOM 2931 C C . VAL A 1 388 ? -2.844 16.254 12.938 1.00 87.75 388 VAL A C 1
ATOM 2933 O O . VAL A 1 388 ? -1.639 16.051 13.083 1.00 87.75 388 VAL A O 1
ATOM 2936 N N . HIS A 1 389 ? -3.344 17.475 12.825 1.00 89.81 389 HIS A N 1
ATOM 2937 C CA . HIS A 1 389 ? -2.547 18.697 12.835 1.00 89.81 389 HIS A CA 1
ATOM 2938 C C . HIS A 1 389 ? -3.143 19.729 13.792 1.00 89.81 389 HIS A C 1
ATOM 2940 O O . HIS A 1 389 ? -4.262 19.598 14.293 1.00 89.81 389 HIS A O 1
ATOM 2946 N N . THR A 1 390 ? -2.362 20.763 14.081 1.00 93.62 390 THR A N 1
ATOM 2947 C CA . THR A 1 390 ? -2.828 21.916 14.847 1.00 93.62 390 THR A CA 1
ATOM 2948 C C . THR A 1 390 ? -3.662 22.846 13.968 1.00 93.62 390 THR A C 1
ATOM 2950 O O . THR A 1 390 ? -3.414 22.988 12.772 1.00 93.62 390 THR A O 1
ATOM 2953 N N . ASN A 1 391 ? -4.591 23.581 14.576 1.00 91.62 391 ASN A N 1
ATOM 2954 C CA . ASN A 1 391 ? -5.398 24.612 13.911 1.00 91.62 391 ASN A CA 1
ATOM 2955 C C . ASN A 1 391 ? -4.616 25.925 13.707 1.00 91.62 391 ASN A C 1
ATOM 2957 O O . ASN A 1 391 ? -5.193 27.011 13.618 1.00 91.62 391 ASN A O 1
ATOM 2961 N N . THR A 1 392 ? -3.286 25.853 13.635 1.00 89.00 392 THR A N 1
ATOM 2962 C CA . THR A 1 392 ? -2.442 26.993 13.271 1.00 89.00 392 THR A CA 1
ATOM 2963 C C . THR A 1 392 ? -2.379 27.121 11.753 1.00 89.00 392 THR A C 1
ATOM 2965 O O . THR A 1 392 ? -2.448 26.127 11.035 1.00 89.00 392 THR A O 1
ATOM 2968 N N . MET A 1 393 ? -2.244 28.344 11.238 1.00 82.25 393 MET A N 1
ATOM 2969 C CA . MET A 1 393 ? -2.177 28.575 9.785 1.00 82.25 393 MET A CA 1
ATOM 2970 C C . MET A 1 393 ? -0.950 27.922 9.128 1.00 82.25 393 MET A C 1
ATOM 2972 O O . MET A 1 393 ? -0.951 27.698 7.928 1.00 82.25 393 MET A O 1
ATOM 2976 N N . SER A 1 394 ? 0.110 27.652 9.896 1.00 83.00 394 SER A N 1
ATOM 2977 C CA . SER A 1 394 ? 1.350 27.046 9.400 1.00 83.00 394 SER A CA 1
ATOM 2978 C C . SER A 1 394 ? 1.303 25.522 9.287 1.00 83.00 394 SER A C 1
ATOM 2980 O O . SER A 1 394 ? 2.216 24.947 8.706 1.00 83.00 394 SER A O 1
ATOM 2982 N N . ASP A 1 395 ? 0.307 24.876 9.894 1.00 83.62 395 ASP A N 1
ATOM 2983 C CA . ASP A 1 395 ? 0.205 23.411 9.966 1.00 83.62 395 ASP A CA 1
ATOM 2984 C C . ASP A 1 395 ? -1.075 22.862 9.312 1.00 83.62 395 ASP A C 1
ATOM 2986 O O . ASP A 1 395 ? -1.183 21.658 9.097 1.00 83.62 395 ASP A O 1
ATOM 2990 N N . GLN A 1 396 ? -2.021 23.746 8.979 1.00 82.94 396 GLN A N 1
ATOM 2991 C CA . GLN A 1 396 ? -3.175 23.450 8.130 1.00 82.94 396 GLN A CA 1
ATOM 2992 C C . GLN A 1 396 ? -2.791 23.480 6.651 1.00 82.94 396 GLN A C 1
ATOM 2994 O O . GLN A 1 396 ? -2.019 24.343 6.226 1.00 82.94 396 GLN A O 1
ATOM 2999 N N . ASP A 1 397 ? -3.408 22.603 5.861 1.00 78.38 397 ASP A N 1
ATOM 3000 C CA . ASP A 1 397 ? -3.429 22.734 4.408 1.00 78.38 397 ASP A CA 1
ATOM 3001 C C . ASP A 1 397 ? -4.633 23.603 3.984 1.00 78.38 397 ASP A C 1
ATOM 3003 O O . ASP A 1 397 ? -5.780 23.163 4.081 1.00 78.38 397 ASP A O 1
ATOM 3007 N N . PRO A 1 398 ? -4.419 24.836 3.485 1.00 75.19 398 PRO A N 1
ATOM 3008 C CA . PRO A 1 398 ? -5.507 25.717 3.055 1.00 75.19 398 PRO A CA 1
ATOM 3009 C C . PRO A 1 398 ? -6.239 25.230 1.791 1.00 75.19 398 PRO A C 1
ATOM 3011 O O . PRO A 1 398 ? -7.203 25.872 1.355 1.00 75.19 398 PRO A O 1
ATOM 3014 N N . HIS A 1 399 ? -5.764 24.155 1.161 1.00 73.69 399 HIS A N 1
ATOM 3015 C CA . HIS A 1 399 ? -6.376 23.528 -0.004 1.00 73.69 399 HIS A CA 1
ATOM 3016 C C . HIS A 1 399 ? -7.082 22.210 0.319 1.00 73.69 399 HIS A C 1
ATOM 3018 O O . HIS A 1 399 ? -7.748 21.678 -0.572 1.00 73.69 399 HIS A O 1
ATOM 3024 N N . SER A 1 400 ? -6.979 21.703 1.553 1.00 79.94 400 SER A N 1
ATOM 3025 C CA . SER A 1 400 ? -7.648 20.459 1.914 1.00 79.94 400 SER A CA 1
ATOM 3026 C C . SER A 1 400 ? -9.153 20.654 2.061 1.00 79.94 400 SER A C 1
ATOM 3028 O O . SER A 1 400 ? -9.646 21.507 2.798 1.00 79.94 400 SER A O 1
ATOM 3030 N N . ASP A 1 401 ? -9.887 19.788 1.369 1.00 80.94 401 ASP A N 1
ATOM 3031 C CA . ASP A 1 401 ? -11.336 19.658 1.478 1.00 80.94 401 ASP A CA 1
ATOM 3032 C C . ASP A 1 401 ? -11.752 18.564 2.475 1.00 80.94 401 ASP A C 1
ATOM 3034 O O . ASP A 1 401 ? -12.946 18.306 2.645 1.00 80.94 401 ASP A O 1
A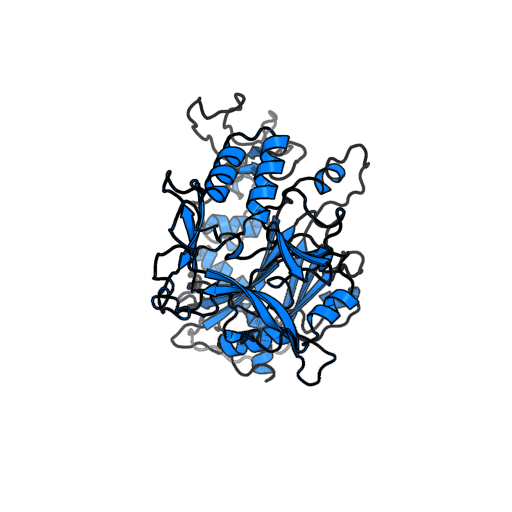TOM 3038 N N . TYR A 1 402 ? -10.768 17.930 3.117 1.00 87.38 402 TYR A N 1
ATOM 3039 C CA . TYR A 1 402 ? -10.910 16.741 3.954 1.00 87.38 402 TYR A CA 1
ATOM 3040 C C . TYR A 1 402 ? -10.491 16.991 5.411 1.00 87.38 402 TYR A C 1
ATOM 3042 O O . TYR A 1 402 ? -10.211 16.038 6.143 1.00 87.38 402 TYR A O 1
ATOM 3050 N N . ASP A 1 403 ? -10.440 18.254 5.831 1.00 88.75 403 ASP A N 1
ATOM 3051 C CA . ASP A 1 403 ? -10.084 18.642 7.193 1.00 88.75 403 ASP A CA 1
ATOM 3052 C C . ASP A 1 403 ? -11.321 18.649 8.108 1.00 88.75 403 ASP A C 1
ATOM 3054 O O . ASP A 1 403 ? -12.311 19.350 7.866 1.00 88.75 403 ASP A O 1
ATOM 3058 N N . LEU A 1 404 ? -11.274 17.827 9.156 1.00 92.06 404 LEU A N 1
ATOM 3059 C CA . LEU A 1 404 ? -12.349 17.640 10.120 1.00 92.06 404 LEU A CA 1
ATOM 3060 C C . LEU A 1 404 ? -11.859 17.960 11.530 1.00 92.06 404 LEU A C 1
ATOM 3062 O O . LEU A 1 404 ? -10.868 17.404 11.998 1.00 92.06 404 LEU A O 1
ATOM 3066 N N . ASN A 1 405 ? -12.596 18.800 12.259 1.00 91.75 405 ASN A N 1
ATOM 3067 C CA . ASN A 1 405 ? -12.227 19.120 13.634 1.00 91.75 405 ASN A CA 1
ATOM 3068 C C . ASN A 1 405 ? -12.230 17.865 14.523 1.00 91.75 405 ASN A C 1
ATOM 3070 O O . ASN A 1 405 ? -13.237 17.164 14.610 1.00 91.75 405 ASN A O 1
ATOM 3074 N N . LEU A 1 406 ? -11.106 17.619 15.201 1.00 92.50 406 LEU A N 1
ATOM 3075 C CA . LEU A 1 406 ? -10.944 16.513 16.142 1.00 92.50 406 LEU A CA 1
ATOM 3076 C C . LEU A 1 406 ? -11.225 16.973 17.567 1.00 92.50 406 LEU A C 1
ATOM 3078 O O . LEU A 1 406 ? -11.905 16.283 18.313 1.00 92.50 406 LEU A O 1
ATOM 3082 N N . ASP A 1 407 ? -10.680 18.124 17.960 1.00 92.31 407 ASP A N 1
ATOM 3083 C CA . ASP A 1 407 ? -10.883 18.700 19.284 1.00 92.31 407 ASP A CA 1
ATOM 3084 C C . ASP A 1 407 ? -10.701 20.221 19.228 1.00 92.31 407 ASP A C 1
ATOM 3086 O O . ASP A 1 407 ? -9.614 20.732 18.944 1.00 92.31 407 ASP A O 1
ATOM 3090 N N . HIS A 1 408 ? -11.780 20.959 19.482 1.00 87.12 408 HIS A N 1
ATOM 3091 C CA . HIS A 1 408 ? -11.769 22.418 19.438 1.00 87.12 408 HIS A CA 1
ATOM 3092 C C . HIS A 1 408 ? -10.909 23.039 20.551 1.00 87.12 408 HIS A C 1
ATOM 3094 O O . HIS A 1 408 ? -10.216 24.026 20.308 1.00 87.12 408 HIS A O 1
ATOM 3100 N N . ASP A 1 409 ? -10.912 22.461 21.753 1.00 89.62 409 ASP A N 1
ATOM 3101 C CA . ASP A 1 409 ? -10.220 23.023 22.918 1.00 89.62 409 ASP A CA 1
ATOM 3102 C C . ASP A 1 409 ? -8.710 22.776 22.848 1.00 89.62 409 ASP A C 1
ATOM 3104 O O . ASP A 1 409 ? -7.910 23.621 23.254 1.00 89.62 409 ASP A O 1
ATOM 3108 N N . LEU A 1 410 ? -8.306 21.636 22.282 1.00 91.75 410 LEU A N 1
ATOM 3109 C CA . LEU A 1 410 ? -6.904 21.334 21.988 1.00 91.75 410 LEU A CA 1
ATOM 3110 C C . LEU A 1 410 ? -6.408 21.998 20.700 1.00 91.75 410 LEU A C 1
ATOM 3112 O O . LEU A 1 410 ? -5.199 21.984 20.443 1.00 91.75 410 LEU A O 1
ATOM 3116 N N . GLY A 1 411 ? -7.320 22.565 19.904 1.00 94.00 411 GLY A N 1
ATOM 3117 C CA . GLY A 1 411 ? -7.023 23.162 18.609 1.00 94.00 411 GLY A CA 1
ATOM 3118 C C . GLY A 1 411 ? -6.452 22.143 17.628 1.00 94.00 411 GLY A C 1
ATOM 3119 O O . GLY A 1 411 ? -5.439 22.431 16.992 1.00 94.00 411 GLY A O 1
ATOM 3120 N N . LEU A 1 412 ? -7.057 20.954 17.555 1.00 95.50 412 LEU A N 1
ATOM 3121 C CA . LEU A 1 412 ? -6.639 19.865 16.674 1.00 95.50 412 LEU A CA 1
ATOM 3122 C C . LEU A 1 412 ? -7.718 19.526 15.649 1.00 95.50 412 LEU A C 1
ATOM 3124 O O . LEU A 1 412 ? -8.908 19.480 15.979 1.00 95.50 412 LEU A O 1
ATOM 3128 N N . SER A 1 413 ? -7.275 19.203 14.440 1.00 94.69 413 SER A N 1
ATOM 3129 C CA . SER A 1 413 ? -8.116 18.682 13.361 1.00 94.69 413 SER A CA 1
ATOM 3130 C C . SER A 1 413 ? -7.415 17.525 12.649 1.00 94.69 413 SER A C 1
ATOM 3132 O O . SER A 1 413 ? -6.227 17.283 12.874 1.00 94.69 413 SER A O 1
ATOM 3134 N N . VAL A 1 414 ? -8.178 16.737 11.898 1.00 93.38 414 VAL A N 1
ATOM 3135 C CA . VAL A 1 414 ? -7.727 15.561 11.153 1.00 93.38 414 VAL A CA 1
ATOM 3136 C C . VAL A 1 414 ? -7.936 15.833 9.675 1.00 93.38 414 VAL A C 1
ATOM 3138 O O . VAL A 1 414 ? -9.076 15.921 9.221 1.00 93.38 414 VAL A O 1
ATOM 3141 N N . ASP A 1 415 ? -6.842 15.835 8.924 1.00 89.88 415 ASP A N 1
ATOM 3142 C CA . ASP A 1 415 ? -6.865 15.990 7.477 1.00 89.88 415 ASP A CA 1
ATOM 3143 C C . ASP A 1 415 ? -6.667 14.645 6.768 1.00 89.88 415 ASP A C 1
ATOM 3145 O O . ASP A 1 415 ? -5.627 13.988 6.891 1.00 89.88 415 ASP A O 1
ATOM 3149 N N . ALA A 1 416 ? -7.674 14.222 6.007 1.00 85.75 416 ALA A N 1
ATOM 3150 C CA . ALA A 1 416 ? -7.659 12.964 5.267 1.00 85.75 416 ALA A CA 1
ATOM 3151 C C . ALA A 1 416 ? -7.145 13.091 3.814 1.00 85.75 416 ALA A C 1
ATOM 3153 O O . ALA A 1 416 ? -7.194 12.107 3.072 1.00 85.75 416 ALA A O 1
ATOM 3154 N N . ALA A 1 417 ? -6.641 14.259 3.390 1.00 77.88 417 ALA A N 1
ATOM 3155 C CA . ALA A 1 417 ? -6.217 14.508 2.008 1.00 77.88 417 ALA A CA 1
ATOM 3156 C C . ALA A 1 417 ? -5.091 13.574 1.535 1.00 77.88 417 ALA A C 1
ATOM 3158 O O . ALA A 1 417 ? -5.179 13.012 0.441 1.00 77.88 417 ALA A O 1
ATOM 3159 N N . LEU A 1 418 ? -4.060 13.390 2.370 1.00 68.12 418 LEU A N 1
ATOM 3160 C CA . LEU A 1 418 ? -2.841 12.644 2.021 1.00 68.12 418 LEU A CA 1
ATOM 3161 C C . LEU A 1 418 ? -2.756 11.254 2.666 1.00 68.12 418 LEU A C 1
ATOM 3163 O O . LEU A 1 418 ? -2.102 10.369 2.128 1.00 68.12 418 LEU A O 1
ATOM 3167 N N . SER A 1 419 ? -3.418 11.041 3.807 1.00 65.75 419 SER A N 1
ATOM 3168 C CA . SER A 1 419 ? -3.304 9.792 4.579 1.00 65.75 419 SER A CA 1
ATOM 3169 C C . SER A 1 419 ? -4.642 9.320 5.161 1.00 65.75 419 SER A C 1
ATOM 3171 O O . SER A 1 419 ? -4.703 8.860 6.302 1.00 65.75 419 SER A O 1
ATOM 3173 N N . GLY A 1 420 ? -5.728 9.517 4.410 1.00 70.94 420 GLY A N 1
ATOM 3174 C CA . GLY A 1 420 ? -7.081 9.123 4.798 1.00 70.94 420 GLY A CA 1
ATOM 3175 C C . GLY A 1 420 ? -7.497 7.720 4.362 1.00 70.94 420 GLY A C 1
ATOM 3176 O O . GLY A 1 420 ? -6.852 7.089 3.527 1.00 70.94 420 GLY A O 1
ATOM 3177 N N . ASN A 1 421 ? -8.626 7.259 4.896 1.00 79.94 421 ASN A N 1
ATOM 3178 C CA . ASN A 1 421 ? -9.289 6.004 4.530 1.00 79.94 421 ASN A CA 1
ATOM 3179 C C . ASN A 1 421 ? -10.614 6.270 3.780 1.00 79.94 421 ASN A C 1
ATOM 3181 O O . ASN A 1 421 ? -10.874 7.388 3.339 1.00 79.94 421 ASN A O 1
ATOM 3185 N N . GLU A 1 422 ? -11.469 5.259 3.613 1.00 85.62 422 GLU A N 1
ATOM 3186 C CA . GLU A 1 422 ? -12.667 5.305 2.758 1.00 85.62 422 GLU A CA 1
ATOM 3187 C C . GLU A 1 422 ? -13.667 6.402 3.143 1.00 85.62 422 GLU A C 1
ATOM 3189 O O . GLU A 1 422 ? -14.365 6.944 2.285 1.00 85.62 422 GLU A O 1
ATOM 3194 N N . THR A 1 423 ? -13.713 6.783 4.421 1.00 90.56 423 THR A N 1
ATOM 3195 C CA . THR A 1 423 ? -14.637 7.807 4.927 1.00 90.56 423 THR A CA 1
ATOM 3196 C C . THR A 1 423 ? -14.372 9.202 4.369 1.00 90.56 423 THR A C 1
ATOM 3198 O O . THR A 1 423 ? -15.254 10.056 4.459 1.00 90.56 423 THR A O 1
ATOM 3201 N N . ARG A 1 424 ? -13.217 9.451 3.735 1.00 89.00 424 ARG A N 1
ATOM 3202 C CA . ARG A 1 424 ? -12.980 10.693 2.978 1.00 89.00 424 ARG A CA 1
ATOM 3203 C C . ARG A 1 424 ? -13.944 10.863 1.796 1.00 89.00 424 ARG A C 1
ATOM 3205 O O . ARG A 1 424 ? -14.120 11.971 1.313 1.00 89.00 424 ARG A O 1
ATOM 3212 N N . CYS A 1 425 ? -14.557 9.777 1.319 1.00 93.00 425 CYS A N 1
ATOM 3213 C CA . CYS A 1 425 ? -15.520 9.782 0.214 1.00 93.00 425 CYS A CA 1
ATOM 3214 C C . CYS A 1 425 ? -16.978 9.961 0.680 1.00 93.00 425 CYS A C 1
ATOM 3216 O O . CYS A 1 425 ? -17.901 9.706 -0.091 1.00 93.00 425 CYS A O 1
ATOM 3218 N N . THR A 1 426 ? -17.205 10.338 1.943 1.00 94.00 426 THR A N 1
ATOM 3219 C CA . THR A 1 426 ? -18.557 10.564 2.475 1.00 94.00 426 THR A CA 1
ATOM 3220 C C . THR A 1 426 ? -19.064 11.930 2.025 1.00 94.00 426 THR A C 1
ATOM 3222 O O . THR A 1 426 ? -18.452 12.937 2.374 1.00 94.00 426 THR A O 1
ATOM 3225 N N . ASN A 1 427 ? -20.181 11.980 1.298 1.00 95.31 427 ASN A N 1
ATOM 3226 C CA . ASN A 1 427 ? -20.721 13.218 0.725 1.00 95.31 427 ASN A CA 1
ATOM 3227 C C . ASN A 1 427 ? -21.741 13.918 1.641 1.00 95.31 427 ASN A C 1
ATOM 3229 O O . ASN A 1 427 ? -22.373 13.293 2.501 1.00 95.31 427 ASN A O 1
ATOM 3233 N N . ASP A 1 428 ? -21.917 15.230 1.451 1.00 94.19 428 ASP A N 1
ATOM 3234 C CA . ASP A 1 428 ? -23.019 15.976 2.071 1.00 94.19 428 ASP A CA 1
ATOM 3235 C C . ASP A 1 428 ? -24.346 15.576 1.423 1.00 94.19 428 ASP A C 1
ATOM 3237 O O . ASP A 1 428 ? -24.448 15.520 0.205 1.00 94.19 428 ASP A O 1
ATOM 3241 N N . TYR A 1 429 ? -25.378 15.340 2.228 1.00 94.50 429 TYR A N 1
ATOM 3242 C CA . TYR A 1 429 ? -26.693 14.898 1.763 1.00 94.50 429 TYR A CA 1
ATOM 3243 C C . TYR A 1 429 ? -27.423 15.884 0.838 1.00 94.50 429 TYR A C 1
ATOM 3245 O O . TYR A 1 429 ? -28.353 15.485 0.131 1.00 94.50 429 TYR A O 1
ATOM 3253 N N . ARG A 1 430 ? -27.082 17.174 0.884 1.00 90.12 430 ARG A N 1
ATOM 3254 C CA . ARG A 1 430 ? -27.824 18.226 0.185 1.00 90.12 430 ARG A CA 1
ATOM 3255 C C . ARG A 1 430 ? -27.709 18.083 -1.322 1.00 90.12 430 ARG A C 1
ATOM 3257 O O . ARG A 1 430 ? -26.623 17.951 -1.869 1.00 90.12 430 ARG A O 1
ATOM 3264 N N . GLY A 1 431 ? -28.854 18.134 -1.997 1.00 87.94 431 GLY A N 1
ATOM 3265 C CA . GLY A 1 431 ? -28.947 17.877 -3.435 1.00 87.94 431 GLY A CA 1
ATOM 3266 C C . GLY A 1 431 ? -28.981 16.390 -3.809 1.00 87.94 431 GLY A C 1
ATOM 3267 O O . GLY A 1 431 ? -29.159 16.088 -4.982 1.00 87.94 431 GLY A O 1
ATOM 3268 N N . ILE A 1 432 ? -28.875 15.476 -2.835 1.00 92.19 432 ILE A N 1
ATOM 3269 C CA . ILE A 1 432 ? -28.901 14.017 -3.047 1.00 92.19 432 ILE A CA 1
ATOM 3270 C C . ILE A 1 432 ? -30.103 13.390 -2.328 1.00 92.19 432 ILE A C 1
ATOM 3272 O O . ILE A 1 432 ? -30.836 12.580 -2.894 1.00 92.19 432 ILE A O 1
ATOM 3276 N N . ALA A 1 433 ? -30.338 13.786 -1.075 1.00 91.12 433 ALA A N 1
ATOM 3277 C CA . ALA A 1 433 ? -31.409 13.274 -0.229 1.00 91.12 433 ALA A CA 1
ATOM 3278 C C . ALA A 1 433 ? -32.097 14.397 0.565 1.00 91.12 433 ALA A C 1
ATOM 3280 O O . ALA A 1 433 ? -31.555 15.478 0.761 1.00 91.12 433 ALA A O 1
ATOM 3281 N N . GLU A 1 434 ? -33.298 14.122 1.087 1.00 89.69 434 GLU A N 1
ATOM 3282 C CA . GLU A 1 434 ? -34.046 15.070 1.938 1.00 89.69 434 GLU A CA 1
ATOM 3283 C C . GLU A 1 434 ? -33.342 15.334 3.284 1.00 89.69 434 GLU A C 1
ATOM 3285 O O . GLU A 1 434 ? -33.526 16.370 3.917 1.00 89.69 434 GLU A O 1
ATOM 3290 N N . ARG A 1 435 ? -32.562 14.363 3.769 1.00 90.69 435 ARG A N 1
ATOM 3291 C CA . ARG A 1 435 ? -31.896 14.398 5.076 1.00 90.69 435 ARG A CA 1
ATOM 3292 C C . ARG A 1 435 ? -30.665 13.494 5.072 1.00 90.69 435 ARG A C 1
ATOM 3294 O O . ARG A 1 435 ? -30.694 12.478 4.375 1.00 90.69 435 ARG A O 1
ATOM 3301 N N . PRO A 1 436 ? -29.655 13.775 5.912 1.00 94.81 436 PRO A N 1
ATOM 3302 C CA . PRO A 1 436 ? -28.543 12.855 6.091 1.00 94.81 436 PRO A CA 1
ATOM 3303 C C . PRO A 1 436 ? -29.035 11.535 6.696 1.00 94.81 436 PRO A C 1
ATOM 3305 O O . PRO A 1 436 ? -30.066 11.483 7.391 1.00 94.81 436 PRO A O 1
ATOM 3308 N N . ASN A 1 437 ? -28.291 10.466 6.426 1.00 96.31 437 ASN A N 1
ATOM 3309 C CA . ASN A 1 437 ? -28.508 9.132 6.988 1.00 96.31 437 ASN A CA 1
ATOM 3310 C C . ASN A 1 437 ? -27.355 8.686 7.910 1.00 96.31 437 ASN A C 1
ATOM 3312 O O . ASN A 1 437 ? -27.553 7.773 8.714 1.00 96.31 437 ASN A O 1
ATOM 3316 N N . ALA A 1 438 ? -26.227 9.397 7.887 1.00 97.25 438 ALA A N 1
ATOM 3317 C CA . ALA A 1 438 ? -25.075 9.202 8.752 1.00 97.25 438 ALA A CA 1
ATOM 3318 C C . ALA A 1 438 ? -24.587 10.527 9.367 1.00 97.25 438 ALA A C 1
ATOM 3320 O O . ALA A 1 438 ? -25.037 11.613 8.994 1.00 97.25 438 ALA A O 1
ATOM 3321 N N . GLU A 1 439 ? -23.681 10.442 10.337 1.00 96.38 439 GLU A N 1
ATOM 3322 C CA . GLU A 1 439 ? -23.030 11.594 10.965 1.00 96.38 439 GLU A CA 1
ATOM 3323 C C . GLU A 1 439 ? -21.590 11.282 11.379 1.00 96.38 439 GLU A C 1
ATOM 3325 O O . GLU A 1 439 ? -21.267 10.138 11.708 1.00 96.38 439 GLU A O 1
ATOM 3330 N N . PHE A 1 440 ? -20.747 12.316 11.404 1.00 95.69 440 PHE A N 1
ATOM 3331 C CA . PHE A 1 440 ? -19.483 12.271 12.131 1.00 95.69 440 PHE A CA 1
ATOM 3332 C C . PHE A 1 440 ? -19.766 12.397 13.626 1.00 95.69 440 PHE A C 1
ATOM 3334 O O . PHE A 1 440 ? -20.480 13.307 14.053 1.00 95.69 440 PHE A O 1
ATOM 3341 N N . ARG A 1 441 ? -19.217 11.481 14.418 1.00 94.00 441 ARG A N 1
ATOM 3342 C CA . ARG A 1 441 ? -19.407 11.440 15.867 1.00 94.00 441 ARG A CA 1
ATOM 3343 C C . ARG A 1 441 ? -18.085 11.142 16.558 1.00 94.00 441 ARG A C 1
ATOM 3345 O O . ARG A 1 441 ? -17.326 10.281 16.108 1.00 94.00 441 ARG A O 1
ATOM 3352 N N . ASP A 1 442 ? -17.852 11.827 17.670 1.00 94.12 442 ASP A N 1
ATOM 3353 C CA . ASP A 1 442 ? -16.755 11.509 18.575 1.00 94.12 442 ASP A CA 1
ATOM 3354 C C . ASP A 1 442 ? -16.936 10.118 19.194 1.00 94.12 442 ASP A C 1
ATOM 3356 O O . ASP A 1 442 ? -18.037 9.700 19.572 1.00 94.12 442 ASP A O 1
ATOM 3360 N N . CYS A 1 443 ? -15.832 9.396 19.312 1.00 93.75 443 CYS A N 1
ATOM 3361 C CA . CYS A 1 443 ? -15.774 8.074 19.908 1.00 93.75 443 CYS A CA 1
ATOM 3362 C C . CYS A 1 443 ? -14.419 7.848 20.582 1.00 93.75 443 CYS A C 1
ATOM 3364 O O . CYS A 1 443 ? -13.496 8.657 20.465 1.00 93.75 443 CYS A O 1
ATOM 3366 N N . TYR A 1 444 ? -14.301 6.731 21.290 1.00 92.06 444 TYR A N 1
ATOM 3367 C CA . TYR A 1 444 ? -13.040 6.278 21.857 1.00 92.06 444 TYR A CA 1
ATOM 3368 C C . TYR A 1 444 ? -12.617 4.962 21.227 1.00 92.06 444 TYR A C 1
ATOM 3370 O O . TYR A 1 444 ? -13.423 4.039 21.115 1.00 92.06 444 TYR A O 1
ATOM 3378 N N . VAL A 1 445 ? -11.334 4.854 20.897 1.00 87.94 445 VAL A N 1
ATOM 3379 C CA . VAL A 1 445 ? -10.698 3.596 20.484 1.00 87.94 445 VAL A CA 1
ATOM 3380 C C . VAL A 1 445 ? -9.569 3.256 21.445 1.00 87.94 445 VAL A C 1
ATOM 3382 O O . VAL A 1 445 ? -9.020 4.143 22.107 1.00 87.94 445 VAL A O 1
ATOM 3385 N N . GLN A 1 446 ? -9.239 1.973 21.566 1.00 83.06 446 GLN A N 1
ATOM 3386 C CA . GLN A 1 446 ? -8.055 1.572 22.316 1.00 83.06 446 GLN A CA 1
ATOM 3387 C C . GLN A 1 446 ? -6.821 1.747 21.443 1.00 83.06 446 GLN A C 1
ATOM 3389 O O . GLN A 1 446 ? -6.791 1.281 20.313 1.00 83.06 446 GLN A O 1
ATOM 3394 N N . VAL A 1 447 ? -5.798 2.390 21.994 1.00 70.50 447 VAL A N 1
ATOM 3395 C CA . VAL A 1 447 ? -4.482 2.510 21.370 1.00 70.50 447 VAL A CA 1
ATOM 3396 C C . VAL A 1 447 ? -3.400 2.024 22.341 1.00 70.50 447 VAL A C 1
ATOM 3398 O O . VAL A 1 447 ? -3.572 2.149 23.565 1.00 70.50 447 VAL A O 1
ATOM 3401 N N . PRO A 1 448 ? -2.262 1.510 21.844 1.00 61.09 448 PRO A N 1
ATOM 3402 C CA . PRO A 1 448 ? -1.178 1.041 22.699 1.00 61.09 448 PRO A CA 1
ATOM 3403 C C . PRO A 1 448 ? -0.649 2.110 23.670 1.00 61.09 448 PRO A C 1
ATOM 3405 O O . PRO A 1 448 ? -0.489 3.291 23.348 1.00 61.09 448 PRO A O 1
ATOM 3408 N N . CYS A 1 449 ? -0.344 1.694 24.898 1.00 64.31 449 CYS A N 1
ATOM 3409 C CA . CYS A 1 449 ? 0.251 2.527 25.934 1.00 64.31 449 CYS A CA 1
ATOM 3410 C C . CYS A 1 449 ? 1.130 1.709 26.887 1.00 64.31 449 CYS A C 1
ATOM 3412 O O . CYS A 1 449 ? 0.647 1.146 27.869 1.00 64.31 449 CYS A O 1
ATOM 3414 N N . ALA A 1 450 ? 2.449 1.764 26.682 1.00 57.81 450 ALA A N 1
ATOM 3415 C CA . ALA A 1 450 ? 3.434 1.092 27.538 1.00 57.81 450 ALA A CA 1
ATOM 3416 C C . ALA A 1 450 ? 3.415 1.551 29.015 1.00 57.81 450 ALA A C 1
ATOM 3418 O O . ALA A 1 450 ? 3.948 0.874 29.887 1.00 57.81 450 ALA A O 1
ATOM 3419 N N . LYS A 1 451 ? 2.804 2.708 29.318 1.00 65.50 451 LYS A N 1
ATOM 3420 C CA . LYS A 1 451 ? 2.689 3.243 30.688 1.00 65.50 451 LYS A CA 1
ATOM 3421 C C . LYS A 1 451 ? 1.513 2.651 31.477 1.00 65.50 451 LYS A C 1
ATOM 3423 O O . LYS A 1 451 ? 1.425 2.882 32.681 1.00 65.50 451 LYS A O 1
ATOM 3428 N N . ARG A 1 452 ? 0.574 1.956 30.823 1.00 66.50 452 ARG A N 1
ATOM 3429 C CA . ARG A 1 452 ? -0.605 1.349 31.463 1.00 66.50 452 ARG A CA 1
ATOM 3430 C C . ARG A 1 452 ? -0.374 -0.148 31.647 1.00 66.50 452 ARG A C 1
ATOM 3432 O O . ARG A 1 452 ? 0.159 -0.804 30.765 1.00 66.50 452 ARG A O 1
ATOM 3439 N N . SER A 1 453 ? -0.833 -0.699 32.769 1.00 60.84 453 SER A N 1
ATOM 3440 C CA . SER A 1 453 ? -0.726 -2.138 33.057 1.00 60.84 453 SER A CA 1
ATOM 3441 C C . SER A 1 453 ? -1.503 -3.017 32.072 1.00 60.84 453 SER A C 1
ATOM 3443 O O . SER A 1 453 ? -1.122 -4.157 31.852 1.00 60.84 453 SER A O 1
ATOM 3445 N N . SER A 1 454 ? -2.569 -2.487 31.467 1.00 62.41 454 SER A N 1
ATOM 3446 C CA . SER A 1 454 ? -3.327 -3.131 30.388 1.00 62.41 454 SER A CA 1
ATOM 3447 C C . SER A 1 454 ? -2.614 -3.102 29.033 1.00 62.41 454 SER A C 1
ATOM 3449 O O . SER A 1 454 ? -3.144 -3.651 28.077 1.00 62.41 454 SER A O 1
ATOM 3451 N N . GLY A 1 455 ? -1.494 -2.382 28.905 1.00 65.25 455 GLY A N 1
ATOM 3452 C CA . GLY A 1 455 ? -0.835 -2.123 27.622 1.00 65.25 455 GLY A CA 1
ATOM 3453 C C . GLY A 1 455 ? -1.617 -1.204 26.676 1.00 65.25 455 GLY A C 1
ATOM 3454 O O . GLY A 1 455 ? -1.102 -0.861 25.621 1.00 65.25 455 GLY A O 1
ATOM 3455 N N . MET A 1 456 ? -2.820 -0.761 27.058 1.00 73.44 456 MET A N 1
ATOM 3456 C CA . MET A 1 456 ? -3.751 0.006 26.221 1.00 73.44 456 MET A CA 1
ATOM 3457 C C . MET A 1 456 ? -4.283 1.240 26.960 1.00 73.44 456 MET A C 1
ATOM 3459 O O . MET A 1 456 ? -4.443 1.229 28.186 1.00 73.44 456 MET A O 1
ATOM 3463 N N . LYS A 1 457 ? -4.600 2.299 26.215 1.00 77.38 457 LYS A N 1
ATOM 3464 C CA . LYS A 1 457 ? -5.321 3.495 26.684 1.00 77.38 457 LYS A CA 1
ATOM 3465 C C . LYS A 1 457 ? -6.460 3.817 25.714 1.00 77.38 457 LYS A C 1
ATOM 3467 O O . LYS A 1 457 ? -6.377 3.468 24.545 1.00 77.38 457 LYS A O 1
ATOM 3472 N N . TRP A 1 458 ? -7.492 4.505 26.189 1.00 84.12 458 TRP A N 1
ATOM 3473 C CA . TRP A 1 458 ? -8.509 5.072 25.305 1.00 84.12 458 TRP A CA 1
ATOM 3474 C C . TRP A 1 458 ? -8.003 6.380 24.706 1.00 84.12 458 TRP A C 1
ATOM 3476 O O . TRP A 1 458 ? -7.373 7.170 25.408 1.00 84.12 458 TRP A O 1
ATOM 3486 N N . GLU A 1 459 ? -8.271 6.601 23.427 1.00 87.75 459 GLU A N 1
ATOM 3487 C CA . GLU A 1 459 ? -7.946 7.834 22.716 1.00 87.75 459 GLU A CA 1
ATOM 3488 C C . GLU A 1 459 ? -9.163 8.303 21.920 1.00 87.75 459 GLU A C 1
ATOM 3490 O O . GLU A 1 459 ? -9.855 7.492 21.298 1.00 87.75 459 GLU A O 1
ATOM 3495 N N . ARG A 1 460 ? -9.458 9.604 22.009 1.00 92.00 460 ARG A N 1
ATOM 3496 C CA . ARG A 1 460 ? -10.542 10.260 21.276 1.00 92.00 460 ARG A CA 1
ATOM 3497 C C . ARG A 1 460 ? -10.290 10.152 19.779 1.00 92.00 460 ARG A C 1
ATOM 3499 O O . ARG A 1 460 ? -9.190 10.458 19.327 1.00 92.00 460 ARG A O 1
ATOM 3506 N N . ARG A 1 461 ? -11.328 9.788 19.029 1.00 92.69 461 ARG A N 1
ATOM 3507 C CA . ARG A 1 461 ? -11.364 9.717 17.564 1.00 92.69 461 ARG A CA 1
ATOM 3508 C C . ARG A 1 461 ? -12.687 10.244 17.033 1.00 92.69 461 ARG A C 1
ATOM 3510 O O . ARG A 1 461 ? -13.661 10.332 17.776 1.00 92.69 461 ARG A O 1
ATOM 3517 N N . VAL A 1 462 ? -12.734 10.519 15.734 1.00 94.12 462 VAL A N 1
ATOM 3518 C CA . VAL A 1 462 ? -13.984 10.784 15.015 1.00 94.12 462 VAL A CA 1
ATOM 3519 C C . VAL A 1 462 ? -14.276 9.612 14.087 1.00 94.12 462 VAL A C 1
ATOM 3521 O O . VAL A 1 462 ? -13.370 9.042 13.483 1.00 94.12 462 VAL A O 1
ATOM 3524 N N . ALA A 1 463 ? -15.542 9.227 13.988 1.00 94.25 463 ALA A N 1
ATOM 3525 C CA . ALA A 1 463 ? -15.979 8.149 13.115 1.00 94.25 463 ALA A CA 1
ATOM 3526 C C . ALA A 1 463 ? -17.312 8.473 12.452 1.00 94.25 463 ALA A C 1
ATOM 3528 O O . ALA A 1 463 ? -18.060 9.334 12.918 1.00 94.25 463 ALA A O 1
ATOM 3529 N N . VAL A 1 464 ? -17.624 7.746 11.386 1.00 96.06 464 VAL A N 1
ATOM 3530 C CA . VAL A 1 464 ? -18.932 7.795 10.739 1.00 96.06 464 VAL A CA 1
ATOM 3531 C C . VAL A 1 464 ? -19.858 6.785 11.415 1.00 96.06 464 VAL A C 1
ATOM 3533 O O . VAL A 1 464 ? -19.529 5.602 11.542 1.00 96.06 464 VAL A O 1
ATOM 3536 N N . PHE A 1 465 ? -21.031 7.251 11.833 1.00 97.06 465 PHE A N 1
ATOM 3537 C CA . PHE A 1 465 ? -22.104 6.433 12.397 1.00 97.06 465 PHE A CA 1
ATOM 3538 C C . PHE A 1 465 ? -23.380 6.598 11.587 1.00 97.06 465 PHE A C 1
ATOM 3540 O O . PHE A 1 465 ? -23.661 7.675 11.062 1.00 97.06 465 PHE A O 1
ATOM 3547 N N . VAL A 1 466 ? -24.209 5.557 11.553 1.00 97.19 466 VAL A N 1
ATOM 3548 C CA . VAL A 1 466 ? -25.592 5.702 11.093 1.00 97.19 466 VAL A CA 1
ATOM 3549 C C . VAL A 1 466 ? -26.350 6.559 12.101 1.00 97.19 466 VAL A C 1
ATOM 3551 O O . VAL A 1 466 ? -26.283 6.322 13.309 1.00 97.19 466 VAL A O 1
ATOM 3554 N N . LEU A 1 467 ? -27.130 7.527 11.620 1.00 94.75 467 LEU A N 1
ATOM 3555 C CA . LEU A 1 467 ? -27.945 8.360 12.499 1.00 94.75 467 LEU A CA 1
ATOM 3556 C C . LEU A 1 467 ? -28.895 7.508 13.346 1.00 94.75 467 LEU A C 1
ATOM 3558 O O . LEU A 1 467 ? -29.536 6.572 12.857 1.00 94.75 467 LEU A O 1
ATOM 3562 N N . SER A 1 468 ? -29.051 7.884 14.618 1.00 90.06 468 SER A N 1
ATOM 3563 C CA . SER A 1 468 ? -30.022 7.225 15.493 1.00 90.06 468 SER A CA 1
ATOM 3564 C C . SER A 1 468 ? -31.439 7.309 14.910 1.00 90.06 468 SER A C 1
ATOM 3566 O O . SER A 1 468 ? -31.791 8.245 14.179 1.00 90.06 468 SER A O 1
ATOM 3568 N N . ALA A 1 469 ? -32.302 6.360 15.289 1.00 87.12 469 ALA A N 1
ATOM 3569 C CA . ALA A 1 469 ? -33.696 6.313 14.834 1.00 87.12 469 ALA A CA 1
ATOM 3570 C C . ALA A 1 469 ? -34.484 7.612 15.133 1.00 87.12 469 ALA A C 1
ATOM 3572 O O . ALA A 1 469 ? -35.517 7.881 14.502 1.00 87.12 469 ALA A O 1
ATOM 3573 N N . GLY A 1 470 ? -33.976 8.421 16.073 1.00 83.31 470 GLY A N 1
ATOM 3574 C CA . GLY A 1 470 ? -34.586 9.635 16.591 1.00 83.31 470 GLY A CA 1
ATOM 3575 C C . GLY A 1 470 ? -35.803 9.337 17.467 1.00 83.31 470 GLY A C 1
ATOM 3576 O O . GLY A 1 470 ? -36.439 8.291 17.355 1.00 83.31 470 GLY A O 1
ATOM 3577 N N . LYS A 1 471 ? -36.193 10.294 18.316 1.00 77.56 471 LYS A N 1
ATOM 3578 C CA . LYS A 1 471 ? -37.347 10.137 19.229 1.00 77.56 471 LYS A CA 1
ATOM 3579 C C . LYS A 1 471 ? -38.671 9.851 18.502 1.00 77.56 471 LYS A C 1
ATOM 3581 O O . LYS A 1 471 ? -39.557 9.225 19.066 1.00 77.56 471 LYS A O 1
ATOM 3586 N N . ALA A 1 472 ? -38.796 10.299 17.251 1.00 75.38 472 ALA A N 1
ATOM 3587 C CA . ALA A 1 472 ? -39.973 10.096 16.406 1.00 75.38 472 ALA A CA 1
ATOM 3588 C C . ALA A 1 472 ? -39.890 8.844 15.504 1.00 75.38 472 ALA A C 1
ATOM 3590 O O . ALA A 1 472 ? -40.775 8.637 14.677 1.00 75.38 472 ALA A O 1
ATOM 3591 N N . GLY A 1 473 ? -38.814 8.047 15.586 1.00 74.31 473 GLY A N 1
ATOM 3592 C CA . GLY A 1 473 ? -38.647 6.803 14.820 1.00 74.31 473 GLY A CA 1
ATOM 3593 C C . GLY A 1 473 ? -38.542 6.969 13.297 1.00 74.31 473 GLY A C 1
ATOM 3594 O O . GLY A 1 473 ? -38.599 5.979 12.567 1.00 74.31 473 GLY A O 1
ATOM 3595 N N . LYS A 1 474 ? -38.385 8.201 12.794 1.00 71.88 474 LYS A N 1
ATOM 3596 C CA . LYS A 1 474 ? -38.337 8.509 11.353 1.00 71.88 474 LYS A CA 1
ATOM 3597 C C . LYS A 1 474 ? -37.112 7.918 10.642 1.00 71.88 474 LYS A C 1
ATOM 3599 O O . LYS A 1 474 ? -37.115 7.837 9.419 1.00 71.88 474 LYS A O 1
ATOM 3604 N N . ARG A 1 475 ? -36.081 7.505 11.391 1.00 78.50 475 ARG A N 1
ATOM 3605 C CA . ARG A 1 475 ? -34.831 6.926 10.861 1.00 78.50 475 ARG A CA 1
ATOM 3606 C C . ARG A 1 475 ? -34.628 5.461 11.264 1.00 78.50 475 ARG A C 1
ATOM 3608 O O . ARG A 1 475 ? -33.525 4.946 11.173 1.00 78.50 475 ARG A O 1
ATOM 3615 N N . LYS A 1 476 ? -35.691 4.769 11.695 1.00 79.88 476 LYS A N 1
ATOM 3616 C CA . LYS A 1 476 ? -35.631 3.369 12.169 1.00 79.88 476 LYS A CA 1
ATOM 3617 C C . LYS A 1 476 ? -35.115 2.356 11.139 1.00 79.88 476 LYS A C 1
ATOM 3619 O O . LYS A 1 476 ? -34.814 1.230 11.504 1.00 79.88 476 LYS A O 1
ATOM 3624 N N . THR A 1 477 ? -35.073 2.734 9.864 1.00 82.25 477 THR A N 1
ATOM 3625 C CA . THR A 1 477 ? -34.667 1.869 8.753 1.00 82.25 477 THR A CA 1
ATOM 3626 C C . THR A 1 477 ? -33.169 1.880 8.480 1.00 82.25 477 THR A C 1
ATOM 3628 O O . THR A 1 477 ? -32.762 1.136 7.601 1.00 82.25 477 THR A O 1
ATOM 3631 N N . GLY A 1 478 ? -32.379 2.718 9.166 1.00 92.56 478 GLY A N 1
ATOM 3632 C CA . GLY A 1 478 ? -30.929 2.817 8.959 1.00 92.56 478 GLY A CA 1
ATOM 3633 C C . GLY A 1 478 ? -30.544 3.188 7.522 1.00 92.56 478 GLY A C 1
ATOM 3634 O O . GLY A 1 478 ? -31.290 3.922 6.867 1.00 92.56 478 GLY A O 1
ATOM 3635 N N . VAL A 1 479 ? -29.406 2.664 7.056 1.00 96.69 479 VAL A N 1
ATOM 3636 C CA . VAL A 1 479 ? -28.926 2.757 5.662 1.00 96.69 479 VAL A CA 1
ATOM 3637 C C . VAL A 1 479 ? -29.081 1.388 5.008 1.00 96.69 479 VAL A C 1
ATOM 3639 O O . VAL A 1 479 ? -28.693 0.372 5.590 1.00 96.69 479 VAL A O 1
ATOM 3642 N N . LYS A 1 480 ? -29.698 1.306 3.832 1.00 96.62 480 LYS A N 1
ATOM 3643 C CA . LYS A 1 480 ? -29.868 0.021 3.133 1.00 96.62 480 LYS A CA 1
ATOM 3644 C C . LYS A 1 480 ? -28.649 -0.307 2.277 1.00 96.62 480 LYS A C 1
ATOM 3646 O O . LYS A 1 480 ? -27.923 0.583 1.853 1.00 96.62 480 LYS A O 1
ATOM 3651 N N . ALA A 1 481 ? -28.484 -1.591 1.962 1.00 96.62 481 ALA A N 1
ATOM 3652 C CA . ALA A 1 481 ? -27.500 -2.024 0.978 1.00 96.62 481 ALA A CA 1
ATOM 3653 C C . ALA A 1 481 ? -27.702 -1.271 -0.351 1.00 96.62 481 ALA A C 1
ATOM 3655 O O . ALA A 1 481 ? -28.823 -1.172 -0.854 1.00 96.62 481 ALA A O 1
ATOM 3656 N N . GLY A 1 482 ? -26.614 -0.742 -0.898 1.00 96.31 482 GLY A N 1
ATOM 3657 C CA . GLY A 1 482 ? -26.567 0.058 -2.113 1.00 96.31 482 GLY A CA 1
ATOM 3658 C C . GLY A 1 482 ? -26.919 1.538 -1.944 1.00 96.31 482 GLY A C 1
ATOM 3659 O O . GLY A 1 482 ? -26.752 2.268 -2.917 1.00 96.31 482 GLY A O 1
ATOM 3660 N N . GLU A 1 483 ? -27.376 1.992 -0.770 1.00 96.75 483 GLU A N 1
ATOM 3661 C CA . GLU A 1 483 ? -27.580 3.421 -0.497 1.00 96.75 483 GLU A CA 1
ATOM 3662 C C . GLU A 1 483 ? -26.243 4.112 -0.195 1.00 96.75 483 GLU A C 1
ATOM 3664 O O . GLU A 1 483 ? -25.342 3.529 0.414 1.00 96.75 483 GLU A O 1
ATOM 3669 N N . GLU A 1 484 ? -26.124 5.369 -0.620 1.00 97.62 484 GLU A N 1
ATOM 3670 C CA . GLU A 1 484 ? -24.978 6.211 -0.285 1.00 97.62 484 GLU A CA 1
ATOM 3671 C C . GLU A 1 484 ? -25.025 6.629 1.188 1.00 97.62 484 GLU A C 1
ATOM 3673 O O . GLU A 1 484 ? -26.085 6.945 1.737 1.00 97.62 484 GLU A O 1
ATOM 3678 N N . VAL A 1 485 ? -23.864 6.639 1.832 1.00 97.94 485 VAL A N 1
ATOM 3679 C CA . VAL A 1 485 ? -23.659 7.160 3.178 1.00 97.94 485 VAL A CA 1
ATOM 3680 C C . VAL A 1 485 ? -23.491 8.671 3.074 1.00 97.94 485 VAL A C 1
ATOM 3682 O O . VAL A 1 485 ? -22.491 9.174 2.567 1.00 97.94 485 VAL A O 1
ATOM 3685 N N . LEU A 1 486 ? -24.496 9.391 3.563 1.00 97.19 486 LEU A N 1
ATOM 3686 C CA . LEU A 1 486 ? -24.632 10.833 3.428 1.00 97.19 486 LEU A CA 1
ATOM 3687 C C . LEU A 1 486 ? -24.654 11.495 4.801 1.00 97.19 486 LEU A C 1
ATOM 3689 O O . LEU A 1 486 ? -25.525 11.216 5.637 1.00 97.19 486 LEU A O 1
ATOM 3693 N N . VAL A 1 487 ? -23.718 12.414 5.004 1.00 96.25 487 VAL A N 1
ATOM 3694 C CA . VAL A 1 487 ? -23.573 13.206 6.231 1.00 96.25 487 VAL A CA 1
ATOM 3695 C C . VAL A 1 487 ? -24.035 14.640 5.996 1.00 96.25 487 VAL A C 1
ATOM 3697 O O . VAL A 1 487 ? -24.444 15.010 4.903 1.00 96.25 487 VAL A O 1
ATOM 3700 N N . SER A 1 488 ? -24.000 15.474 7.031 1.00 93.56 488 SER A N 1
ATOM 3701 C CA . SER A 1 488 ? -24.086 16.926 6.870 1.00 93.56 488 SER A CA 1
ATOM 3702 C C . SER A 1 488 ? -22.731 17.526 7.212 1.00 93.56 488 SER A C 1
ATOM 3704 O O . SER A 1 488 ? -22.320 17.435 8.365 1.00 93.56 488 SER A O 1
ATOM 3706 N N . TYR A 1 489 ? -22.101 18.229 6.273 1.00 90.31 489 TYR A N 1
ATOM 3707 C CA . TYR A 1 489 ? -20.883 19.006 6.539 1.00 90.31 489 TYR A CA 1
ATOM 3708 C C . TYR A 1 489 ? -21.160 20.250 7.397 1.00 90.31 489 TYR A C 1
ATOM 3710 O O . TYR A 1 489 ? -20.268 20.823 8.013 1.00 90.31 489 TYR A O 1
ATOM 3718 N N . GLY A 1 490 ? -22.430 20.653 7.483 1.00 88.38 490 GLY A N 1
ATOM 3719 C CA . GLY A 1 490 ? -22.872 21.791 8.284 1.00 88.38 490 GLY A CA 1
ATOM 3720 C C . GLY A 1 490 ? -22.833 23.112 7.516 1.00 88.38 490 GLY A C 1
ATOM 3721 O O . GLY A 1 490 ? -22.215 23.242 6.465 1.00 88.38 490 GLY A O 1
ATOM 3722 N N . LYS A 1 491 ? -23.552 24.113 8.035 1.00 84.69 491 LYS A N 1
ATOM 3723 C CA . LYS A 1 491 ? -23.710 25.408 7.350 1.00 84.69 491 LYS A CA 1
ATOM 3724 C C . LYS A 1 491 ? -22.395 26.178 7.235 1.00 84.69 491 LYS A C 1
ATOM 3726 O O . LYS A 1 491 ? -22.117 26.719 6.174 1.00 84.69 491 LYS A O 1
ATOM 3731 N N . GLY A 1 492 ? -21.574 26.168 8.288 1.00 84.19 492 GLY A N 1
ATOM 3732 C CA . GLY A 1 492 ? -20.295 26.886 8.307 1.00 84.19 492 GLY A CA 1
ATOM 3733 C C . GLY A 1 492 ? -19.323 26.421 7.218 1.00 84.19 492 GLY A C 1
ATOM 3734 O O . GLY A 1 492 ? -18.656 27.252 6.609 1.00 84.19 492 GLY A O 1
ATOM 3735 N N . TYR A 1 493 ? -19.305 25.120 6.904 1.00 85.31 493 TYR A N 1
ATOM 3736 C CA . TYR A 1 493 ? -18.515 24.575 5.796 1.00 85.31 493 TYR A CA 1
ATOM 3737 C C . TYR A 1 493 ? -18.915 25.209 4.457 1.00 85.31 493 TYR A C 1
ATOM 3739 O O . TYR A 1 493 ? -18.078 25.747 3.728 1.00 85.31 493 TYR A O 1
ATOM 3747 N N . TRP A 1 494 ? -20.216 25.211 4.156 1.00 86.50 494 TRP A N 1
ATOM 3748 C CA . TRP A 1 494 ? -20.742 25.760 2.907 1.00 86.50 494 TRP A CA 1
ATOM 3749 C C . TRP A 1 494 ? -20.637 27.289 2.836 1.00 86.50 494 TRP A C 1
ATOM 3751 O O . TRP A 1 494 ? -20.347 27.828 1.769 1.00 86.50 494 TRP A O 1
ATOM 3761 N N . GLU A 1 495 ? -20.784 27.998 3.958 1.00 86.62 495 GLU A N 1
ATOM 3762 C CA . GLU A 1 495 ? -20.510 29.440 4.045 1.00 86.62 495 GLU A CA 1
ATOM 3763 C C . GLU A 1 495 ? -19.037 29.753 3.739 1.00 86.62 495 GLU A C 1
ATOM 3765 O O . GLU A 1 495 ? -18.751 30.659 2.951 1.00 86.62 495 GLU A O 1
ATOM 3770 N N . GLY A 1 496 ? -18.107 28.966 4.291 1.00 82.62 496 GLY A N 1
ATOM 3771 C CA . GLY A 1 496 ? -16.676 29.072 4.007 1.00 82.62 496 GLY A CA 1
ATOM 3772 C C . GLY A 1 496 ? -16.360 28.835 2.529 1.00 82.62 496 GLY A C 1
ATOM 3773 O O . GLY A 1 496 ? -15.724 29.673 1.888 1.00 82.62 496 GLY A O 1
ATOM 3774 N N . ARG A 1 497 ? -16.883 27.749 1.945 1.00 82.44 497 ARG A N 1
ATOM 3775 C CA . ARG A 1 497 ? -16.738 27.445 0.509 1.00 82.44 497 ARG A CA 1
ATOM 3776 C C . ARG A 1 497 ? -17.323 28.538 -0.375 1.00 82.44 497 ARG A C 1
ATOM 3778 O O . ARG A 1 497 ? -16.679 28.934 -1.339 1.00 82.44 497 ARG A O 1
ATOM 3785 N N . LYS A 1 498 ? -18.497 29.074 -0.035 1.00 83.94 498 LYS A N 1
ATOM 3786 C CA . LYS A 1 498 ? -19.110 30.196 -0.758 1.00 83.94 498 LYS A CA 1
ATOM 3787 C C . LYS A 1 498 ? -18.206 31.431 -0.740 1.00 83.94 498 LYS A C 1
ATOM 3789 O O . LYS A 1 498 ? -18.042 32.083 -1.774 1.00 83.94 498 LYS A O 1
ATOM 3794 N N . ALA A 1 499 ? -17.599 31.750 0.405 1.00 81.12 499 ALA A N 1
ATOM 3795 C CA . ALA A 1 499 ? -16.662 32.866 0.525 1.00 81.12 499 ALA A CA 1
ATOM 3796 C C . ALA A 1 499 ? -15.391 32.641 -0.316 1.00 81.12 499 ALA A C 1
ATOM 3798 O O . ALA A 1 499 ? -14.988 33.530 -1.069 1.00 81.12 499 ALA A O 1
ATOM 3799 N N . VAL A 1 500 ? -14.805 31.440 -0.254 1.00 78.31 500 VAL A N 1
ATOM 3800 C CA . VAL A 1 500 ? -13.621 31.063 -1.046 1.00 78.31 500 VAL A CA 1
ATOM 3801 C C . VAL A 1 500 ? -13.925 31.076 -2.546 1.00 78.31 500 VAL A C 1
ATOM 3803 O O . VAL A 1 500 ? -13.161 31.660 -3.312 1.00 78.31 500 VAL A O 1
ATOM 3806 N N . ALA A 1 501 ? -15.050 30.502 -2.973 1.00 81.12 501 ALA A N 1
ATOM 3807 C CA . ALA A 1 501 ? -15.476 30.477 -4.371 1.00 81.12 501 ALA A CA 1
ATOM 3808 C C . ALA A 1 501 ? -15.721 31.892 -4.916 1.00 81.12 501 ALA A C 1
ATOM 3810 O O . ALA A 1 501 ? -15.262 32.223 -6.009 1.00 81.12 501 ALA A O 1
ATOM 3811 N N . SER A 1 502 ? -16.346 32.766 -4.116 1.00 80.25 502 SER A N 1
ATOM 3812 C CA . SER A 1 502 ? -16.524 34.186 -4.458 1.00 80.25 502 SER A CA 1
ATOM 3813 C C . SER A 1 502 ? -15.182 34.894 -4.659 1.00 80.25 502 SER A C 1
ATOM 3815 O O . SER A 1 502 ? -15.022 35.669 -5.601 1.00 80.25 502 SER A O 1
ATOM 3817 N N . PHE A 1 503 ? -14.200 34.617 -3.795 1.00 80.56 503 PHE A N 1
ATOM 3818 C CA . PHE A 1 503 ? -12.859 35.192 -3.896 1.00 80.56 503 PHE A CA 1
ATOM 3819 C C . PHE A 1 503 ? -12.086 34.664 -5.116 1.00 80.56 503 PHE A C 1
ATOM 3821 O O . PHE A 1 503 ? -11.436 35.440 -5.816 1.00 80.56 503 PHE A O 1
ATOM 3828 N N . ARG A 1 504 ? -12.185 33.359 -5.400 1.00 79.44 504 ARG A N 1
ATOM 3829 C CA . ARG A 1 504 ? -11.501 32.685 -6.519 1.00 79.44 504 ARG A CA 1
ATOM 3830 C C . ARG A 1 504 ? -12.209 32.843 -7.873 1.00 79.44 504 ARG A C 1
ATOM 3832 O O . ARG A 1 504 ? -11.626 32.471 -8.885 1.00 79.44 504 ARG A O 1
ATOM 3839 N N . ARG A 1 505 ? -13.416 33.426 -7.905 1.00 85.50 505 ARG A N 1
ATOM 3840 C CA . ARG A 1 505 ? -14.303 33.500 -9.087 1.00 85.50 505 ARG A CA 1
ATOM 3841 C C . ARG A 1 505 ? -14.624 32.124 -9.679 1.00 85.50 505 ARG A C 1
ATOM 3843 O O . ARG A 1 505 ? -14.710 31.965 -10.892 1.00 85.50 505 ARG A O 1
ATOM 3850 N N . ASP A 1 506 ? -14.794 31.144 -8.802 1.00 80.56 506 ASP A N 1
ATOM 3851 C CA . ASP A 1 506 ? -15.210 29.794 -9.162 1.00 80.56 506 ASP A CA 1
ATOM 3852 C C . ASP A 1 506 ? -16.745 29.743 -9.198 1.00 80.56 506 ASP A C 1
ATOM 3854 O O . ASP A 1 506 ? -17.406 29.617 -8.164 1.00 80.56 506 ASP A O 1
ATOM 3858 N N . GLU A 1 507 ? -17.321 29.946 -10.386 1.00 86.25 507 GLU A N 1
ATOM 3859 C CA . GLU A 1 507 ? -18.777 30.036 -10.569 1.00 86.25 507 GLU A CA 1
ATOM 3860 C C . GLU A 1 507 ? -19.493 28.718 -10.247 1.00 86.25 507 GLU A C 1
ATOM 3862 O O . GLU A 1 507 ? -20.619 28.730 -9.742 1.00 86.25 507 GLU A O 1
ATOM 3867 N N . GLU A 1 508 ? -18.838 27.584 -10.493 1.00 78.75 508 GLU A N 1
ATOM 3868 C CA . GLU A 1 508 ? -19.407 26.264 -10.249 1.00 78.75 508 GLU A CA 1
ATOM 3869 C C . GLU A 1 508 ? -19.460 25.956 -8.752 1.00 78.75 508 GLU A C 1
ATOM 3871 O O . GLU A 1 508 ? -20.534 25.640 -8.231 1.00 78.75 508 GLU A O 1
ATOM 3876 N N . MET A 1 509 ? -18.354 26.150 -8.028 1.00 78.81 509 MET A N 1
ATOM 3877 C CA . MET A 1 509 ? -18.336 25.978 -6.573 1.00 78.81 509 MET A CA 1
ATOM 3878 C C . MET A 1 509 ? -19.242 26.981 -5.864 1.00 78.81 509 MET A C 1
ATOM 3880 O O . MET A 1 509 ? -19.883 26.638 -4.869 1.00 78.81 509 MET A O 1
ATOM 3884 N N . LEU A 1 510 ? -19.350 28.209 -6.381 1.00 84.31 510 LEU A N 1
ATOM 3885 C CA . LEU A 1 510 ? -20.272 29.204 -5.844 1.00 84.31 510 LEU A CA 1
ATOM 3886 C C . LEU A 1 510 ? -21.728 28.744 -5.987 1.00 84.31 510 LEU A C 1
ATOM 3888 O O . LEU A 1 510 ? -22.505 28.868 -5.038 1.00 84.31 510 LEU A O 1
ATOM 3892 N N . ARG A 1 511 ? -22.088 28.180 -7.148 1.00 84.31 511 ARG A N 1
ATOM 3893 C CA . ARG A 1 511 ? -23.414 27.604 -7.398 1.00 84.31 511 ARG A CA 1
ATOM 3894 C C . ARG A 1 511 ? -23.694 26.433 -6.459 1.00 84.31 511 ARG A C 1
ATOM 3896 O O . ARG A 1 511 ? -24.759 26.407 -5.849 1.00 84.31 511 ARG A O 1
ATOM 3903 N N . ILE A 1 512 ? -22.754 25.497 -6.317 1.00 81.62 512 ILE A N 1
ATOM 3904 C CA . ILE A 1 512 ? -22.902 24.318 -5.446 1.00 81.62 512 ILE A CA 1
ATOM 3905 C C . ILE A 1 512 ? -23.073 24.748 -3.983 1.00 81.62 512 ILE A C 1
ATOM 3907 O O . ILE A 1 512 ? -24.025 24.331 -3.326 1.00 81.62 512 ILE A O 1
ATOM 3911 N N . ALA A 1 513 ? -22.213 25.642 -3.487 1.00 83.62 513 ALA A N 1
ATOM 3912 C CA . ALA A 1 513 ? -22.292 26.127 -2.113 1.00 83.62 513 ALA A CA 1
ATOM 3913 C C . ALA A 1 513 ? -23.583 26.913 -1.836 1.00 83.62 513 ALA A C 1
ATOM 3915 O O . ALA A 1 513 ? -24.153 26.794 -0.754 1.00 83.62 513 ALA A O 1
ATOM 3916 N N . GLN A 1 514 ? -24.076 27.691 -2.805 1.00 86.25 514 GLN A N 1
ATOM 3917 C CA . GLN A 1 514 ? -25.356 28.386 -2.677 1.00 86.25 514 GLN A CA 1
ATOM 3918 C C . GLN A 1 514 ? -26.530 27.402 -2.614 1.00 86.25 514 GLN A C 1
ATOM 3920 O O . GLN A 1 514 ? -27.360 27.517 -1.717 1.00 86.25 514 GLN A O 1
ATOM 3925 N N . LEU A 1 515 ? -26.561 26.407 -3.507 1.00 83.94 515 LEU A N 1
ATOM 3926 C CA . LEU A 1 515 ? -27.590 25.365 -3.500 1.00 83.94 515 LEU A CA 1
ATOM 3927 C C . LEU A 1 515 ? -27.617 24.606 -2.169 1.00 83.94 515 LEU A C 1
ATOM 3929 O O . LEU A 1 515 ? -28.695 24.365 -1.634 1.00 83.94 515 LEU A O 1
ATOM 3933 N N . ALA A 1 516 ? -26.448 24.297 -1.604 1.00 83.75 516 ALA A N 1
ATOM 3934 C CA . ALA A 1 516 ? -26.351 23.649 -0.302 1.00 83.75 516 ALA A CA 1
ATOM 3935 C C . ALA A 1 516 ? -26.819 24.548 0.866 1.00 83.75 516 ALA A C 1
ATOM 3937 O O . ALA A 1 516 ? -27.333 24.065 1.872 1.00 83.75 516 ALA A O 1
ATOM 3938 N N . LEU A 1 517 ? -26.661 25.868 0.780 1.00 85.06 517 LEU A N 1
ATOM 3939 C CA . LEU A 1 517 ? -27.139 26.773 1.835 1.00 85.06 517 LEU A CA 1
ATOM 3940 C C . LEU A 1 517 ? -28.655 27.003 1.792 1.00 85.06 517 LEU A C 1
ATOM 3942 O O . LEU A 1 517 ? -29.244 27.300 2.834 1.00 85.06 517 LEU A O 1
ATOM 3946 N N . ASP A 1 518 ? -29.263 26.854 0.614 1.00 82.56 518 ASP A N 1
ATOM 3947 C CA . ASP A 1 518 ? -30.700 27.045 0.393 1.00 82.56 518 ASP A CA 1
ATOM 3948 C C . ASP A 1 518 ? -31.533 25.778 0.678 1.00 82.56 518 ASP A C 1
ATOM 3950 O O . ASP A 1 518 ? -32.743 25.881 0.895 1.00 82.56 518 ASP A O 1
ATOM 3954 N N . SER A 1 519 ? -30.888 24.603 0.704 1.00 70.94 519 SER A N 1
ATOM 3955 C CA . SER A 1 519 ? -31.455 23.302 1.108 1.00 70.94 519 SER A CA 1
ATOM 3956 C C . SER A 1 519 ? -31.338 23.043 2.611 1.00 70.94 519 SER A C 1
ATOM 3958 O O . SER A 1 519 ? -32.362 22.658 3.218 1.00 70.94 519 SER A O 1
#

Radius of gyration: 28.12 Å; chains: 1; bounding box: 74×83×71 Å

InterPro domains:
  IPR001214 SET domain [PS50280] (349-490)
  IPR008922 Di-copper centre-containing domain superfamily [G3DSA:1.10.1280.10] (1-106)
  IPR041640 Tyrosinase, C-terminal [PF18132] (149-278)
  IPR046341 SET domain superfamily [G3DSA:2.170.270.10] (354-505)
  IPR046341 SET domain superfamily [SSF82199] (367-495)

Foldseek 3Di:
DVVQVVLLVCLQVVVDDWAWDAACPDDPQDDGRDTAGQDQDPDDPVPDPPPDGSDFDFPPPAAPDPVRHGDGCNCPVDVVNVVDDDVQCPVSHLLSSLLSCCVVPLLVVQAPPDPPPPPPPDDDDDDDDDDDDPPSPDQPDQDPQKDKWKKKKKKFFLPLDQFKKKKWKFFADFDPQQVCSVVTPRTQDMDIRGDDHPPDDPVPDCVVVVVPDPDGHMDMDMTTCNNSVSVCCVVVVFVDDDLVRVLVSLLVGIDIWMDDPVRDTDPPLSTPPIAIWMWMWMWRCAPDSSDHIDTDDIDTSFNSQALHQVAAAEDPQCDPVLQVVLQDDDPVCPPAAEDEPVCAGAVFPQWDKDAACPPQDLRHRHIFIFGQFFAFAFDFGYFWHAYKYALDPVTDDPPAPQWADQDVVSRIIGGQPRRTGPCSRAAACQSPDPDAQKEWDKHWYWHADPVDPVRTTIGITIGITGHHCPPVSVNRRRHGRGGTHHYHPDLVSLVVQLVVCVVVVVPSSVVSSVSRNVD

pLDDT: mean 79.07, std 18.06, range [21.86, 97.94]

Secondary structure (DSSP, 8-state):
-HHHHHHHHHHHSTT-----EE-SS--SS--TTPEE-SS-----GGG-GGG------EEEEEESSTT-PEEETTTTS-GGGGT---GGGTTS-HHHHHHHHHHHHGGGTT-----------------------------S--BTTBEEEEEEEEEEETTSSSS-EEEEEEES---S-GGGGGG-TTEEEEEEE----S-S-TTT-TTTGGGG-SS--EEEEEEE-HHHHHHHHHHTSS----HHHHHHHHHHHEEEEEEETTS-EE-GGGSTT-EEEEEEEEEEPPSSTT--PEE---EE-TTTTTTSBTB-EE-TTS-HHHHHHTT---SSSTTSEE--GGG--SS-TTEEEEE---TTSTTTTSEEEEESS-B-TT-EEEE---EEEESSTTTS-TT-S-EEEEETTTTEEEE-TTT--GGGGPEESTTT-SS-SEEEEEEEEEEE-TTSTTSEEEEEEEEEEEPP--TT-TTTT-B-TT-B-EE---HHHHHHHHHHHHHHT-HHHHHHHHHHHH-